Protein AF-G3HAE4-F1 (afdb_monomer_lite)

pLDDT: mean 84.86, std 16.81, range [27.78, 98.44]

Structure (mmCIF, N/CA/C/O backbone):
data_AF-G3HAE4-F1
#
_entry.id   AF-G3HAE4-F1
#
loop_
_atom_site.group_PDB
_atom_site.id
_atom_site.type_symbol
_atom_site.label_atom_id
_atom_site.label_alt_id
_atom_site.label_comp_id
_atom_site.label_asym_id
_atom_site.label_entity_id
_atom_site.label_seq_id
_atom_site.pdbx_PDB_ins_code
_atom_site.Cartn_x
_atom_site.Cartn_y
_atom_site.Cartn_z
_atom_site.occupancy
_atom_site.B_iso_or_equiv
_atom_site.auth_seq_id
_atom_site.auth_comp_id
_atom_site.auth_asym_id
_atom_site.auth_atom_id
_atom_site.pdbx_PDB_model_num
ATOM 1 N N . MET A 1 1 ? 8.067 18.626 23.797 1.00 35.44 1 MET A N 1
ATOM 2 C CA . MET A 1 1 ? 7.438 19.422 24.866 1.00 35.44 1 MET A CA 1
ATOM 3 C C . MET A 1 1 ? 8.505 19.676 25.910 1.00 35.44 1 MET A C 1
ATOM 5 O O . MET A 1 1 ? 9.070 18.709 26.410 1.00 35.44 1 MET A O 1
ATOM 9 N N . GLN A 1 2 ? 8.883 20.936 26.134 1.00 34.34 2 GLN A N 1
ATOM 10 C CA . GLN A 1 2 ? 9.752 21.293 27.256 1.00 34.34 2 GLN A CA 1
ATOM 11 C C . GLN A 1 2 ? 9.083 20.801 28.538 1.00 34.34 2 GLN A C 1
ATOM 13 O O . GLN A 1 2 ? 7.868 20.895 28.672 1.00 34.34 2 GLN A O 1
ATOM 18 N N . ASN A 1 3 ? 9.878 20.222 29.429 1.00 39.66 3 ASN A N 1
ATOM 19 C CA . ASN A 1 3 ? 9.459 19.668 30.708 1.00 39.66 3 ASN A CA 1
ATOM 20 C C . ASN A 1 3 ? 9.076 20.821 31.661 1.00 39.66 3 ASN A C 1
ATOM 22 O O . ASN A 1 3 ? 9.747 21.039 32.667 1.00 39.66 3 ASN A O 1
ATOM 26 N N . GLN A 1 4 ? 8.079 21.632 31.283 1.00 44.22 4 GLN A N 1
ATOM 27 C CA . GLN A 1 4 ? 7.535 22.679 32.134 1.00 44.22 4 GLN A CA 1
ATOM 28 C C . GLN A 1 4 ? 6.915 21.980 33.336 1.00 44.22 4 GLN A C 1
ATOM 30 O O . GLN A 1 4 ? 5.851 21.378 33.246 1.00 44.22 4 GLN A O 1
ATOM 35 N N . GLN A 1 5 ? 7.618 22.056 34.462 1.00 53.72 5 GLN A N 1
ATOM 36 C CA . GLN A 1 5 ? 7.121 21.686 35.786 1.00 53.72 5 GLN A CA 1
ATOM 37 C C . GLN A 1 5 ? 6.099 22.710 36.310 1.00 53.72 5 GLN A C 1
ATOM 39 O O . GLN A 1 5 ? 5.883 22.805 37.517 1.00 53.72 5 GLN A O 1
ATOM 44 N N . ASP A 1 6 ? 5.496 23.502 35.422 1.00 58.44 6 ASP A N 1
ATOM 45 C CA . ASP A 1 6 ? 4.474 24.463 35.790 1.00 58.44 6 ASP A CA 1
ATOM 46 C C . ASP A 1 6 ? 3.212 23.671 36.130 1.00 58.44 6 ASP A C 1
ATOM 48 O O . ASP A 1 6 ? 2.645 22.966 35.293 1.00 58.44 6 ASP A O 1
ATOM 52 N N . LEU A 1 7 ? 2.815 23.738 37.401 1.00 53.72 7 LEU A N 1
ATOM 53 C CA . LEU A 1 7 ? 1.578 23.146 37.896 1.00 53.72 7 LEU A CA 1
ATOM 54 C C . LEU A 1 7 ? 0.427 23.660 37.026 1.00 53.72 7 LEU A C 1
ATOM 56 O O . LEU A 1 7 ? 0.242 24.872 36.911 1.00 53.72 7 LEU A O 1
ATOM 60 N N . TRP A 1 8 ? -0.341 22.758 36.411 1.00 71.31 8 TRP A N 1
ATOM 61 C CA . TRP A 1 8 ? -1.476 23.131 35.565 1.00 71.31 8 TRP A CA 1
ATOM 62 C C . TRP A 1 8 ? -2.668 23.601 36.410 1.00 71.31 8 TRP A C 1
ATOM 64 O O . TRP A 1 8 ? -3.705 22.944 36.505 1.00 71.31 8 TRP A O 1
ATOM 74 N N . MET A 1 9 ? -2.505 24.759 37.048 1.00 68.88 9 MET A N 1
ATOM 75 C CA . MET A 1 9 ? -3.502 25.388 37.915 1.00 68.88 9 MET A CA 1
ATOM 76 C C . MET A 1 9 ? -4.804 25.711 37.165 1.00 68.88 9 MET A C 1
ATOM 78 O O . MET A 1 9 ? -5.839 25.879 37.795 1.00 68.88 9 MET A O 1
ATOM 82 N N . GLU A 1 10 ? -4.767 25.747 35.831 1.00 70.88 10 GLU A N 1
ATOM 83 C CA . GLU A 1 10 ? -5.920 25.951 34.945 1.00 70.88 10 GLU A CA 1
ATOM 84 C C . GLU A 1 10 ? -6.935 24.794 34.943 1.00 70.88 10 GLU A C 1
ATOM 86 O O . GLU A 1 10 ? -8.115 25.032 34.694 1.00 70.88 10 GLU A O 1
ATOM 91 N N . TYR A 1 11 ? -6.521 23.561 35.270 1.00 68.88 11 TYR A N 1
ATOM 92 C CA . TYR A 1 11 ? -7.440 22.415 35.408 1.00 68.88 11 TYR A CA 1
ATOM 93 C C . TYR A 1 11 ? -7.896 22.186 36.852 1.00 68.88 11 TYR A C 1
ATOM 95 O O . TYR A 1 11 ? -8.729 21.315 37.112 1.00 68.88 11 TYR A O 1
ATOM 103 N N . LEU A 1 12 ? -7.357 22.949 37.806 1.00 68.50 12 LEU A N 1
ATOM 104 C CA . LEU A 1 12 ? -7.824 22.946 39.183 1.00 68.50 12 LEU A CA 1
ATOM 105 C C . LEU A 1 12 ? -8.939 23.979 39.313 1.00 68.50 12 LEU A C 1
ATOM 107 O O . LEU A 1 12 ? -8.761 25.155 39.005 1.00 68.50 12 LEU A O 1
ATOM 111 N N . ASN A 1 13 ? -10.101 23.551 39.806 1.00 79.62 13 ASN A N 1
ATOM 112 C CA . ASN A 1 13 ? -11.172 24.478 40.146 1.00 79.62 13 ASN A CA 1
ATOM 113 C C . ASN A 1 13 ? -10.783 25.242 41.423 1.00 79.62 13 ASN A C 1
ATOM 115 O O . ASN A 1 13 ? -11.130 24.854 42.540 1.00 79.62 13 ASN A O 1
ATOM 119 N N . MET A 1 14 ? -10.009 26.312 41.240 1.00 82.88 14 MET A N 1
ATOM 120 C CA . MET A 1 14 ? -9.476 27.139 42.321 1.00 82.88 14 MET A CA 1
ATOM 121 C C . MET A 1 14 ? -10.577 27.778 43.166 1.00 82.88 14 MET A C 1
ATOM 123 O O . MET A 1 14 ? -10.377 27.958 44.366 1.00 82.88 14 MET A O 1
ATOM 127 N N . GLU A 1 15 ? -11.739 28.067 42.573 1.00 82.62 15 GLU A N 1
ATOM 128 C CA . GLU A 1 15 ? -12.909 28.583 43.292 1.00 82.62 15 GLU A CA 1
ATOM 129 C C . GLU A 1 15 ? -13.453 27.547 44.272 1.00 82.62 15 GLU A C 1
ATOM 131 O O . GLU A 1 15 ? -13.690 27.865 45.436 1.00 82.62 15 GLU A O 1
ATOM 136 N N . ARG A 1 16 ? -13.576 26.288 43.838 1.00 83.56 16 ARG A N 1
ATOM 137 C CA . ARG A 1 16 ? -14.017 25.193 44.705 1.00 83.56 16 ARG A CA 1
ATOM 138 C C . ARG A 1 16 ? -13.025 24.922 45.832 1.00 83.56 16 ARG A C 1
ATOM 140 O O . ARG A 1 16 ? -13.449 24.758 46.968 1.00 83.56 16 ARG A O 1
ATOM 147 N N . ILE A 1 17 ? -11.723 24.933 45.542 1.00 83.75 17 ILE A N 1
ATOM 148 C CA . ILE A 1 17 ? -10.685 24.765 46.573 1.00 83.75 17 ILE A CA 1
ATOM 149 C C . ILE A 1 17 ? -10.748 25.911 47.589 1.00 83.75 17 ILE A C 1
ATOM 151 O O . ILE A 1 17 ? -10.688 25.666 48.791 1.00 83.75 17 ILE A O 1
ATOM 155 N N . HIS A 1 18 ? -10.903 27.159 47.133 1.00 84.94 18 HIS A N 1
ATOM 156 C CA . HIS A 1 18 ? -11.081 28.301 48.033 1.00 84.94 18 HIS A CA 1
ATOM 157 C C . HIS A 1 18 ? -12.346 28.171 48.879 1.00 84.94 18 HIS A C 1
ATOM 159 O O . HIS A 1 18 ? -12.304 28.466 50.071 1.00 84.94 18 HIS A O 1
ATOM 165 N N . HIS A 1 19 ? -13.451 27.726 48.283 1.00 85.44 19 HIS A N 1
ATOM 166 C CA . HIS A 1 19 ? -14.709 27.519 48.988 1.00 85.44 19 HIS A CA 1
ATOM 167 C C . HIS A 1 19 ? -14.576 26.440 50.068 1.00 85.44 19 HIS A C 1
ATOM 169 O O . HIS A 1 19 ? -14.885 26.703 51.224 1.00 85.44 19 HIS A O 1
ATOM 175 N N . GLU A 1 20 ? -14.062 25.258 49.719 1.00 87.56 20 GLU A N 1
ATOM 176 C CA . GLU A 1 20 ? -13.845 24.155 50.666 1.00 87.56 20 GLU A CA 1
ATOM 177 C C . GLU A 1 20 ? -12.858 24.561 51.773 1.00 87.56 20 GLU A C 1
ATOM 179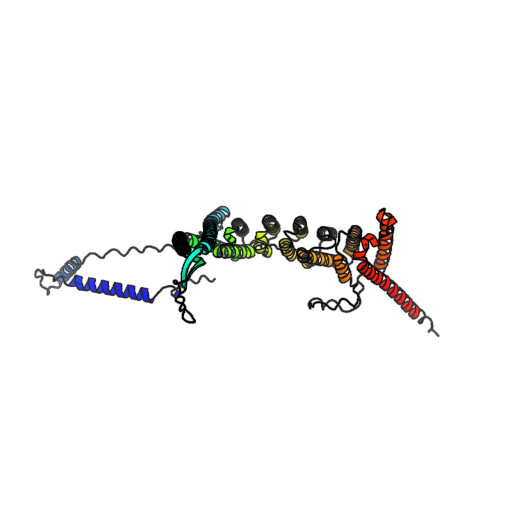 O O . GLU A 1 20 ? -13.062 24.236 52.943 1.00 87.56 20 GLU A O 1
ATOM 184 N N . PHE A 1 21 ? -11.823 25.341 51.445 1.00 87.94 21 PHE A N 1
ATOM 185 C CA . PHE A 1 21 ? -10.900 25.889 52.438 1.00 87.94 21 PHE A CA 1
ATOM 186 C C . PHE A 1 21 ? -11.593 26.867 53.397 1.00 87.94 21 PHE A C 1
ATOM 188 O O . PHE A 1 21 ? -11.443 26.734 54.608 1.00 87.94 21 PHE A O 1
ATOM 195 N N . GLN A 1 22 ? -12.375 27.822 52.883 1.00 86.19 22 GLN A N 1
ATOM 196 C CA . GLN A 1 22 ? -13.133 28.776 53.704 1.00 86.19 22 GLN A CA 1
ATOM 197 C C . GLN A 1 22 ? -14.176 28.076 54.576 1.00 86.19 22 GLN A C 1
ATOM 199 O O . GLN A 1 22 ? -14.340 28.435 55.738 1.00 86.19 22 GLN A O 1
ATOM 204 N N . GLU A 1 23 ? -14.838 27.047 54.052 1.00 87.75 23 GLU A N 1
ATOM 205 C CA . GLU A 1 23 ? -15.799 26.236 54.794 1.00 87.75 23 GLU A CA 1
ATOM 206 C C . GLU A 1 23 ? -15.112 25.463 55.926 1.00 87.75 23 GLU A C 1
ATOM 208 O O . GLU A 1 23 ? -15.568 25.500 57.066 1.00 87.75 23 GLU A O 1
ATOM 213 N N . THR A 1 24 ? -13.957 24.852 55.652 1.00 85.06 24 THR A N 1
ATOM 214 C CA . THR A 1 24 ? -13.165 24.138 56.666 1.00 85.06 24 THR A CA 1
ATOM 215 C C . THR A 1 24 ? -12.620 25.096 57.729 1.00 85.06 24 THR A C 1
ATOM 217 O O . THR A 1 24 ? -12.608 24.768 58.914 1.00 85.06 24 THR A O 1
ATOM 220 N N . VAL A 1 25 ? -12.195 26.303 57.337 1.00 83.69 25 VAL A N 1
ATOM 221 C CA . VAL A 1 25 ? -11.792 27.363 58.275 1.00 83.69 25 VAL A CA 1
ATOM 222 C C . VAL A 1 25 ? -12.986 27.832 59.103 1.00 83.69 25 VAL A C 1
ATOM 224 O O . VAL A 1 25 ? -12.841 27.998 60.311 1.00 83.69 25 VAL A O 1
ATOM 227 N N . GLY A 1 26 ? -14.162 28.002 58.497 1.00 83.06 26 GLY A N 1
ATOM 228 C CA . GLY A 1 26 ? -15.406 28.336 59.191 1.00 83.06 26 GLY A CA 1
ATOM 229 C C . GLY A 1 26 ? -15.761 27.290 60.245 1.00 83.06 26 GLY A C 1
ATOM 230 O O . GLY A 1 26 ? -15.892 27.630 61.419 1.00 83.06 26 GLY A O 1
ATOM 231 N N . GLN A 1 27 ? -15.772 26.014 59.855 1.00 78.19 27 GLN A N 1
ATOM 232 C CA . GLN A 1 27 ? -16.006 24.883 60.755 1.00 78.19 27 GLN A CA 1
ATOM 233 C C . GLN A 1 27 ? -14.951 24.813 61.864 1.00 78.19 27 GLN A C 1
ATOM 235 O O . GLN A 1 27 ? -15.287 24.638 63.034 1.00 78.19 27 GLN A O 1
ATOM 240 N N . TRP A 1 28 ? -13.666 24.997 61.541 1.00 76.25 28 TRP A N 1
ATOM 241 C CA . TRP A 1 28 ? -12.601 25.027 62.545 1.00 76.25 28 TRP A CA 1
ATOM 242 C C . TRP A 1 28 ? -12.804 26.169 63.541 1.00 76.25 28 TRP A C 1
ATOM 244 O O . TRP A 1 28 ? -12.641 25.963 64.742 1.00 76.25 28 TRP A O 1
ATOM 254 N N . THR A 1 29 ? -13.207 27.345 63.057 1.00 75.25 29 THR A N 1
ATOM 255 C CA . THR A 1 29 ? -13.469 28.526 63.885 1.00 75.25 29 THR A CA 1
ATOM 256 C C . THR A 1 29 ? -14.654 28.286 64.815 1.00 75.25 29 THR A C 1
ATOM 258 O O . THR A 1 29 ? -14.527 28.561 66.005 1.00 75.25 29 THR A O 1
ATOM 261 N N . GLU A 1 30 ? -15.752 27.703 64.321 1.00 71.31 30 GLU A N 1
ATOM 262 C CA . GLU A 1 30 ? -16.901 27.288 65.141 1.00 71.31 30 GLU A CA 1
ATOM 263 C C . GLU A 1 30 ? -16.490 26.267 66.208 1.00 71.31 30 GLU A C 1
ATOM 265 O O . GLU A 1 30 ? -16.712 26.495 67.395 1.00 71.31 30 GLU A O 1
ATOM 270 N N . THR A 1 31 ? -15.769 25.209 65.827 1.00 65.44 31 THR A N 1
ATOM 271 C CA . THR A 1 31 ? -15.330 24.161 66.766 1.00 65.44 31 THR A CA 1
ATOM 272 C C . THR A 1 31 ? -14.372 24.708 67.838 1.00 65.44 31 THR A C 1
ATOM 274 O O . THR A 1 31 ? -14.418 24.297 69.001 1.00 65.44 31 THR A O 1
ATOM 277 N N . LYS A 1 32 ? -13.498 25.665 67.487 1.00 62.16 32 LYS A N 1
ATOM 278 C CA . LYS A 1 32 ? -12.587 26.343 68.430 1.00 62.16 32 LYS A CA 1
ATOM 279 C C . LYS A 1 32 ? -13.317 27.334 69.339 1.00 62.16 32 LYS A C 1
ATOM 281 O O . LYS A 1 32 ? -12.947 27.442 70.506 1.00 62.16 32 LYS A O 1
ATOM 286 N N . LEU A 1 33 ? -14.319 28.058 68.838 1.00 56.09 33 LEU A N 1
ATOM 287 C CA . LEU A 1 33 ? -15.104 28.990 69.654 1.00 56.09 33 LEU A CA 1
ATOM 288 C C . LEU A 1 33 ? -16.028 28.242 70.625 1.00 56.09 33 LEU A C 1
ATOM 290 O O . LEU A 1 33 ? -16.120 28.620 71.792 1.00 56.09 33 LEU A O 1
ATOM 294 N N . GLU A 1 34 ? -16.655 27.154 70.175 1.00 48.59 34 GLU A N 1
ATOM 295 C CA . GLU A 1 34 ? -17.542 26.326 70.998 1.00 48.59 34 GLU A CA 1
ATOM 296 C C . GLU A 1 34 ? -16.772 25.559 72.084 1.00 48.59 34 GLU A C 1
ATOM 298 O O . GLU A 1 34 ? -17.220 25.501 73.231 1.00 48.59 34 GLU A O 1
ATOM 303 N N . SER A 1 35 ? -15.562 25.064 71.792 1.00 47.97 35 SER A N 1
ATOM 304 C CA . SER A 1 35 ? -14.718 24.357 72.777 1.00 47.97 35 SER A CA 1
ATOM 305 C C . SER A 1 35 ? -14.131 25.253 73.879 1.00 47.97 35 SER A C 1
ATOM 307 O O . SER A 1 35 ? -13.728 24.751 74.930 1.00 47.97 35 SER A O 1
ATOM 309 N N . HIS A 1 36 ? -14.140 26.579 73.705 1.00 48.75 36 HIS A N 1
ATOM 310 C CA . HIS A 1 36 ? -13.765 27.539 74.751 1.00 48.75 36 HIS A CA 1
ATOM 311 C C . HIS A 1 36 ? -14.951 28.015 75.619 1.00 48.75 36 HIS A C 1
ATOM 313 O O . HIS A 1 36 ? -14.746 28.817 76.530 1.00 48.75 36 HIS A O 1
ATOM 319 N N . SER A 1 37 ? -16.170 27.497 75.406 1.00 43.75 37 SER A N 1
ATOM 320 C CA . SER A 1 37 ? -17.364 27.857 76.196 1.00 43.75 37 SER A CA 1
ATOM 321 C C . SER A 1 37 ? -17.585 27.024 77.474 1.00 43.75 37 SER A C 1
ATOM 323 O O . SER A 1 37 ? -18.540 27.265 78.215 1.00 43.75 37 SER A O 1
ATOM 325 N N . LEU A 1 38 ? -16.683 26.094 77.807 1.00 42.97 38 LEU A N 1
ATOM 326 C CA . LEU A 1 38 ? -16.681 25.450 79.123 1.00 42.97 38 LEU A CA 1
ATOM 327 C C . LEU A 1 38 ? -16.107 26.417 80.163 1.00 42.97 38 LEU A C 1
ATOM 329 O O . LEU A 1 38 ? -14.900 26.663 80.224 1.00 42.97 38 LEU A O 1
ATOM 333 N N . SER A 1 39 ? -16.993 26.970 80.993 1.00 43.34 39 SER A N 1
ATOM 334 C CA . SER A 1 39 ? -16.613 27.754 82.162 1.00 43.34 39 SER A CA 1
ATOM 335 C C . SER A 1 39 ? -15.631 26.944 83.017 1.00 43.34 39 SER A C 1
ATOM 337 O O . SER A 1 39 ? -15.920 25.852 83.503 1.00 43.34 39 SER A O 1
ATOM 339 N N . CYS A 1 40 ? -14.414 27.462 83.180 1.00 36.84 40 CYS A N 1
ATOM 340 C CA . CYS A 1 40 ? -13.419 26.869 84.063 1.00 36.84 40 CYS A CA 1
ATOM 341 C C . CYS A 1 40 ? -13.820 27.147 85.522 1.00 36.84 40 CYS A C 1
ATOM 343 O O . CYS A 1 40 ? -13.230 27.987 86.200 1.00 36.84 40 CYS A O 1
ATOM 345 N N . SER A 1 41 ? -14.830 26.443 86.030 1.00 46.38 41 SER A N 1
ATOM 346 C CA . SER A 1 41 ? -15.152 26.392 87.454 1.00 46.38 41 SER A CA 1
ATOM 347 C C . SER A 1 41 ? -14.155 25.478 88.176 1.00 46.38 41 SER A C 1
ATOM 349 O O . SER A 1 41 ? -14.446 24.325 88.478 1.00 46.38 41 SER A O 1
ATOM 351 N N . SER A 1 42 ? -12.937 25.977 88.391 1.00 46.03 42 SER A N 1
ATOM 352 C CA . SER A 1 42 ? -12.063 25.643 89.529 1.00 46.03 42 SER A CA 1
ATOM 353 C C . SER A 1 42 ? -10.716 26.352 89.370 1.00 46.03 42 SER A C 1
ATOM 355 O O . SER A 1 42 ? -9.743 25.832 88.825 1.00 46.03 42 SER A O 1
ATOM 357 N N . SER A 1 43 ? -10.645 27.580 89.875 1.00 42.81 43 SER A N 1
ATOM 358 C CA . SER A 1 43 ? -9.375 28.145 90.321 1.00 42.81 43 SER A CA 1
ATOM 359 C C . SER A 1 43 ? -9.379 28.069 91.839 1.00 42.81 43 SER A C 1
ATOM 361 O O . SER A 1 43 ? -9.936 28.941 92.502 1.00 42.81 43 SER A O 1
ATOM 363 N N . ALA A 1 44 ? -8.766 27.021 92.390 1.00 47.81 44 ALA A N 1
ATOM 364 C CA . ALA A 1 44 ? -8.228 27.115 93.739 1.00 47.81 44 ALA A CA 1
ATOM 365 C C . ALA A 1 44 ? -7.326 28.360 93.785 1.00 47.81 44 ALA A C 1
ATOM 367 O O . ALA A 1 44 ? -6.529 28.589 92.873 1.00 47.81 44 ALA A O 1
ATOM 368 N N . GLN A 1 45 ? -7.544 29.205 94.788 1.00 54.47 45 GLN A N 1
ATOM 369 C CA . GLN A 1 45 ? -6.837 30.463 94.996 1.00 54.47 45 GLN A CA 1
ATOM 370 C C . GLN A 1 45 ? -5.322 30.218 95.033 1.00 54.47 45 GLN A C 1
ATOM 372 O O . GLN A 1 45 ? -4.802 29.654 95.992 1.00 54.47 45 GLN A O 1
ATOM 377 N N . LEU A 1 46 ? -4.618 30.656 93.991 1.00 55.81 46 LEU A N 1
ATOM 378 C CA . LEU A 1 46 ? -3.186 30.925 94.038 1.00 55.81 46 LEU A CA 1
ATOM 379 C C . LEU A 1 46 ? -3.025 32.424 93.810 1.00 55.81 46 LEU A C 1
ATOM 381 O O . LEU A 1 46 ? -3.539 32.961 92.826 1.00 55.81 46 LEU A O 1
ATOM 385 N N . ASP A 1 47 ? -2.377 33.085 94.765 1.00 52.84 47 ASP A N 1
ATOM 386 C CA . ASP A 1 47 ? -2.182 34.530 94.801 1.00 52.84 47 ASP A CA 1
ATOM 387 C C . ASP A 1 47 ? -1.544 35.009 93.484 1.00 52.84 47 ASP A C 1
ATOM 389 O O . ASP A 1 47 ? -0.457 34.576 93.088 1.00 52.84 47 ASP A O 1
ATOM 393 N N . PHE A 1 48 ? -2.264 35.852 92.740 1.00 57.53 48 PHE A N 1
ATOM 394 C CA . PHE A 1 48 ? -1.888 36.230 91.375 1.00 57.53 48 PHE A CA 1
ATOM 395 C C . PHE A 1 48 ? -0.641 37.127 91.327 1.00 57.53 48 PHE A C 1
ATOM 397 O O . PHE A 1 48 ? -0.054 37.294 90.252 1.00 57.53 48 PHE A O 1
ATOM 404 N N . THR A 1 49 ? -0.229 37.643 92.485 1.00 57.12 49 THR A N 1
ATOM 405 C CA . THR A 1 49 ? 0.759 38.708 92.673 1.00 57.12 49 THR A CA 1
ATOM 406 C C . THR A 1 49 ? 2.191 38.219 92.932 1.00 57.12 49 THR A C 1
ATOM 408 O O . THR A 1 49 ? 3.106 39.038 92.927 1.00 57.12 49 THR A O 1
ATOM 411 N N . ASP A 1 50 ? 2.422 36.909 93.103 1.00 60.91 50 ASP A N 1
ATOM 412 C CA . ASP A 1 50 ? 3.757 36.347 93.382 1.00 60.91 50 ASP A CA 1
ATOM 413 C C . ASP A 1 50 ? 4.507 35.908 92.092 1.00 60.91 50 ASP A C 1
ATOM 415 O O . ASP A 1 50 ? 4.037 35.003 91.379 1.00 60.91 50 ASP A O 1
ATOM 419 N N . PRO A 1 51 ? 5.680 36.503 91.771 1.00 64.12 51 PRO A N 1
ATOM 420 C CA . PRO A 1 51 ? 6.515 36.125 90.627 1.00 64.12 51 PRO A CA 1
ATOM 421 C C . PRO A 1 51 ? 7.097 34.707 90.709 1.00 64.12 51 PRO A C 1
ATOM 423 O O . PRO A 1 51 ? 7.344 34.091 89.670 1.00 64.12 51 PRO A O 1
ATOM 426 N N . LEU A 1 52 ? 7.316 34.165 91.913 1.00 66.44 52 LEU A N 1
ATOM 427 C CA . LEU A 1 52 ? 7.960 32.858 92.097 1.00 66.44 52 LEU A CA 1
ATOM 428 C C . LEU A 1 52 ? 7.032 31.695 91.710 1.00 66.44 52 LEU A C 1
ATOM 430 O O . LEU A 1 52 ? 7.498 30.653 91.248 1.00 66.44 52 LEU A O 1
ATOM 434 N N . LEU A 1 53 ? 5.715 31.910 91.788 1.00 62.75 53 LEU A N 1
ATOM 435 C CA . LEU A 1 53 ? 4.677 30.938 91.419 1.00 62.75 53 LEU A CA 1
ATOM 436 C C . LEU A 1 53 ? 4.218 31.062 89.953 1.00 62.75 53 LEU A C 1
ATOM 438 O O . LEU A 1 53 ? 3.326 30.336 89.505 1.00 62.75 53 LEU A O 1
ATOM 442 N N . ALA A 1 54 ? 4.806 31.973 89.168 1.00 65.56 54 ALA A N 1
ATOM 443 C CA . ALA A 1 54 ? 4.432 32.183 87.766 1.00 65.56 54 ALA A CA 1
ATOM 444 C C . ALA A 1 54 ? 4.737 30.957 86.887 1.00 65.56 54 ALA A C 1
ATOM 446 O O . ALA A 1 54 ? 3.924 30.575 86.045 1.00 65.56 54 ALA A O 1
ATOM 447 N N . LYS A 1 55 ? 5.876 30.290 87.116 1.00 71.44 55 LYS A N 1
ATOM 448 C CA . LYS A 1 55 ? 6.278 29.096 86.355 1.00 71.44 55 LYS A CA 1
ATOM 449 C C . LYS A 1 55 ? 5.321 27.923 86.584 1.00 71.44 55 LYS A C 1
ATOM 451 O O . LYS A 1 55 ? 4.935 27.257 85.626 1.00 71.44 55 LYS A O 1
ATOM 456 N N . GLU A 1 56 ? 4.905 27.691 87.827 1.00 69.62 56 GLU A N 1
ATOM 457 C CA . GLU A 1 56 ? 3.938 26.637 88.160 1.00 69.62 56 GLU A CA 1
ATOM 458 C C . GLU A 1 56 ? 2.530 26.959 87.650 1.00 69.62 56 GLU A C 1
ATOM 460 O O . GLU A 1 56 ? 1.838 26.064 87.160 1.00 69.62 56 GLU A O 1
ATOM 465 N N . ARG A 1 57 ? 2.124 28.236 87.645 1.00 70.62 57 ARG A N 1
ATOM 466 C CA . ARG A 1 57 ? 0.884 28.680 86.985 1.00 70.62 57 ARG A CA 1
ATOM 467 C C . ARG A 1 57 ? 0.897 28.423 85.480 1.00 70.62 57 ARG A C 1
ATOM 469 O O . ARG A 1 57 ? -0.070 27.886 84.948 1.00 70.62 57 ARG A O 1
ATOM 476 N N . VAL A 1 58 ? 1.982 28.771 84.790 1.00 70.38 58 VAL A N 1
ATOM 477 C CA . VAL A 1 58 ? 2.100 28.542 83.342 1.00 70.38 58 VAL A CA 1
ATOM 478 C C . VAL A 1 58 ? 2.102 27.046 83.038 1.00 70.38 58 VAL A C 1
ATOM 480 O O . VAL A 1 58 ? 1.344 26.601 82.184 1.00 70.38 58 VAL A O 1
ATOM 483 N N . LEU A 1 59 ? 2.875 26.243 83.772 1.00 72.31 59 LEU A N 1
ATOM 484 C CA . LEU A 1 59 ? 2.928 24.795 83.555 1.00 72.31 59 LEU A CA 1
ATOM 485 C C . LEU A 1 59 ? 1.605 24.094 83.885 1.00 72.31 59 LEU A C 1
ATOM 487 O O . LEU A 1 59 ? 1.215 23.174 83.169 1.00 72.31 59 LEU A O 1
ATOM 491 N N . SER A 1 60 ? 0.897 24.517 84.935 1.00 69.38 60 SER A N 1
ATOM 492 C CA . SER A 1 60 ? -0.416 23.955 85.273 1.00 69.38 60 SER A CA 1
ATOM 493 C C . SER A 1 60 ? -1.492 24.342 84.257 1.00 69.38 60 SER A C 1
ATOM 495 O O . SER A 1 60 ? -2.292 23.485 83.897 1.00 69.38 60 SER A O 1
ATOM 497 N N . ASN A 1 61 ? -1.479 25.569 83.724 1.00 68.62 61 ASN A N 1
ATOM 498 C CA . ASN A 1 61 ? -2.373 25.963 82.629 1.00 68.62 61 ASN A CA 1
ATOM 499 C C . ASN A 1 61 ? -2.031 25.258 81.310 1.00 68.62 61 ASN A C 1
ATOM 501 O O . ASN A 1 61 ? -2.934 24.796 80.623 1.00 68.62 61 ASN A O 1
ATOM 505 N N . LEU A 1 62 ? -0.747 25.088 80.982 1.00 65.56 6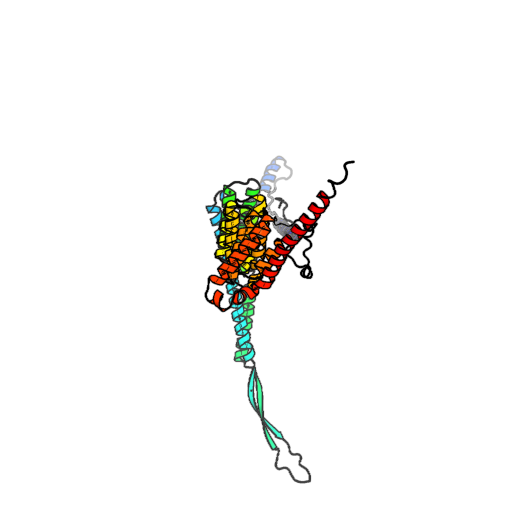2 LEU A N 1
ATOM 506 C CA . LEU A 1 62 ? -0.326 24.341 79.793 1.00 65.56 62 LEU A CA 1
ATOM 507 C C . LEU A 1 62 ? -0.727 22.861 79.863 1.00 65.56 62 LEU A C 1
ATOM 509 O O . LEU A 1 62 ? -1.088 22.288 78.843 1.00 65.56 62 LEU A O 1
ATOM 513 N N . ARG A 1 63 ? -0.740 22.256 81.060 1.00 68.31 63 ARG A N 1
ATOM 514 C CA . ARG A 1 63 ? -1.237 20.884 81.277 1.00 68.31 63 ARG A CA 1
ATOM 515 C C . ARG A 1 63 ? -2.757 20.738 81.147 1.00 68.31 63 ARG A C 1
ATOM 517 O O . ARG A 1 63 ? -3.221 19.610 81.030 1.00 68.31 63 ARG A O 1
ATOM 524 N N . LYS A 1 64 ? -3.526 21.833 81.195 1.00 67.00 64 LYS A N 1
ATOM 525 C CA . LYS A 1 64 ? -4.983 21.814 80.953 1.00 67.00 64 LYS A CA 1
ATOM 526 C C . LYS A 1 64 ? -5.329 21.788 79.463 1.00 67.00 64 LYS A C 1
ATOM 528 O O . LYS A 1 64 ? -6.472 21.505 79.124 1.00 67.00 64 LYS A O 1
ATOM 533 N N . HIS A 1 65 ? -4.377 22.105 78.586 1.00 61.50 65 HIS A N 1
ATOM 534 C CA . HIS A 1 65 ? -4.568 22.004 77.145 1.00 61.50 65 HIS A CA 1
ATOM 535 C C . HIS A 1 65 ? -4.289 20.571 76.679 1.00 61.50 65 HIS A C 1
ATOM 537 O O . HIS A 1 65 ? -3.325 19.947 77.122 1.00 61.50 65 HIS A O 1
ATOM 543 N N . GLU A 1 66 ? -5.141 20.049 75.793 1.00 63.25 66 GLU A N 1
ATOM 544 C CA . GLU A 1 66 ? -4.917 18.750 75.156 1.00 63.25 66 GLU A CA 1
ATOM 545 C C . GLU A 1 66 ? -3.561 18.724 74.435 1.00 63.25 66 GLU A C 1
ATOM 547 O O . GLU A 1 66 ? -3.099 19.738 73.901 1.00 63.25 66 GLU A O 1
ATOM 552 N N . ALA A 1 67 ? -2.903 17.561 74.445 1.00 68.12 67 ALA A N 1
ATOM 553 C CA . ALA A 1 67 ? -1.625 17.381 73.768 1.00 68.12 67 ALA A CA 1
ATOM 554 C C . ALA A 1 67 ? -1.764 17.720 72.269 1.00 68.12 67 ALA A C 1
ATOM 556 O O . ALA A 1 67 ? -2.794 17.386 71.677 1.00 68.12 67 ALA A O 1
ATOM 557 N N . PRO A 1 68 ? -0.753 18.350 71.634 1.00 65.62 68 PRO A N 1
ATOM 558 C CA . PRO A 1 68 ? -0.802 18.647 70.208 1.00 65.62 68 PRO A CA 1
ATOM 559 C C . PRO A 1 68 ? -1.109 17.368 69.429 1.00 65.62 68 PRO A C 1
ATOM 561 O O . PRO A 1 68 ? -0.393 16.373 69.577 1.00 65.62 68 PRO A O 1
ATOM 564 N N . GLN A 1 69 ? -2.173 17.382 68.623 1.00 64.81 69 GLN A N 1
ATOM 565 C CA . GLN A 1 69 ? -2.452 16.259 67.737 1.00 64.81 69 GLN A CA 1
ATOM 566 C C . GLN A 1 69 ? -1.241 16.041 66.815 1.00 64.81 69 GLN A C 1
ATOM 568 O O . GLN A 1 69 ? -0.624 17.018 66.372 1.00 64.81 69 GLN A O 1
ATOM 573 N N . PRO A 1 70 ? -0.861 14.779 66.546 1.00 69.62 70 PRO A N 1
ATOM 574 C CA . PRO A 1 70 ? 0.230 14.493 65.630 1.00 69.62 70 PRO A CA 1
ATOM 575 C C . PRO A 1 70 ? -0.068 15.115 64.256 1.00 69.62 70 PRO A C 1
ATOM 577 O O . PRO A 1 70 ? -1.237 15.192 63.865 1.00 69.62 70 PRO A O 1
ATOM 580 N N . PRO A 1 71 ? 0.961 15.570 63.519 1.00 65.19 71 PRO A N 1
ATOM 581 C CA . PRO A 1 71 ? 0.761 16.138 62.194 1.00 65.19 71 PRO A CA 1
ATOM 582 C C . PRO A 1 71 ? -0.007 15.157 61.302 1.00 65.19 71 PRO A C 1
ATOM 584 O O . PRO A 1 71 ? 0.265 13.953 61.318 1.00 65.19 71 PRO A O 1
ATOM 587 N N . LEU A 1 72 ? -0.967 15.684 60.532 1.00 60.31 72 LEU A N 1
ATOM 588 C CA . LEU A 1 72 ? -1.727 14.917 59.546 1.00 60.31 72 LEU A CA 1
ATOM 589 C C . LEU A 1 72 ? -0.752 14.152 58.645 1.00 60.31 72 LEU A C 1
ATOM 591 O O . LEU A 1 72 ? 0.182 14.734 58.086 1.00 60.31 72 LEU A O 1
ATOM 595 N N . VAL A 1 73 ? -0.959 12.842 58.517 1.00 70.06 73 VAL A N 1
ATOM 596 C CA . VAL A 1 73 ? -0.138 11.993 57.652 1.00 70.06 73 VAL A CA 1
ATOM 597 C C . VAL A 1 73 ? -0.366 12.438 56.209 1.00 70.06 73 VAL A C 1
ATOM 599 O O . VAL A 1 73 ? -1.424 12.193 55.633 1.00 70.06 73 VAL A O 1
ATOM 602 N N . LEU A 1 74 ? 0.626 13.110 55.622 1.00 58.97 74 LEU A N 1
ATOM 603 C CA . LEU A 1 74 ? 0.614 13.455 54.204 1.00 58.97 74 LEU A CA 1
ATOM 604 C C . LEU A 1 74 ? 0.727 12.159 53.396 1.00 58.97 74 LEU A C 1
ATOM 606 O O . LEU A 1 74 ? 1.808 11.585 53.254 1.00 58.97 74 LEU A O 1
ATOM 610 N N . HIS A 1 75 ? -0.397 11.676 52.873 1.00 57.91 75 HIS A N 1
ATOM 611 C CA . HIS A 1 75 ? -0.386 10.599 51.895 1.00 57.91 75 HIS A CA 1
ATOM 612 C C . HIS A 1 75 ? 0.205 11.141 50.592 1.00 57.91 75 HIS A C 1
ATOM 614 O O . HIS A 1 75 ? -0.395 11.993 49.939 1.00 57.91 75 HIS A O 1
ATOM 620 N N . LEU A 1 76 ? 1.394 10.659 50.218 1.00 56.12 76 LEU A N 1
ATOM 621 C CA . LEU A 1 76 ? 1.989 10.967 48.922 1.00 56.12 76 LEU A CA 1
ATOM 622 C C . LEU A 1 76 ? 1.010 10.507 47.831 1.00 56.12 76 LEU A C 1
ATOM 624 O O . LEU A 1 76 ? 0.763 9.307 47.686 1.00 56.12 76 LEU A O 1
ATOM 628 N N . VAL A 1 77 ? 0.433 11.460 47.098 1.00 58.97 77 VAL A N 1
ATOM 629 C CA . VAL A 1 77 ? -0.473 11.173 45.984 1.00 58.97 77 VAL A CA 1
ATOM 630 C C . VAL A 1 77 ? 0.325 10.383 44.952 1.00 58.97 77 VAL A C 1
ATOM 632 O O . VAL A 1 77 ? 1.280 10.894 44.366 1.00 58.97 77 VAL A O 1
ATOM 635 N N . ARG A 1 78 ? -0.012 9.100 44.775 1.00 60.97 78 ARG A N 1
ATOM 636 C CA . ARG A 1 78 ? 0.598 8.290 43.718 1.00 60.97 78 ARG A CA 1
ATOM 637 C C . ARG A 1 78 ? 0.177 8.878 42.372 1.00 60.97 78 ARG A C 1
ATOM 639 O O . ARG A 1 78 ? -1.000 9.211 42.223 1.00 60.97 78 ARG A O 1
ATOM 646 N N . PRO A 1 79 ? 1.102 9.014 41.407 1.00 69.75 79 PRO A N 1
ATOM 647 C CA . PRO A 1 79 ? 0.730 9.472 40.081 1.00 69.75 79 PRO A CA 1
ATOM 648 C C . PRO A 1 79 ? -0.332 8.521 39.506 1.00 69.75 79 PRO A C 1
ATOM 650 O O . PRO A 1 79 ? -0.215 7.308 39.701 1.00 69.75 79 PRO A O 1
ATOM 653 N N . PRO A 1 80 ? -1.363 9.052 38.825 1.00 75.00 80 PRO A N 1
ATOM 654 C CA . PRO A 1 80 ? -2.466 8.247 38.300 1.00 75.00 80 PRO A CA 1
ATOM 655 C C . PRO A 1 80 ? -1.998 7.211 37.272 1.00 75.00 80 PRO A C 1
ATOM 657 O O . PRO A 1 80 ? -2.634 6.180 37.109 1.00 75.00 80 PRO A O 1
ATOM 660 N N . VAL A 1 81 ? -0.857 7.451 36.620 1.00 84.00 81 VAL A N 1
ATOM 661 C CA . VAL A 1 81 ? -0.212 6.502 35.710 1.00 84.00 81 VAL A CA 1
ATOM 662 C C . VAL A 1 81 ? 1.143 6.086 36.296 1.00 84.00 81 VAL A C 1
ATOM 664 O O . VAL A 1 81 ? 1.901 6.962 36.733 1.00 84.00 81 VAL A O 1
ATOM 667 N N . PRO A 1 82 ? 1.483 4.782 36.313 1.00 82.62 82 PRO A N 1
ATOM 668 C CA . PRO A 1 82 ? 2.789 4.313 36.764 1.00 82.62 82 PRO A CA 1
ATOM 669 C C . PRO A 1 82 ? 3.942 4.993 36.015 1.00 82.62 82 PRO A C 1
ATOM 671 O O . PRO A 1 82 ? 3.893 5.188 34.801 1.00 82.62 82 PRO A O 1
ATOM 674 N N . LEU A 1 83 ? 5.005 5.349 36.740 1.00 82.19 83 LEU A N 1
ATOM 675 C CA . LEU A 1 83 ? 6.208 5.916 36.134 1.00 82.19 83 LEU A CA 1
ATOM 676 C C . LEU A 1 83 ? 7.008 4.826 35.415 1.00 82.19 83 LEU A C 1
ATOM 678 O O . LEU A 1 83 ? 7.256 3.753 35.970 1.00 82.19 83 LEU A O 1
ATOM 682 N N . ILE A 1 84 ? 7.489 5.133 34.211 1.00 84.94 84 ILE A N 1
ATOM 683 C CA . ILE A 1 84 ? 8.374 4.237 33.465 1.00 84.94 84 ILE A CA 1
ATOM 684 C C . ILE A 1 84 ? 9.780 4.324 34.046 1.00 84.94 84 ILE A C 1
ATOM 686 O O . ILE A 1 84 ? 10.436 5.366 33.999 1.00 84.94 84 ILE A O 1
ATOM 690 N N . SER A 1 85 ? 10.253 3.204 34.584 1.00 83.19 85 SER A N 1
ATOM 691 C CA . SER A 1 85 ? 11.626 3.089 35.067 1.00 83.19 85 SER A CA 1
ATOM 692 C C . SER A 1 85 ? 12.612 3.127 33.900 1.00 83.19 85 SER A C 1
ATOM 694 O O . SER A 1 85 ? 12.456 2.404 32.914 1.00 83.19 85 SER A O 1
ATOM 696 N N . SER A 1 86 ? 13.683 3.913 34.033 1.00 80.38 86 SER A N 1
ATOM 697 C CA . SER A 1 86 ? 14.760 3.992 33.037 1.00 80.38 86 SER A CA 1
ATOM 698 C C . SER A 1 86 ? 15.442 2.644 32.788 1.00 80.38 86 SER A C 1
ATOM 700 O O . SER A 1 86 ? 15.942 2.410 31.691 1.00 80.38 86 SER A O 1
ATOM 702 N N . ALA A 1 87 ? 15.408 1.727 33.761 1.00 81.12 87 ALA A N 1
ATOM 703 C CA . ALA A 1 87 ? 15.935 0.373 33.613 1.00 81.12 87 ALA A CA 1
ATOM 704 C C . ALA A 1 87 ? 15.162 -0.455 32.571 1.00 81.12 87 ALA A C 1
ATOM 706 O O . ALA A 1 87 ? 15.764 -1.267 31.870 1.00 81.12 87 ALA A O 1
ATOM 707 N N . VAL A 1 88 ? 13.851 -0.222 32.424 1.00 80.50 88 VAL A N 1
ATOM 708 C CA . VAL A 1 88 ? 13.019 -0.928 31.435 1.00 80.50 88 VAL A CA 1
ATOM 709 C C . VAL A 1 88 ? 13.496 -0.599 30.023 1.00 80.50 88 VAL A C 1
ATOM 711 O O . VAL A 1 88 ? 13.654 -1.506 29.210 1.00 80.50 88 VAL A O 1
ATOM 714 N N . LEU A 1 89 ? 13.842 0.667 29.769 1.00 82.62 89 LEU A N 1
ATOM 715 C CA . LEU A 1 89 ? 14.325 1.161 28.473 1.00 82.62 89 LEU A CA 1
ATOM 716 C C . LEU A 1 89 ? 15.700 0.606 28.062 1.00 82.62 89 LEU A C 1
ATOM 718 O O . LEU A 1 89 ? 16.130 0.827 26.933 1.00 82.62 89 LEU A O 1
ATOM 722 N N . LEU A 1 90 ? 16.397 -0.112 28.948 1.00 84.81 90 LEU A N 1
ATOM 723 C CA . LEU A 1 90 ? 17.662 -0.789 28.642 1.00 84.81 90 LEU A CA 1
ATOM 724 C C . LEU A 1 90 ? 17.453 -2.240 28.180 1.00 84.81 90 LEU A C 1
ATOM 726 O O . LEU A 1 90 ? 18.351 -2.835 27.582 1.00 84.81 90 LEU A O 1
ATOM 730 N N . SER A 1 91 ? 16.275 -2.814 28.439 1.00 89.88 91 SER A N 1
ATOM 731 C CA . SER A 1 91 ? 15.953 -4.215 28.174 1.00 89.88 91 SER A CA 1
ATOM 732 C C . SER A 1 91 ? 14.831 -4.330 27.147 1.00 89.88 91 SER A C 1
ATOM 734 O O . SER A 1 91 ? 13.675 -3.990 27.403 1.00 89.88 91 SER A O 1
ATOM 736 N N . GLN A 1 92 ? 15.156 -4.883 25.972 1.00 90.00 92 GLN A N 1
ATOM 737 C CA . GLN A 1 92 ? 14.172 -5.135 24.913 1.00 90.00 92 GLN A CA 1
ATOM 738 C C . GLN A 1 92 ? 13.024 -6.029 25.399 1.00 90.00 92 GLN A C 1
ATOM 740 O O . GLN A 1 92 ? 11.869 -5.787 25.050 1.00 90.00 92 GLN A O 1
ATOM 745 N N . LYS A 1 93 ? 13.335 -7.056 26.199 1.00 91.81 93 LYS A N 1
ATOM 746 C CA . LYS A 1 93 ? 12.344 -8.012 26.700 1.00 91.81 93 LYS A CA 1
ATOM 747 C C . LYS A 1 93 ? 11.351 -7.326 27.635 1.00 91.81 93 LYS A C 1
ATOM 749 O O . LYS A 1 93 ? 10.149 -7.450 27.421 1.00 91.81 93 LYS A O 1
ATOM 754 N N . ASP A 1 94 ? 11.855 -6.574 28.609 1.00 90.62 94 ASP A N 1
ATOM 755 C CA . ASP A 1 94 ? 11.015 -5.941 29.629 1.00 90.62 94 ASP A CA 1
ATOM 756 C C . ASP A 1 94 ? 10.176 -4.816 29.017 1.00 90.62 94 ASP A C 1
ATOM 758 O O . ASP A 1 94 ? 8.979 -4.729 29.279 1.00 90.62 94 ASP A O 1
ATOM 762 N N . THR A 1 95 ? 10.765 -4.031 28.107 1.00 91.38 95 THR A N 1
ATOM 763 C CA . THR A 1 95 ? 10.043 -3.006 27.336 1.00 91.38 95 THR A CA 1
ATOM 764 C C . THR A 1 95 ? 8.907 -3.614 26.508 1.00 91.38 95 THR A C 1
ATOM 766 O O . THR A 1 95 ? 7.786 -3.110 26.521 1.00 91.38 95 THR A O 1
ATOM 769 N N . THR A 1 96 ? 9.169 -4.721 25.805 1.00 91.88 96 THR A N 1
ATOM 770 C CA . THR A 1 96 ? 8.155 -5.377 24.962 1.00 91.88 96 THR A CA 1
ATOM 771 C C . THR A 1 96 ? 7.046 -6.000 25.809 1.00 91.88 96 THR A C 1
ATOM 773 O O . THR A 1 96 ? 5.876 -5.879 25.467 1.00 91.88 96 THR A O 1
ATOM 776 N N . GLN A 1 97 ? 7.385 -6.642 26.931 1.00 93.50 97 GLN A N 1
ATOM 777 C CA . GLN A 1 97 ? 6.396 -7.246 27.826 1.00 93.50 97 GLN A CA 1
ATOM 778 C C . GLN A 1 97 ? 5.473 -6.194 28.452 1.00 93.50 97 GLN A C 1
ATOM 780 O O . GLN A 1 97 ? 4.261 -6.407 28.535 1.00 93.50 97 GLN A O 1
ATOM 785 N N . LEU A 1 98 ? 6.042 -5.057 28.856 1.00 93.19 98 LEU A N 1
ATOM 786 C CA . LEU A 1 98 ? 5.283 -3.933 29.385 1.00 93.19 98 LEU A CA 1
ATOM 787 C C . LEU A 1 98 ? 4.299 -3.404 28.332 1.00 93.19 98 LEU A C 1
ATOM 789 O O . LEU A 1 98 ? 3.098 -3.380 28.581 1.00 93.19 98 LEU A O 1
ATOM 793 N N . MET A 1 99 ? 4.792 -3.135 27.118 1.00 95.19 99 MET A N 1
ATOM 794 C CA . MET A 1 99 ? 3.964 -2.687 25.997 1.00 95.19 99 MET A CA 1
ATOM 795 C C . MET A 1 99 ? 2.846 -3.682 25.658 1.00 95.19 99 MET A C 1
ATOM 797 O O . MET A 1 99 ? 1.697 -3.294 25.487 1.00 95.19 99 MET A O 1
ATOM 801 N N . CYS A 1 100 ? 3.151 -4.981 25.591 1.00 96.12 100 CYS A N 1
ATOM 802 C CA . CYS A 1 100 ? 2.149 -6.014 25.329 1.00 96.12 100 CYS A CA 1
ATOM 803 C C . CYS A 1 100 ? 1.025 -6.011 26.372 1.00 96.12 100 CYS A C 1
ATOM 805 O O . CYS A 1 100 ? -0.125 -6.265 26.025 1.00 96.12 100 CYS A O 1
ATOM 807 N N . THR A 1 101 ? 1.335 -5.742 27.641 1.00 95.00 101 THR A N 1
ATOM 808 C CA . THR A 1 101 ? 0.322 -5.696 28.707 1.00 95.00 101 THR A CA 1
ATOM 809 C C . THR A 1 101 ? -0.694 -4.586 28.433 1.00 95.00 101 THR A C 1
ATOM 811 O O . THR A 1 101 ? -1.898 -4.845 28.442 1.00 95.00 101 THR A O 1
ATOM 814 N N . ASP A 1 102 ? -0.212 -3.395 28.080 1.00 95.88 102 ASP A N 1
ATOM 815 C CA . ASP A 1 102 ? -1.064 -2.249 27.756 1.00 95.88 102 ASP A CA 1
ATOM 816 C C . ASP A 1 102 ? -1.855 -2.472 26.457 1.00 95.88 102 ASP A C 1
ATOM 818 O O . ASP A 1 102 ? -3.074 -2.285 26.408 1.00 95.88 102 ASP A O 1
ATOM 822 N N . LEU A 1 103 ? -1.181 -2.950 25.405 1.00 97.12 103 LEU A N 1
ATOM 823 C CA . LEU A 1 103 ? -1.797 -3.203 24.101 1.00 97.12 103 LEU A CA 1
ATOM 824 C C . LEU A 1 103 ? -2.892 -4.276 24.158 1.00 97.12 103 LEU A C 1
ATOM 826 O O . LEU A 1 103 ? -3.902 -4.153 23.460 1.00 97.12 103 LEU A O 1
ATOM 830 N N . ASN A 1 104 ? -2.738 -5.304 25.000 1.00 96.81 104 ASN A N 1
ATOM 831 C CA . ASN A 1 104 ? -3.773 -6.321 25.205 1.00 96.81 104 ASN A CA 1
ATOM 832 C C . ASN A 1 104 ? -5.067 -5.712 25.752 1.00 96.81 104 ASN A C 1
ATOM 834 O O . ASN A 1 104 ? -6.154 -6.072 25.295 1.00 96.81 104 ASN A O 1
ATOM 838 N N . LEU A 1 105 ? -4.967 -4.761 26.684 1.00 95.62 105 LEU A N 1
ATOM 839 C CA . LEU A 1 105 ? -6.139 -4.106 27.256 1.00 95.62 105 LEU A CA 1
ATOM 840 C C . LEU A 1 105 ? -6.869 -3.248 26.211 1.00 95.62 105 LEU A C 1
ATOM 842 O O . LEU A 1 105 ? -8.098 -3.297 26.107 1.00 95.62 105 LEU A O 1
ATOM 846 N N . LEU A 1 106 ? -6.116 -2.521 25.382 1.00 96.44 106 LEU A N 1
ATOM 847 C CA . LEU A 1 106 ? -6.667 -1.728 24.279 1.00 96.44 106 LEU A CA 1
ATOM 848 C C . LEU A 1 106 ? -7.330 -2.612 23.216 1.00 96.44 106 LEU A C 1
ATOM 850 O O . LEU A 1 106 ? -8.440 -2.320 22.765 1.00 96.44 106 LEU A O 1
ATOM 854 N N . GLN A 1 107 ? -6.702 -3.734 22.860 1.00 96.31 107 GLN A N 1
ATOM 855 C CA . GLN A 1 107 ? -7.276 -4.693 21.920 1.00 96.31 107 GLN A CA 1
ATOM 856 C C . GLN A 1 107 ? -8.556 -5.335 22.479 1.00 96.31 107 GLN A C 1
ATOM 858 O O . GLN A 1 107 ? -9.551 -5.462 21.762 1.00 96.31 107 GLN A O 1
ATOM 863 N N . GLN A 1 108 ? -8.583 -5.692 23.766 1.00 95.12 108 GLN A N 1
ATOM 864 C CA . GLN A 1 108 ? -9.786 -6.211 24.420 1.00 95.12 108 GLN A CA 1
ATOM 865 C C . GLN A 1 108 ? -10.922 -5.178 24.421 1.00 95.12 108 GLN A C 1
ATOM 867 O O . GLN A 1 108 ? -12.084 -5.527 24.178 1.00 95.12 108 GLN A O 1
ATOM 872 N N . ARG A 1 109 ? -10.602 -3.897 24.642 1.00 94.31 109 ARG A N 1
ATOM 873 C CA . ARG A 1 109 ? -11.589 -2.816 24.547 1.00 94.31 109 ARG A CA 1
ATOM 874 C C . ARG A 1 109 ? -12.145 -2.681 23.130 1.00 94.31 109 ARG A C 1
ATOM 876 O O . ARG A 1 109 ? -13.363 -2.586 22.990 1.00 94.31 109 ARG A O 1
ATOM 883 N N . ALA A 1 110 ? -11.298 -2.736 22.104 1.00 95.88 110 ALA A N 1
ATOM 884 C CA . ALA A 1 110 ? -11.733 -2.700 20.708 1.00 95.88 110 ALA A CA 1
ATOM 885 C C . ALA A 1 110 ? -12.652 -3.880 20.353 1.00 95.88 110 ALA A C 1
ATOM 887 O O . ALA A 1 110 ? -13.714 -3.676 19.770 1.00 95.88 110 ALA A O 1
ATOM 888 N N . ARG A 1 111 ? -12.307 -5.102 20.784 1.00 95.69 111 ARG A N 1
ATOM 889 C CA . ARG A 1 111 ? -13.166 -6.291 20.612 1.00 95.69 111 ARG A CA 1
ATOM 890 C C . ARG A 1 111 ? -14.527 -6.124 21.283 1.00 95.69 111 ARG A C 1
ATOM 892 O O . ARG A 1 111 ? -15.551 -6.461 20.699 1.00 95.69 111 ARG A O 1
ATOM 899 N N . THR A 1 112 ? -14.546 -5.561 22.490 1.00 93.62 112 THR A N 1
ATOM 900 C CA . THR A 1 112 ? -15.793 -5.288 23.217 1.00 93.62 112 THR A CA 1
ATOM 901 C C . THR A 1 112 ? -16.637 -4.241 22.488 1.00 93.62 112 THR A C 1
ATOM 903 O O . THR A 1 112 ? -17.853 -4.379 22.407 1.00 93.62 112 THR A O 1
ATOM 906 N N . ALA A 1 113 ? -16.008 -3.208 21.922 1.00 93.38 113 ALA A N 1
ATOM 907 C CA . ALA A 1 113 ? -16.694 -2.199 21.119 1.00 93.38 113 ALA A CA 1
ATOM 908 C C . ALA A 1 113 ? -17.282 -2.788 19.823 1.00 93.38 113 ALA A C 1
ATOM 910 O O . ALA A 1 113 ? -18.434 -2.508 19.512 1.00 93.38 113 ALA A O 1
ATOM 911 N N . ALA A 1 114 ? -16.543 -3.650 19.118 1.00 94.81 114 ALA A N 1
ATOM 912 C CA . ALA A 1 114 ? -17.029 -4.332 17.915 1.00 94.81 114 ALA A CA 1
ATOM 913 C C . ALA A 1 114 ? -18.195 -5.297 18.212 1.00 94.81 114 ALA A C 1
ATOM 915 O O . ALA A 1 114 ? -19.164 -5.368 17.451 1.00 94.81 114 ALA A O 1
ATOM 916 N N . LEU A 1 115 ? -18.145 -6.005 19.348 1.00 94.31 115 LEU A N 1
ATOM 917 C CA . LEU A 1 115 ? -19.267 -6.824 19.812 1.00 94.31 115 LEU A CA 1
ATOM 918 C C . LEU A 1 115 ? -20.500 -5.959 20.089 1.00 94.31 115 LEU A C 1
ATOM 920 O O . LEU A 1 115 ? -21.600 -6.313 19.673 1.00 94.31 115 LEU A O 1
ATOM 924 N N . ARG A 1 116 ? -20.313 -4.807 20.742 1.00 92.38 116 ARG A N 1
ATOM 925 C CA . ARG A 1 116 ? -21.410 -3.877 21.027 1.00 92.38 116 ARG A CA 1
ATOM 926 C C . ARG A 1 116 ? -22.029 -3.294 19.759 1.00 92.38 116 ARG A C 1
ATOM 928 O O . ARG A 1 116 ? -23.246 -3.215 19.671 1.00 92.38 116 ARG A O 1
ATOM 935 N N . GLU A 1 117 ? -21.209 -2.927 18.776 1.00 92.88 117 GLU A N 1
ATOM 936 C CA . GLU A 1 117 ? -21.681 -2.503 17.450 1.00 92.88 117 GLU A CA 1
ATOM 937 C C . GLU A 1 117 ? -22.560 -3.590 16.817 1.00 92.88 117 GLU A C 1
ATOM 939 O O . GLU A 1 117 ? -23.671 -3.312 16.378 1.00 92.88 117 GLU A O 1
ATOM 944 N N . SER A 1 118 ? -22.102 -4.844 16.843 1.00 94.44 118 SER A N 1
ATOM 945 C CA . SER A 1 118 ? -22.849 -5.974 16.274 1.00 94.44 118 SER A CA 1
ATOM 946 C C . SER A 1 118 ? -24.179 -6.220 16.998 1.00 94.44 118 SER A C 1
ATOM 948 O O . SER A 1 118 ? -25.191 -6.490 16.357 1.00 94.44 118 SER A O 1
ATOM 950 N N . GLN A 1 119 ? -24.195 -6.097 18.329 1.00 94.75 119 GLN A N 1
ATOM 951 C CA . GLN A 1 119 ? -25.410 -6.211 19.142 1.00 94.75 119 GLN A CA 1
ATOM 952 C C . GLN A 1 119 ? -26.405 -5.084 18.850 1.00 94.75 119 GLN A C 1
ATOM 954 O O . GLN A 1 119 ? -27.594 -5.353 18.705 1.00 94.75 119 GLN A O 1
ATOM 959 N N . GLN A 1 120 ? -25.923 -3.847 18.704 1.00 94.19 120 GLN A N 1
ATOM 960 C CA . GLN A 1 120 ? -26.761 -2.709 18.325 1.00 94.19 120 GLN A CA 1
ATOM 961 C C . GLN A 1 120 ? -27.424 -2.946 16.964 1.00 94.19 120 GLN A C 1
ATOM 963 O O . GLN A 1 120 ? -28.636 -2.799 16.845 1.00 94.19 120 GLN A O 1
ATOM 968 N N . VAL A 1 121 ? -26.651 -3.379 15.960 1.00 95.44 121 VAL A N 1
ATOM 969 C CA . VAL A 1 121 ? -27.177 -3.685 14.619 1.00 95.44 121 VAL A CA 1
ATOM 970 C C . VAL A 1 121 ? -28.237 -4.788 14.670 1.00 95.44 121 VAL A C 1
ATOM 972 O O . VAL A 1 121 ? -29.244 -4.691 13.974 1.00 95.44 121 VAL A O 1
ATOM 975 N N . ALA A 1 122 ? -28.044 -5.818 15.499 1.00 96.19 122 ALA A N 1
ATOM 976 C CA . ALA A 1 122 ? -29.023 -6.891 15.658 1.00 96.19 122 ALA A CA 1
ATOM 977 C C . ALA A 1 122 ? -30.342 -6.393 16.276 1.00 96.19 122 ALA A C 1
ATOM 979 O O . ALA A 1 122 ? -31.409 -6.693 15.743 1.00 96.19 122 ALA A O 1
ATOM 980 N N . LEU A 1 123 ? -30.273 -5.597 17.349 1.00 95.44 123 LEU A N 1
ATOM 981 C CA . LEU A 1 123 ? -31.458 -5.022 17.999 1.00 95.44 123 LEU A CA 1
ATOM 982 C C . LEU A 1 123 ? -32.209 -4.058 17.070 1.00 95.44 123 LEU A C 1
ATOM 984 O O . LEU A 1 123 ? -33.437 -4.102 16.986 1.00 95.44 123 LEU A O 1
ATOM 988 N N . ASP A 1 124 ? -31.476 -3.213 16.342 1.00 94.62 124 ASP A N 1
ATOM 989 C CA . ASP A 1 124 ? -32.065 -2.291 15.371 1.00 94.62 124 ASP A CA 1
ATOM 990 C C . ASP A 1 124 ? -32.699 -3.058 14.196 1.00 94.62 124 ASP A C 1
ATOM 992 O O . ASP A 1 124 ? -33.784 -2.700 13.736 1.00 94.62 124 ASP A O 1
ATOM 996 N N . GLY A 1 125 ? -32.075 -4.152 13.750 1.00 96.44 125 GLY A N 1
ATOM 997 C CA . GLY A 1 125 ? -32.634 -5.063 12.750 1.00 96.44 125 GLY A CA 1
ATOM 998 C C . GLY A 1 125 ? -33.946 -5.706 13.206 1.00 96.44 125 GLY A C 1
ATOM 999 O O . GLY A 1 125 ? -34.939 -5.648 12.482 1.00 96.44 125 GLY A O 1
ATOM 1000 N N . GLU A 1 126 ? -33.994 -6.244 14.428 1.00 96.25 126 GLU A N 1
ATOM 1001 C CA . GLU A 1 126 ? -35.217 -6.832 14.991 1.00 96.25 126 GLU A CA 1
ATOM 1002 C C . GLU A 1 126 ? -36.342 -5.793 15.117 1.00 96.25 126 GLU A C 1
ATOM 1004 O O . GLU A 1 126 ? -37.508 -6.075 14.813 1.00 96.25 126 GLU A O 1
ATOM 1009 N N . LEU A 1 127 ? -35.998 -4.561 15.503 1.00 94.88 127 LEU A N 1
ATOM 1010 C CA . LEU A 1 127 ? -36.948 -3.458 15.554 1.00 94.88 127 LEU A CA 1
ATOM 1011 C C . LEU A 1 127 ? -37.518 -3.152 14.159 1.00 94.88 127 LEU A C 1
ATOM 1013 O O . LEU A 1 127 ? -38.739 -3.044 14.017 1.00 94.88 127 LEU A O 1
ATOM 1017 N N . LEU A 1 128 ? -36.664 -3.064 13.133 1.00 95.38 128 LEU A N 1
ATOM 1018 C CA . LEU A 1 128 ? -37.068 -2.811 11.744 1.00 95.38 128 LEU A CA 1
ATOM 1019 C C . LEU A 1 128 ? -37.934 -3.936 11.160 1.00 95.38 128 LEU A C 1
ATOM 1021 O O . LEU A 1 128 ? -38.854 -3.657 10.395 1.00 95.38 128 LEU A O 1
ATOM 1025 N N . GLU A 1 129 ? -37.694 -5.193 11.535 1.00 95.75 129 GLU A N 1
ATOM 1026 C CA . GLU A 1 129 ? -38.513 -6.332 11.099 1.00 95.75 129 GLU A CA 1
ATOM 1027 C C . GLU A 1 129 ? -39.864 -6.422 11.821 1.00 95.75 129 GLU A C 1
ATOM 1029 O O . GLU A 1 129 ? -40.845 -6.951 11.279 1.00 95.75 129 GLU A O 1
ATOM 1034 N N . THR A 1 130 ? -39.927 -5.942 13.062 1.00 94.81 130 THR A N 1
ATOM 1035 C CA . THR A 1 130 ? -41.121 -6.045 13.910 1.00 94.81 130 THR A CA 1
ATOM 1036 C C . THR A 1 130 ? -42.068 -4.864 13.703 1.00 94.81 130 THR A C 1
ATOM 1038 O O . THR A 1 130 ? -43.287 -5.042 13.714 1.00 94.81 130 THR A O 1
ATOM 1041 N N . MET A 1 131 ? -41.534 -3.667 13.446 1.00 94.12 131 MET A N 1
ATOM 1042 C CA . MET A 1 131 ? -42.312 -2.432 13.303 1.00 94.12 131 MET A CA 1
ATOM 1043 C C . MET A 1 131 ? -43.420 -2.498 12.229 1.00 94.12 131 MET A C 1
ATOM 1045 O O . MET A 1 131 ? -44.549 -2.108 12.540 1.00 94.12 131 MET A O 1
ATOM 1049 N N . PRO A 1 132 ? -43.195 -3.052 11.017 1.00 93.75 132 PRO A N 1
ATOM 1050 C CA . PRO A 1 132 ? -44.238 -3.149 9.992 1.00 93.75 132 PRO A CA 1
ATOM 1051 C C . PRO A 1 132 ? -45.407 -4.054 10.393 1.00 93.75 132 PRO A C 1
ATOM 1053 O O . PRO A 1 132 ? -46.520 -3.876 9.913 1.00 93.75 132 PRO A O 1
ATOM 1056 N N . LYS A 1 133 ? -45.180 -5.012 11.302 1.00 93.81 133 LYS A N 1
ATOM 1057 C CA . LYS A 1 133 ? -46.196 -5.970 11.771 1.00 93.81 133 LYS A CA 1
ATOM 1058 C C . LYS A 1 133 ? -47.140 -5.361 12.815 1.00 93.81 133 LYS A C 1
ATOM 1060 O O . LYS A 1 133 ? -48.077 -6.027 13.258 1.00 93.81 133 LYS A O 1
ATOM 1065 N N . GLN A 1 134 ? -46.890 -4.119 13.243 1.00 94.00 134 GLN A N 1
ATOM 1066 C CA . GLN A 1 134 ? -47.692 -3.443 14.261 1.00 94.00 134 GLN A CA 1
ATOM 1067 C C . GLN A 1 134 ? -49.116 -3.155 13.786 1.00 94.00 134 GLN A C 1
ATOM 1069 O O . GLN A 1 134 ? -50.043 -3.201 14.595 1.00 94.00 134 GLN A O 1
ATOM 1074 N N . TYR A 1 135 ? -49.289 -2.877 12.495 1.00 93.62 135 TYR A N 1
ATOM 1075 C CA . TYR A 1 135 ? -50.586 -2.613 11.890 1.00 93.62 135 TYR A CA 1
ATOM 1076 C C . TYR A 1 135 ? -50.826 -3.608 10.763 1.00 93.62 135 TYR A C 1
ATOM 1078 O O . TYR A 1 135 ? -49.989 -3.767 9.880 1.00 93.62 135 TYR A O 1
ATOM 1086 N N . VAL A 1 136 ? -51.966 -4.291 10.809 1.00 92.25 136 VAL A N 1
ATOM 1087 C CA . VAL A 1 136 ? -52.371 -5.265 9.794 1.00 92.25 136 VAL A CA 1
ATOM 1088 C C . VAL A 1 136 ? -53.773 -4.948 9.309 1.00 92.25 136 VAL A C 1
ATOM 1090 O O . VAL A 1 136 ? -54.646 -4.595 10.103 1.00 92.25 136 VAL A O 1
ATOM 1093 N N . ASN A 1 137 ? -53.989 -5.101 8.010 1.00 92.69 137 ASN A N 1
ATOM 1094 C CA . ASN A 1 137 ? -55.322 -5.038 7.439 1.00 92.69 137 ASN A CA 1
ATOM 1095 C C . ASN A 1 137 ? -56.091 -6.308 7.815 1.00 92.69 137 ASN A C 1
ATOM 1097 O O . ASN A 1 137 ? -55.564 -7.416 7.692 1.00 92.69 137 ASN A O 1
ATOM 1101 N N . ARG A 1 138 ? -57.325 -6.158 8.299 1.00 89.00 138 ARG A N 1
ATOM 1102 C CA . ARG A 1 138 ? -58.262 -7.271 8.496 1.00 89.00 138 ARG A CA 1
ATOM 1103 C C . ARG A 1 138 ? -59.552 -6.970 7.758 1.00 89.00 138 ARG A C 1
ATOM 1105 O O . ARG A 1 138 ? -59.997 -5.826 7.745 1.00 89.00 138 ARG A O 1
ATOM 1112 N N . GLU A 1 139 ? -60.144 -7.997 7.162 1.00 91.19 139 GLU A N 1
ATOM 1113 C CA . GLU A 1 139 ? -61.476 -7.874 6.581 1.00 91.19 139 GLU A CA 1
ATOM 1114 C C . GLU A 1 139 ? -62.498 -7.593 7.682 1.00 91.19 139 GLU A C 1
ATOM 1116 O O . GLU A 1 139 ? -62.632 -8.343 8.652 1.00 91.19 139 GLU A O 1
ATOM 1121 N N . GLU A 1 140 ? -63.230 -6.504 7.501 1.00 90.25 140 GLU A N 1
ATOM 1122 C CA . GLU A 1 140 ? -64.354 -6.107 8.324 1.00 90.25 140 GLU A CA 1
ATOM 1123 C C . GLU A 1 140 ? -65.612 -6.009 7.470 1.00 90.25 140 GLU A C 1
ATOM 1125 O O . GLU A 1 140 ? -65.581 -5.769 6.258 1.00 90.25 140 GLU A O 1
ATOM 1130 N N . GLN A 1 141 ? -66.752 -6.191 8.127 1.00 91.25 141 GLN A N 1
ATOM 1131 C CA . GLN A 1 141 ? -68.050 -6.107 7.493 1.00 91.25 141 GLN A CA 1
ATOM 1132 C C . GLN A 1 141 ? -68.937 -5.163 8.295 1.00 91.25 141 GLN A C 1
ATOM 1134 O O . GLN A 1 141 ? -69.219 -5.406 9.468 1.00 91.25 141 GLN A O 1
ATOM 1139 N N . THR A 1 142 ? -69.399 -4.090 7.655 1.00 90.88 142 THR A N 1
ATOM 1140 C CA . THR A 1 142 ? -70.360 -3.162 8.256 1.00 90.88 142 THR A CA 1
ATOM 1141 C C . THR A 1 142 ? -71.688 -3.219 7.524 1.00 90.88 142 THR A C 1
ATOM 1143 O O . THR A 1 142 ? -71.748 -3.385 6.303 1.00 90.88 142 THR A O 1
ATOM 1146 N N . THR A 1 143 ? -72.772 -3.105 8.284 1.00 91.12 143 THR A N 1
ATOM 1147 C CA . THR A 1 143 ? -74.128 -3.175 7.744 1.00 91.12 143 THR A CA 1
ATOM 1148 C C . THR A 1 143 ? -74.717 -1.775 7.727 1.00 91.12 143 THR A C 1
ATOM 1150 O O . THR A 1 143 ? -74.940 -1.168 8.773 1.00 91.12 143 THR A O 1
ATOM 1153 N N . LEU A 1 144 ? -74.949 -1.246 6.530 1.00 89.50 144 LEU A N 1
ATOM 1154 C CA . LEU A 1 144 ? -75.544 0.063 6.317 1.00 89.50 144 LEU A CA 1
ATOM 1155 C C . LEU A 1 144 ? -77.039 -0.096 6.062 1.00 89.50 144 LEU A C 1
ATOM 1157 O O . LEU A 1 144 ? -77.465 -0.785 5.135 1.00 89.50 144 LEU A O 1
ATOM 1161 N N . HIS A 1 145 ? -77.841 0.583 6.873 1.00 88.56 145 HIS A N 1
ATOM 1162 C CA . HIS A 1 145 ? -79.277 0.687 6.660 1.00 88.56 145 HIS A CA 1
ATOM 1163 C C . HIS A 1 145 ? -79.562 1.921 5.803 1.00 88.56 145 HIS A C 1
ATOM 1165 O O . HIS A 1 145 ? -79.517 3.053 6.281 1.00 88.56 145 HIS A O 1
ATOM 1171 N N . LEU A 1 146 ? -79.838 1.705 4.519 1.00 85.50 146 LEU A N 1
ATOM 1172 C CA . LEU A 1 146 ? -80.190 2.769 3.587 1.00 85.50 146 LEU A CA 1
ATOM 1173 C C . LEU A 1 146 ? -81.698 3.005 3.638 1.00 85.50 146 LEU A C 1
ATOM 1175 O O . LEU A 1 146 ? -82.497 2.246 3.082 1.00 85.50 146 LEU A O 1
ATOM 1179 N N . GLU A 1 147 ? -82.096 4.060 4.340 1.00 81.94 147 GLU A N 1
ATOM 1180 C CA . GLU A 1 147 ? -83.499 4.434 4.463 1.00 81.94 147 GLU A CA 1
ATOM 1181 C C . GLU A 1 147 ? -84.073 4.924 3.129 1.00 81.94 147 GLU A C 1
ATOM 1183 O O . GLU A 1 147 ? -83.626 5.901 2.526 1.00 81.94 147 GLU A O 1
ATOM 1188 N N . CYS A 1 148 ? -85.126 4.250 2.681 1.00 74.38 148 CYS A N 1
ATOM 1189 C CA . CYS A 1 148 ? -85.873 4.610 1.489 1.00 74.38 148 CYS A CA 1
ATOM 1190 C C . CYS A 1 148 ? -86.963 5.629 1.846 1.00 74.38 148 CYS A C 1
ATOM 1192 O O . CYS A 1 148 ? -87.994 5.276 2.418 1.00 74.38 148 CYS A O 1
ATOM 1194 N N . ARG A 1 149 ? -86.769 6.899 1.469 1.00 71.81 149 ARG A N 1
ATOM 1195 C CA . ARG A 1 149 ? -87.762 7.967 1.714 1.00 71.81 149 ARG A CA 1
ATOM 1196 C C . ARG A 1 149 ? -88.990 7.920 0.787 1.00 71.81 149 ARG A C 1
ATOM 1198 O O . ARG A 1 149 ? -89.932 8.676 0.998 1.00 71.81 149 ARG A O 1
ATOM 1205 N N . GLY A 1 150 ? -89.008 7.002 -0.185 1.00 68.00 150 GLY A N 1
ATOM 1206 C CA . GLY A 1 150 ? -90.089 6.822 -1.160 1.00 68.00 150 GLY A CA 1
ATOM 1207 C C . GLY A 1 150 ? -90.197 7.964 -2.183 1.00 68.00 150 GLY A C 1
ATOM 1208 O O . GLY A 1 150 ? -89.803 9.097 -1.924 1.00 68.00 150 GLY A O 1
ATOM 1209 N N . SER A 1 151 ? -90.748 7.680 -3.366 1.00 68.31 151 SER A N 1
ATOM 1210 C CA . SER A 1 151 ? -91.184 8.713 -4.315 1.00 68.31 151 SER A CA 1
ATOM 1211 C C . SER A 1 151 ? -92.516 8.313 -4.961 1.00 68.31 151 SER A C 1
ATOM 1213 O O . SER A 1 151 ? -92.787 7.131 -5.182 1.00 68.31 151 SER A O 1
ATOM 1215 N N . GLY A 1 152 ? -93.393 9.293 -5.204 1.00 62.38 152 GLY A N 1
ATOM 1216 C CA . GLY A 1 152 ? -94.644 9.081 -5.944 1.00 62.38 152 GLY A CA 1
ATOM 1217 C C . GLY A 1 152 ? -95.719 8.238 -5.237 1.00 62.38 152 GLY A C 1
ATOM 1218 O O . GLY A 1 152 ? -96.391 7.444 -5.887 1.00 62.38 152 GLY A O 1
ATOM 1219 N N . GLY A 1 153 ? -95.895 8.379 -3.917 1.00 67.06 153 GLY A N 1
ATOM 1220 C CA . GLY A 1 153 ? -97.069 7.842 -3.203 1.00 67.06 153 GLY A CA 1
ATOM 1221 C C . GLY A 1 153 ? -97.075 6.332 -2.913 1.00 67.06 153 GLY A C 1
ATOM 1222 O O . GLY A 1 153 ? -98.039 5.835 -2.332 1.00 67.06 153 GLY A O 1
ATOM 1223 N N . LYS A 1 154 ? -96.011 5.592 -3.251 1.00 64.69 154 LYS A N 1
ATOM 1224 C CA . LYS A 1 154 ? -95.840 4.187 -2.838 1.00 64.69 154 LYS A CA 1
ATOM 1225 C C . LYS A 1 154 ? -95.082 4.113 -1.506 1.00 64.69 154 LYS A C 1
ATOM 1227 O O . LYS A 1 154 ? -94.004 4.687 -1.376 1.00 64.69 154 LYS A O 1
ATOM 1232 N N . LYS A 1 155 ? -95.641 3.409 -0.512 1.00 66.94 155 LYS A N 1
ATOM 1233 C CA . LYS A 1 155 ? -94.994 3.187 0.796 1.00 66.94 155 LYS A CA 1
ATOM 1234 C C . LYS A 1 155 ? -93.824 2.213 0.625 1.00 66.94 155 LYS A C 1
ATOM 1236 O O . LYS A 1 155 ? -94.020 1.125 0.088 1.00 66.94 155 LYS A O 1
ATOM 1241 N N . CYS A 1 156 ? -92.625 2.603 1.054 1.00 70.81 156 CYS A N 1
ATOM 1242 C CA . CYS A 1 156 ? -91.454 1.729 0.981 1.00 70.81 156 CYS A CA 1
ATOM 1243 C C . CYS A 1 156 ? -91.558 0.600 2.025 1.00 70.81 156 CYS A C 1
ATOM 1245 O O . CYS A 1 156 ? -92.069 0.832 3.119 1.00 70.81 156 CYS A O 1
ATOM 1247 N N . GLN A 1 157 ? -91.111 -0.618 1.690 1.00 72.75 157 GLN A N 1
ATOM 1248 C CA . GLN A 1 157 ? -91.249 -1.807 2.556 1.00 72.75 157 GLN A CA 1
ATOM 1249 C C . GLN A 1 157 ? -90.243 -1.857 3.723 1.00 72.75 157 GLN A C 1
ATOM 1251 O O . GLN A 1 157 ? -90.373 -2.709 4.596 1.00 72.75 157 GLN A O 1
ATOM 1256 N N . GLY A 1 158 ? -89.268 -0.946 3.767 1.00 75.56 158 GLY A N 1
ATOM 1257 C CA . GLY A 1 158 ? -88.262 -0.853 4.828 1.00 75.56 158 GLY A CA 1
ATOM 1258 C C . GLY A 1 158 ? -86.947 -0.262 4.317 1.00 75.56 158 GLY A C 1
ATOM 1259 O O . GLY A 1 158 ? -86.817 0.025 3.125 1.00 75.56 158 GLY A O 1
ATOM 1260 N N . ALA A 1 159 ? -85.978 -0.060 5.214 1.00 81.31 159 ALA A N 1
ATOM 1261 C CA . ALA A 1 159 ? -84.618 0.316 4.830 1.00 81.31 159 ALA A CA 1
ATOM 1262 C C . ALA A 1 159 ? -83.933 -0.845 4.090 1.00 81.31 159 ALA A C 1
ATOM 1264 O O . ALA A 1 159 ? -84.036 -1.997 4.515 1.00 81.31 159 ALA A O 1
ATOM 1265 N N . ALA A 1 160 ? -83.223 -0.546 3.000 1.00 84.62 160 ALA A N 1
ATOM 1266 C CA . ALA A 1 160 ? -82.395 -1.534 2.322 1.00 84.62 160 ALA A CA 1
ATOM 1267 C C . ALA A 1 160 ? -81.151 -1.805 3.176 1.00 84.62 160 ALA A C 1
ATOM 1269 O O . ALA A 1 160 ? -80.426 -0.879 3.536 1.00 84.62 160 ALA A O 1
ATOM 1270 N N . VAL A 1 161 ? -80.923 -3.070 3.520 1.00 87.31 161 VAL A N 1
ATOM 1271 C CA . VAL A 1 161 ? -79.765 -3.499 4.309 1.00 87.31 161 VAL A CA 1
ATOM 1272 C C . VAL A 1 161 ? -78.637 -3.820 3.334 1.00 87.31 161 VAL A C 1
ATOM 1274 O O . VAL A 1 161 ? -78.714 -4.810 2.610 1.00 87.31 161 VAL A O 1
ATOM 1277 N N . VAL A 1 162 ? -77.624 -2.956 3.270 1.00 90.62 162 VAL A N 1
ATOM 1278 C CA . VAL A 1 162 ? -76.451 -3.141 2.410 1.00 90.62 162 VAL A CA 1
ATOM 1279 C C . VAL A 1 162 ? -75.262 -3.493 3.275 1.00 90.62 162 VAL A C 1
ATOM 1281 O O . VAL A 1 162 ? -74.889 -2.740 4.172 1.00 90.62 162 VAL A O 1
ATOM 1284 N N . THR A 1 163 ? -74.641 -4.623 2.978 1.00 91.44 163 THR A N 1
ATOM 1285 C CA . THR A 1 163 ? -73.466 -5.066 3.710 1.00 91.44 163 THR A CA 1
ATOM 1286 C C . THR A 1 163 ? -72.206 -4.715 2.931 1.00 91.44 163 THR A C 1
ATOM 1288 O O . THR A 1 163 ? -72.029 -5.166 1.802 1.00 91.44 163 THR A O 1
ATOM 1291 N N . VAL A 1 164 ? -71.340 -3.894 3.524 1.00 91.62 164 VAL A N 1
ATOM 1292 C CA . VAL A 1 164 ? -70.081 -3.440 2.924 1.00 91.62 164 VAL A CA 1
ATOM 1293 C C . VAL A 1 164 ? -68.930 -4.195 3.574 1.00 91.62 164 VAL A C 1
ATOM 1295 O O . VAL A 1 164 ? -68.786 -4.159 4.796 1.00 91.62 164 VAL A O 1
ATOM 1298 N N . GLN A 1 165 ? -68.129 -4.876 2.756 1.00 92.69 165 GLN A N 1
ATOM 1299 C CA . GLN A 1 165 ? -66.871 -5.498 3.167 1.00 92.69 165 GLN A CA 1
ATOM 1300 C C . GLN A 1 165 ? -65.708 -4.579 2.794 1.00 92.69 165 GLN A C 1
ATOM 1302 O O . GLN A 1 165 ? -65.678 -4.042 1.685 1.00 92.69 165 GLN A O 1
ATOM 1307 N N . PHE A 1 166 ? -64.780 -4.371 3.721 1.00 91.62 166 PHE A N 1
ATOM 1308 C CA . PHE A 1 166 ? -63.594 -3.543 3.518 1.00 91.62 166 PHE A CA 1
ATOM 1309 C C . PHE A 1 166 ? -62.436 -4.057 4.378 1.00 91.62 166 PHE A C 1
ATOM 1311 O O . PHE A 1 166 ? -62.646 -4.802 5.330 1.00 91.62 166 PHE A O 1
ATOM 1318 N N . GLU A 1 167 ? -61.211 -3.650 4.060 1.00 92.12 167 GLU A N 1
ATOM 1319 C CA . GLU A 1 167 ? -60.048 -3.919 4.907 1.00 92.12 167 GLU A CA 1
ATOM 1320 C C . GLU A 1 167 ? -59.834 -2.766 5.895 1.00 92.12 167 GLU A C 1
ATOM 1322 O O . GLU A 1 167 ? -59.486 -1.650 5.501 1.00 92.12 167 GLU A O 1
ATOM 1327 N N . GLY A 1 168 ? -60.055 -3.028 7.182 1.00 87.56 168 GLY A N 1
ATOM 1328 C CA . GLY A 1 168 ? -59.768 -2.096 8.270 1.00 87.56 168 GLY A CA 1
ATOM 1329 C C . GLY A 1 168 ? -58.324 -2.231 8.755 1.00 87.56 168 GLY A C 1
ATOM 1330 O O . GLY A 1 168 ? -57.794 -3.337 8.851 1.00 87.56 168 GLY A O 1
ATOM 1331 N N . MET A 1 169 ? -57.671 -1.114 9.092 1.00 91.56 169 MET A N 1
ATOM 1332 C CA . MET A 1 169 ? -56.343 -1.134 9.717 1.00 91.56 169 MET A CA 1
ATOM 1333 C C . MET A 1 169 ? -56.474 -1.448 11.212 1.00 91.56 169 MET A C 1
ATOM 1335 O O . MET A 1 169 ? -57.016 -0.646 11.972 1.00 91.56 169 MET A O 1
ATOM 1339 N N . HIS A 1 170 ? -55.906 -2.569 11.660 1.00 92.12 170 HIS A N 1
ATOM 1340 C CA . HIS A 1 170 ? -55.901 -2.962 13.068 1.00 92.12 170 HIS A CA 1
ATOM 1341 C C . HIS A 1 170 ? -54.511 -2.928 13.667 1.00 92.12 170 HIS A C 1
ATOM 1343 O O . HIS A 1 170 ? -53.556 -3.481 13.122 1.00 92.12 170 HIS A O 1
ATOM 1349 N N . LYS A 1 171 ? -54.427 -2.346 14.861 1.00 92.81 171 LYS A N 1
ATOM 1350 C CA . LYS A 1 171 ? -53.235 -2.428 15.690 1.00 92.81 171 LYS A CA 1
ATOM 1351 C C . LYS A 1 171 ? -53.139 -3.814 16.325 1.00 92.81 171 LYS A C 1
ATOM 1353 O O . LYS A 1 171 ? -54.089 -4.297 16.935 1.00 92.81 171 LYS A O 1
ATOM 1358 N N . ASN A 1 172 ? -51.978 -4.441 16.202 1.00 94.12 172 ASN A N 1
ATOM 1359 C CA . ASN A 1 172 ? -51.645 -5.657 16.921 1.00 94.12 172 ASN A CA 1
ATOM 1360 C C . ASN A 1 172 ? -51.005 -5.286 18.268 1.00 94.12 172 ASN A C 1
ATOM 1362 O O . ASN A 1 172 ? -49.866 -4.808 18.323 1.00 94.12 172 ASN A O 1
ATOM 1366 N N . ASP A 1 173 ? -51.743 -5.485 19.361 1.00 94.00 173 ASP A N 1
ATOM 1367 C CA . ASP A 1 173 ? -51.289 -5.111 20.705 1.00 94.00 173 ASP A CA 1
ATOM 1368 C C . ASP A 1 173 ? -50.110 -5.959 21.195 1.00 94.00 173 ASP A C 1
ATOM 1370 O O . ASP A 1 173 ? -49.214 -5.422 21.845 1.00 94.00 173 ASP A O 1
ATOM 1374 N N . ALA A 1 174 ? -50.043 -7.242 20.822 1.00 93.81 174 ALA A N 1
ATOM 1375 C CA . ALA A 1 174 ? -48.917 -8.109 21.174 1.00 93.81 174 ALA A CA 1
ATOM 1376 C C . ALA A 1 174 ? -47.615 -7.622 20.516 1.00 93.81 174 ALA A C 1
ATOM 1378 O O . ALA A 1 174 ? -46.596 -7.459 21.185 1.00 93.81 174 ALA A O 1
ATOM 1379 N N . ILE A 1 175 ? -47.672 -7.288 19.222 1.00 95.44 175 ILE A N 1
ATOM 1380 C CA . ILE A 1 175 ? -46.529 -6.710 18.497 1.00 95.44 175 ILE A CA 1
ATOM 1381 C C . ILE A 1 175 ? -46.186 -5.318 19.037 1.00 95.44 175 ILE A C 1
ATOM 1383 O O . ILE A 1 175 ? -45.017 -4.973 19.174 1.00 95.44 175 ILE A O 1
ATOM 1387 N N . SER A 1 176 ? -47.188 -4.521 19.414 1.00 94.94 176 SER A N 1
ATOM 1388 C CA . SER A 1 176 ? -46.958 -3.206 20.024 1.00 94.94 176 SER A CA 1
ATOM 1389 C C . SER A 1 176 ? -46.227 -3.300 21.365 1.00 94.94 176 SER A C 1
ATOM 1391 O O . SER A 1 176 ? -45.363 -2.470 21.644 1.00 94.94 176 SER A O 1
ATOM 1393 N N . GLN A 1 177 ? -46.544 -4.307 22.183 1.00 95.44 177 GLN A N 1
ATOM 1394 C CA . GLN A 1 177 ? -45.819 -4.584 23.424 1.00 95.44 177 GLN A CA 1
ATOM 1395 C C . GLN A 1 177 ? -44.390 -5.059 23.143 1.00 95.44 177 GLN A C 1
ATOM 1397 O O . GLN A 1 177 ? -43.463 -4.564 23.780 1.00 95.44 177 GLN A O 1
ATOM 1402 N N . GLN A 1 178 ? -44.192 -5.939 22.156 1.00 95.56 178 GLN A N 1
ATOM 1403 C CA . GLN A 1 178 ? -42.859 -6.390 21.745 1.00 95.56 178 GLN A CA 1
ATOM 1404 C C . GLN A 1 178 ? -41.979 -5.219 21.280 1.00 95.56 178 GLN A C 1
ATOM 1406 O O . GLN A 1 178 ? -40.861 -5.067 21.763 1.00 95.56 178 GLN A O 1
ATOM 1411 N N . ILE A 1 179 ? -42.502 -4.333 20.425 1.00 96.31 179 ILE A N 1
ATOM 1412 C CA . ILE A 1 179 ? -41.800 -3.113 19.987 1.00 96.31 179 ILE A CA 1
ATOM 1413 C C . ILE A 1 179 ? -41.429 -2.241 21.188 1.00 96.31 179 ILE A C 1
ATOM 1415 O O . ILE A 1 179 ? -40.326 -1.704 21.243 1.00 96.31 179 ILE A O 1
ATOM 1419 N N . HIS A 1 180 ? -42.326 -2.097 22.167 1.00 95.69 180 HIS A N 1
ATOM 1420 C CA . HIS A 1 180 ? -42.043 -1.299 23.356 1.00 95.69 180 HIS A CA 1
ATOM 1421 C C . HIS A 1 180 ? -40.899 -1.882 24.201 1.00 95.69 180 HIS A C 1
ATOM 1423 O O . HIS A 1 180 ? -40.050 -1.126 24.678 1.00 95.69 180 HIS A O 1
ATOM 1429 N N . ILE A 1 181 ? -40.857 -3.209 24.358 1.00 95.56 181 ILE A N 1
ATOM 1430 C CA . ILE A 1 181 ? -39.771 -3.918 25.049 1.00 95.56 181 ILE A CA 1
ATOM 1431 C C . ILE A 1 181 ? -38.454 -3.716 24.292 1.00 95.56 181 ILE A C 1
ATOM 1433 O O . ILE A 1 181 ? -37.496 -3.223 24.885 1.00 95.56 181 ILE A O 1
ATOM 1437 N N . LEU A 1 182 ? -38.436 -3.959 22.979 1.00 95.31 182 LEU A N 1
ATOM 1438 C CA . LEU A 1 182 ? -37.251 -3.770 22.133 1.00 95.31 182 LEU A CA 1
ATOM 1439 C C . LEU A 1 182 ? -36.721 -2.330 22.193 1.00 95.31 182 LEU A C 1
ATOM 1441 O O . LEU A 1 182 ? -35.534 -2.096 22.396 1.00 95.31 182 LEU A O 1
ATOM 1445 N N . GLN A 1 183 ? -37.603 -1.329 22.119 1.00 95.75 183 GLN A N 1
ATOM 1446 C CA . GLN A 1 183 ? -37.219 0.080 22.265 1.00 95.75 183 GLN A CA 1
ATOM 1447 C C . GLN A 1 183 ? -36.637 0.413 23.644 1.00 95.75 183 GLN A C 1
ATOM 1449 O O . GLN A 1 183 ? -35.886 1.384 23.779 1.00 95.75 183 GLN A O 1
ATOM 1454 N N . LYS A 1 184 ? -37.041 -0.309 24.692 1.00 95.94 184 LYS A N 1
ATOM 1455 C CA . LYS A 1 184 ? -36.475 -0.151 26.034 1.00 95.94 184 LYS A CA 1
ATOM 1456 C C . LYS A 1 184 ? -35.093 -0.795 26.107 1.00 95.94 184 LYS A C 1
ATOM 1458 O O . LYS A 1 184 ? -34.186 -0.165 26.642 1.00 95.94 184 LYS A O 1
ATOM 1463 N N . GLU A 1 185 ? -34.929 -1.986 25.542 1.00 94.94 185 GLU A N 1
ATOM 1464 C CA . GLU A 1 185 ? -33.647 -2.696 25.469 1.00 94.94 185 GLU A CA 1
ATOM 1465 C C . GLU A 1 185 ? -32.606 -1.899 24.679 1.00 94.94 185 GLU A C 1
ATOM 1467 O O . GLU A 1 185 ? -31.513 -1.664 25.189 1.00 94.94 185 GLU A O 1
ATOM 1472 N N . VAL A 1 186 ? -32.972 -1.362 23.509 1.00 94.81 186 VAL A N 1
ATOM 1473 C CA . VAL A 1 186 ? -32.107 -0.470 22.716 1.00 94.81 186 VAL A CA 1
ATOM 1474 C C . VAL A 1 186 ? -31.667 0.744 23.536 1.00 94.81 186 VAL A C 1
ATOM 1476 O O . VAL A 1 186 ? -30.481 1.066 23.591 1.00 94.81 186 VAL A O 1
ATOM 1479 N N . ARG A 1 187 ? -32.600 1.412 24.227 1.00 94.25 187 ARG A N 1
ATOM 1480 C CA . ARG A 1 187 ? -32.276 2.586 25.055 1.00 94.25 187 ARG A CA 1
ATOM 1481 C C . ARG A 1 187 ? -31.367 2.244 26.232 1.00 94.25 187 ARG A C 1
ATOM 1483 O O . ARG A 1 187 ? -30.454 3.010 26.533 1.00 94.25 187 ARG A O 1
ATOM 1490 N N . GLN A 1 188 ? -31.607 1.115 26.894 1.00 93.75 188 GLN A N 1
ATOM 1491 C CA . GLN A 1 188 ? -30.753 0.645 27.981 1.00 93.75 188 GLN A CA 1
ATOM 1492 C C . GLN A 1 188 ? -29.340 0.349 27.468 1.00 93.75 188 GLN A C 1
ATOM 1494 O O . GLN A 1 188 ? -28.364 0.836 28.036 1.00 93.75 188 GLN A O 1
ATOM 1499 N N . PHE A 1 189 ? -29.235 -0.377 26.358 1.00 94.12 189 PHE A N 1
ATOM 1500 C CA . PHE A 1 189 ? -27.960 -0.712 25.745 1.00 94.12 189 PHE A CA 1
ATOM 1501 C C . PHE A 1 189 ? -27.169 0.540 25.334 1.00 94.12 189 PHE A C 1
ATOM 1503 O O . PHE A 1 189 ? -25.977 0.650 25.622 1.00 94.12 189 PHE A O 1
ATOM 1510 N N . GLN A 1 190 ? -27.833 1.535 24.738 1.00 92.50 190 GLN A N 1
ATOM 1511 C CA . GLN A 1 190 ? -27.215 2.819 24.391 1.00 92.50 190 GLN A CA 1
ATOM 1512 C C . GLN A 1 190 ? -26.701 3.572 25.628 1.00 92.50 190 GLN A C 1
ATOM 1514 O O . GLN A 1 190 ? -25.607 4.138 25.591 1.00 92.50 190 GLN A O 1
ATOM 1519 N N . ALA A 1 191 ? -27.439 3.544 26.742 1.00 92.62 191 ALA A N 1
ATOM 1520 C CA . ALA A 1 191 ? -27.005 4.158 27.997 1.00 92.62 191 ALA A CA 1
ATOM 1521 C C . ALA A 1 191 ? -25.778 3.454 28.610 1.00 92.62 191 ALA A C 1
ATOM 1523 O O . ALA A 1 191 ? -24.891 4.116 29.153 1.00 92.62 191 ALA A O 1
ATOM 1524 N N . GLU A 1 192 ? -25.696 2.126 28.499 1.00 89.88 192 GLU A N 1
ATOM 1525 C CA . GLU A 1 192 ? -24.529 1.334 28.914 1.00 89.88 192 GLU A CA 1
ATOM 1526 C C . GLU A 1 192 ? -23.318 1.566 27.991 1.00 89.88 192 GLU A C 1
ATOM 1528 O O . GLU A 1 192 ? -22.169 1.613 28.443 1.00 89.88 192 GLU A O 1
ATOM 1533 N N . ALA A 1 193 ? -23.558 1.749 26.691 1.00 87.19 193 ALA A N 1
ATOM 1534 C CA . ALA A 1 193 ? -22.522 2.039 25.706 1.00 87.19 193 ALA A CA 1
ATOM 1535 C C . ALA A 1 193 ? -21.935 3.453 25.854 1.00 87.19 193 ALA A C 1
ATOM 1537 O O . ALA A 1 193 ? -20.741 3.631 25.610 1.00 87.19 193 ALA A O 1
ATOM 1538 N N . ALA A 1 194 ? -22.743 4.424 26.293 1.00 88.06 194 ALA A N 1
ATOM 1539 C CA . ALA A 1 194 ? -22.336 5.812 26.523 1.00 88.06 194 ALA A CA 1
ATOM 1540 C C . ALA A 1 194 ? -21.478 6.017 27.786 1.00 88.06 194 ALA A C 1
ATOM 1542 O O . ALA A 1 194 ? -20.950 7.109 27.997 1.00 88.06 194 ALA A O 1
ATOM 1543 N N . GLN A 1 195 ? -21.327 4.990 28.630 1.00 88.38 195 GLN A N 1
ATOM 1544 C CA . GLN A 1 195 ? -20.484 5.080 29.820 1.00 88.38 195 GLN A CA 1
ATOM 1545 C C . GLN A 1 195 ? -19.011 5.322 29.452 1.00 88.38 195 GLN A C 1
ATOM 1547 O O . GLN A 1 195 ? -18.514 4.742 28.474 1.00 88.38 195 GLN A O 1
ATOM 1552 N N . PRO A 1 196 ? -18.285 6.135 30.244 1.00 86.69 196 PRO A N 1
ATOM 1553 C CA . PRO A 1 196 ? -16.877 6.401 29.991 1.00 86.69 196 PRO A CA 1
ATOM 1554 C C . PRO A 1 196 ? -16.049 5.103 30.011 1.00 86.69 196 PRO A C 1
ATOM 1556 O O . PRO A 1 196 ? -16.424 4.123 30.668 1.00 86.69 196 PRO A O 1
ATOM 1559 N N . PRO A 1 197 ? -14.913 5.057 29.290 1.00 86.31 197 PRO A N 1
ATOM 1560 C CA . PRO A 1 197 ? -13.988 3.935 29.377 1.00 86.31 197 PRO A CA 1
ATOM 1561 C C . PRO A 1 197 ? -13.529 3.715 30.822 1.00 86.31 197 PRO A C 1
ATOM 1563 O O . PRO A 1 197 ? -13.361 4.667 31.582 1.00 86.31 197 PRO A O 1
ATOM 1566 N N . ALA A 1 198 ? -13.295 2.456 31.190 1.00 89.75 198 ALA A N 1
ATOM 1567 C CA . ALA A 1 198 ? -12.721 2.139 32.490 1.00 89.75 198 ALA A CA 1
ATOM 1568 C C . ALA A 1 198 ? -11.325 2.777 32.629 1.00 89.75 198 ALA A C 1
ATOM 1570 O O . ALA A 1 198 ? -10.558 2.805 31.664 1.00 89.75 198 ALA A O 1
ATOM 1571 N N . LEU A 1 199 ? -11.007 3.278 33.829 1.00 90.00 199 LEU A N 1
ATOM 1572 C CA . LEU A 1 199 ? -9.776 4.034 34.099 1.00 90.00 199 LEU A CA 1
ATOM 1573 C C . LEU A 1 199 ? -8.513 3.269 33.694 1.00 90.00 199 LEU A C 1
ATOM 1575 O O . LEU A 1 199 ? -7.640 3.844 33.060 1.00 90.00 199 LEU A O 1
ATOM 1579 N N . ASN A 1 200 ? -8.466 1.959 33.939 1.00 91.06 200 ASN A N 1
ATOM 1580 C CA . ASN A 1 200 ? -7.339 1.110 33.555 1.00 91.06 200 ASN A CA 1
ATOM 1581 C C . ASN A 1 200 ? -7.047 1.121 32.041 1.00 91.06 200 ASN A C 1
ATOM 1583 O O . ASN A 1 200 ? -5.894 1.004 31.641 1.00 91.06 200 ASN A O 1
ATOM 1587 N N . VAL A 1 201 ? -8.067 1.270 31.186 1.00 93.19 201 VAL A N 1
ATOM 1588 C CA . VAL A 1 201 ? -7.892 1.366 29.724 1.00 93.19 201 VAL A CA 1
ATOM 1589 C C . VAL A 1 201 ? -7.225 2.689 29.356 1.00 93.19 201 VAL A C 1
ATOM 1591 O O . VAL A 1 201 ? -6.349 2.724 28.493 1.00 93.19 201 VAL A O 1
ATOM 1594 N N . VAL A 1 202 ? -7.635 3.771 30.020 1.00 91.94 202 VAL A N 1
ATOM 1595 C CA . VAL A 1 202 ? -7.050 5.105 29.834 1.00 91.94 202 VAL A CA 1
ATOM 1596 C C . VAL A 1 202 ? -5.613 5.124 30.353 1.00 91.94 202 VAL A C 1
ATOM 1598 O O . VAL A 1 202 ? -4.719 5.595 29.657 1.00 91.94 202 VAL A O 1
ATOM 1601 N N . GLU A 1 203 ? -5.375 4.545 31.531 1.00 92.69 203 GLU A N 1
ATOM 1602 C CA . GLU A 1 203 ? -4.043 4.385 32.115 1.00 92.69 203 GLU A CA 1
ATOM 1603 C C . GLU A 1 203 ? -3.115 3.605 31.184 1.00 92.69 203 GLU A C 1
ATOM 1605 O O . GLU A 1 203 ? -2.008 4.068 30.934 1.00 92.69 203 GLU A O 1
ATOM 1610 N N . ALA A 1 204 ? -3.566 2.484 30.612 1.00 94.69 204 ALA A N 1
ATOM 1611 C CA . ALA A 1 204 ? -2.771 1.692 29.672 1.00 94.69 204 ALA A CA 1
ATOM 1612 C C . ALA A 1 204 ? -2.406 2.469 28.397 1.00 94.69 204 ALA A C 1
ATOM 1614 O O . ALA A 1 204 ? -1.264 2.400 27.946 1.00 94.69 204 ALA A O 1
ATOM 1615 N N . ALA A 1 205 ? -3.340 3.242 27.829 1.00 95.19 205 ALA A N 1
ATOM 1616 C CA . ALA A 1 205 ? -3.053 4.082 26.664 1.00 95.19 205 ALA A CA 1
ATOM 1617 C C . ALA A 1 205 ? -1.966 5.122 26.979 1.00 95.19 205 ALA A C 1
ATOM 1619 O O . ALA A 1 205 ? -0.957 5.203 26.279 1.00 95.19 205 ALA A O 1
ATOM 1620 N N . VAL A 1 206 ? -2.135 5.868 28.074 1.00 94.38 206 VAL A N 1
ATOM 1621 C CA . VAL A 1 206 ? -1.177 6.904 28.489 1.00 94.38 206 VAL A CA 1
ATOM 1622 C C . VAL A 1 206 ? 0.167 6.286 28.882 1.00 94.38 206 VAL A C 1
ATOM 1624 O O . VAL A 1 206 ? 1.224 6.839 28.586 1.00 94.38 206 VAL A O 1
ATOM 1627 N N . HIS A 1 207 ? 0.154 5.123 29.527 1.00 94.88 207 HIS A N 1
ATOM 1628 C CA . HIS A 1 207 ? 1.362 4.411 29.917 1.00 94.88 207 HIS A CA 1
ATOM 1629 C C . HIS A 1 207 ? 2.173 3.947 28.695 1.00 94.88 207 HIS A C 1
ATOM 1631 O O . HIS A 1 207 ? 3.380 4.196 28.630 1.00 94.88 207 HIS A O 1
ATOM 1637 N N . ALA A 1 208 ? 1.512 3.382 27.682 1.00 95.94 208 ALA A N 1
ATOM 1638 C CA . ALA A 1 208 ? 2.140 3.011 26.418 1.00 95.94 208 ALA A CA 1
ATOM 1639 C C . ALA A 1 208 ? 2.694 4.231 25.651 1.00 95.94 208 ALA A C 1
ATOM 1641 O O . ALA A 1 208 ? 3.822 4.192 25.149 1.00 95.94 208 ALA A O 1
ATOM 1642 N N . GLU A 1 209 ? 1.957 5.346 25.606 1.00 95.06 209 GLU A N 1
ATOM 1643 C CA . GLU A 1 209 ? 2.431 6.601 25.000 1.00 95.06 209 GLU A CA 1
ATOM 1644 C C . GLU A 1 209 ? 3.648 7.173 25.727 1.00 95.06 209 GLU A C 1
ATOM 1646 O O . GLU A 1 209 ? 4.623 7.591 25.091 1.00 95.06 209 GLU A O 1
ATOM 1651 N N . ASN A 1 210 ? 3.630 7.159 27.060 1.00 94.19 210 ASN A N 1
ATOM 1652 C CA . ASN A 1 210 ? 4.758 7.598 27.868 1.00 94.19 210 ASN A CA 1
ATOM 1653 C C . ASN A 1 210 ? 5.984 6.707 27.624 1.00 94.19 210 ASN A C 1
ATOM 1655 O O . ASN A 1 210 ? 7.101 7.222 27.568 1.00 94.19 210 ASN A O 1
ATOM 1659 N N . LEU A 1 211 ? 5.796 5.394 27.428 1.00 95.00 211 LEU A N 1
ATOM 1660 C CA . LEU A 1 211 ? 6.880 4.447 27.149 1.00 95.00 211 LEU A CA 1
ATOM 1661 C C . LEU A 1 211 ? 7.541 4.762 25.805 1.00 95.00 211 LEU A C 1
ATOM 1663 O O . LEU A 1 211 ? 8.766 4.888 25.732 1.00 95.00 211 LEU A O 1
ATOM 1667 N N . ILE A 1 212 ? 6.732 4.963 24.761 1.00 96.06 212 ILE A N 1
ATOM 1668 C CA . ILE A 1 212 ? 7.211 5.376 23.436 1.00 96.06 212 ILE A CA 1
ATOM 1669 C C . ILE A 1 212 ? 7.914 6.733 23.526 1.00 96.06 212 ILE A C 1
ATOM 1671 O O . ILE A 1 212 ? 9.017 6.895 23.007 1.00 96.06 212 ILE A O 1
ATOM 1675 N N . THR A 1 213 ? 7.321 7.701 24.224 1.00 94.56 213 THR A N 1
ATOM 1676 C CA . THR A 1 213 ? 7.872 9.053 24.373 1.00 94.56 213 THR A CA 1
ATOM 1677 C C . THR A 1 213 ? 9.217 9.037 25.098 1.00 94.56 213 THR A C 1
ATOM 1679 O O . THR A 1 213 ? 10.170 9.676 24.648 1.00 94.56 213 THR A O 1
ATOM 1682 N N . ALA A 1 214 ? 9.336 8.276 26.187 1.00 93.25 214 ALA A N 1
ATOM 1683 C CA . ALA A 1 214 ? 10.580 8.131 26.936 1.00 93.25 214 ALA A CA 1
ATOM 1684 C C . ALA A 1 214 ? 11.676 7.456 26.093 1.00 93.25 214 ALA A C 1
ATOM 1686 O O . ALA A 1 214 ? 12.830 7.899 26.096 1.00 93.25 214 ALA A O 1
ATOM 1687 N N . LEU A 1 215 ? 11.320 6.439 25.304 1.00 95.12 215 LEU A N 1
ATOM 1688 C CA . LEU A 1 215 ? 12.250 5.792 24.381 1.00 95.12 215 LEU A CA 1
ATOM 1689 C C . LEU A 1 215 ? 12.707 6.743 23.266 1.00 95.12 215 LEU A C 1
ATOM 1691 O O . LEU A 1 215 ? 13.900 6.857 23.000 1.00 95.12 215 LEU A O 1
ATOM 1695 N N . VAL A 1 216 ? 11.783 7.465 22.633 1.00 95.00 216 VAL A N 1
ATOM 1696 C CA . VAL A 1 216 ? 12.102 8.413 21.555 1.00 95.00 216 VAL A CA 1
ATOM 1697 C C . VAL A 1 216 ? 12.972 9.556 22.073 1.00 95.00 216 VAL A C 1
ATOM 1699 O O . VAL A 1 216 ? 13.946 9.926 21.421 1.00 95.00 216 VAL A O 1
ATOM 1702 N N . ASN A 1 217 ? 12.659 10.105 23.247 1.00 93.31 217 ASN A N 1
ATOM 1703 C CA . ASN A 1 217 ? 13.445 11.182 23.843 1.00 93.31 217 ASN A CA 1
ATOM 1704 C C . ASN A 1 217 ? 14.843 10.703 24.243 1.00 93.31 217 ASN A C 1
ATOM 1706 O O . ASN A 1 217 ? 15.820 11.391 23.954 1.00 93.31 217 ASN A O 1
ATOM 1710 N N . SER A 1 218 ? 14.959 9.514 24.845 1.00 91.44 218 SER A N 1
ATOM 1711 C CA . SER A 1 218 ? 16.270 8.952 25.191 1.00 91.44 218 SER A CA 1
ATOM 1712 C C . SER A 1 218 ? 17.116 8.676 23.945 1.00 91.44 218 SER A C 1
ATOM 1714 O O . SER A 1 218 ? 18.284 9.057 23.912 1.00 91.44 218 SER A O 1
ATOM 1716 N N . TYR A 1 219 ? 16.517 8.139 22.878 1.00 93.81 219 TYR A N 1
ATOM 1717 C CA . TYR A 1 219 ? 17.196 7.920 21.601 1.00 93.81 219 TYR A CA 1
ATOM 1718 C C . TYR A 1 219 ? 17.618 9.225 20.911 1.00 93.81 219 TYR A C 1
ATOM 1720 O O . TYR A 1 219 ? 18.722 9.307 20.383 1.00 93.81 219 TYR A O 1
ATOM 1728 N N . LYS A 1 220 ? 16.776 10.267 20.932 1.00 93.06 220 LYS A N 1
ATOM 1729 C CA . LYS A 1 220 ? 17.115 11.583 20.360 1.00 93.06 220 LYS A CA 1
ATOM 1730 C C . LYS A 1 220 ? 18.264 12.266 21.100 1.00 93.06 220 LYS A C 1
ATOM 1732 O O . LYS A 1 220 ? 19.063 12.945 20.465 1.00 93.06 220 LYS A O 1
ATOM 1737 N N . LEU A 1 221 ? 18.339 12.100 22.421 1.00 92.06 221 LEU A N 1
ATOM 1738 C CA . LEU A 1 221 ? 19.440 12.629 23.229 1.00 92.06 221 LEU A CA 1
ATOM 1739 C C . LEU A 1 221 ? 20.733 11.840 23.003 1.00 92.06 221 LEU A C 1
ATOM 1741 O O . LEU A 1 221 ? 21.799 12.438 22.877 1.00 92.06 221 LEU A O 1
ATOM 1745 N N . GLN A 1 222 ? 20.642 10.509 22.957 1.00 90.56 222 GLN A N 1
ATOM 1746 C CA . GLN A 1 222 ? 21.777 9.618 22.728 1.00 90.56 222 GLN A CA 1
ATOM 1747 C C . GLN A 1 222 ? 21.377 8.442 21.823 1.00 90.56 222 GLN A C 1
ATOM 1749 O O . GLN A 1 222 ? 20.864 7.427 22.309 1.00 90.56 222 GLN A O 1
ATOM 1754 N N . PRO A 1 223 ? 21.644 8.536 20.506 1.00 91.38 223 PRO A N 1
ATOM 1755 C CA . PRO A 1 223 ? 21.369 7.449 19.576 1.00 91.38 223 PRO A CA 1
ATOM 1756 C C . PRO A 1 223 ? 22.276 6.251 19.871 1.00 91.38 223 PRO A C 1
ATOM 1758 O O . PRO A 1 223 ? 23.467 6.260 19.562 1.00 91.38 223 PRO A O 1
ATOM 1761 N N . THR A 1 224 ? 21.719 5.206 20.483 1.00 91.62 224 THR A N 1
ATOM 1762 C CA . THR A 1 224 ? 22.435 3.951 20.748 1.00 91.62 224 THR A CA 1
ATOM 1763 C C . THR A 1 224 ? 21.838 2.802 19.929 1.00 91.62 224 THR A C 1
ATOM 1765 O O . THR A 1 224 ? 20.614 2.735 19.775 1.00 91.62 224 THR A O 1
ATOM 1768 N N . PRO A 1 225 ? 22.656 1.844 19.444 1.00 90.25 225 PRO A N 1
ATOM 1769 C CA . PRO A 1 225 ? 22.148 0.668 18.729 1.00 90.25 225 PRO A CA 1
ATOM 1770 C C . PRO A 1 225 ? 21.167 -0.170 19.564 1.00 90.25 225 PRO A C 1
ATOM 1772 O O . PRO A 1 225 ? 20.233 -0.762 19.026 1.00 90.25 225 PRO A O 1
ATOM 1775 N N . GLY A 1 226 ? 21.355 -0.197 20.890 1.00 91.00 226 GLY A N 1
ATOM 1776 C CA . GLY A 1 226 ? 20.442 -0.855 21.825 1.00 91.00 226 GLY A CA 1
ATOM 1777 C C . GLY A 1 226 ? 19.052 -0.221 21.814 1.00 91.00 226 GLY A C 1
ATOM 1778 O O . GLY A 1 226 ? 18.072 -0.915 21.552 1.00 91.00 226 GLY A O 1
ATOM 1779 N N . ALA A 1 227 ? 18.966 1.099 22.005 1.00 91.75 227 ALA A N 1
ATOM 1780 C CA . ALA A 1 227 ? 17.697 1.826 21.958 1.00 91.75 227 ALA A CA 1
ATOM 1781 C C . ALA A 1 227 ? 17.028 1.743 20.575 1.00 91.75 227 ALA A C 1
ATOM 1783 O O . ALA A 1 227 ? 15.812 1.574 20.497 1.00 91.75 227 ALA A O 1
ATOM 1784 N N . GLN A 1 228 ? 17.809 1.764 19.486 1.00 93.75 228 GLN A N 1
ATOM 1785 C CA . GLN A 1 228 ? 17.278 1.561 18.135 1.00 93.75 228 GLN A CA 1
ATOM 1786 C C . GLN A 1 228 ? 16.614 0.186 17.989 1.00 93.75 228 GLN A C 1
ATOM 1788 O O . GLN A 1 228 ? 15.488 0.091 17.506 1.00 93.75 228 GLN A O 1
ATOM 1793 N N . LYS A 1 229 ? 17.273 -0.884 18.454 1.00 93.75 229 LYS A N 1
ATOM 1794 C CA . LYS A 1 229 ? 16.717 -2.245 18.420 1.00 93.75 229 LYS A CA 1
ATOM 1795 C C . LYS A 1 229 ? 15.424 -2.355 19.232 1.00 93.75 229 LYS A C 1
ATOM 1797 O O . LYS A 1 229 ? 14.495 -3.039 18.805 1.00 93.75 229 LYS A O 1
ATOM 1802 N N . ILE A 1 230 ? 15.352 -1.677 20.377 1.00 95.25 230 ILE A N 1
ATOM 1803 C CA . ILE A 1 230 ? 14.137 -1.612 21.199 1.00 95.25 230 ILE A CA 1
ATOM 1804 C C . ILE A 1 230 ? 13.020 -0.891 20.437 1.00 95.25 230 ILE A C 1
ATOM 1806 O O . ILE A 1 230 ? 11.918 -1.425 20.354 1.00 95.25 230 ILE A O 1
ATOM 1810 N N . GLY A 1 231 ? 13.307 0.254 19.811 1.00 95.94 231 GLY A N 1
ATOM 1811 C CA . GLY A 1 231 ? 12.333 1.001 19.009 1.00 95.94 231 GLY A CA 1
ATOM 1812 C C . GLY A 1 231 ? 11.796 0.205 17.820 1.00 95.94 231 GLY A C 1
ATOM 1813 O O . GLY A 1 231 ? 10.586 0.155 17.607 1.00 95.94 231 GLY A O 1
ATOM 1814 N N . ILE A 1 232 ? 12.671 -0.510 17.106 1.00 96.19 232 ILE A N 1
ATOM 1815 C CA . ILE A 1 232 ? 12.282 -1.431 16.026 1.00 96.19 232 ILE A CA 1
ATOM 1816 C C . ILE A 1 232 ? 11.400 -2.567 16.570 1.00 96.19 232 ILE A C 1
ATOM 1818 O O . ILE A 1 232 ? 10.380 -2.907 15.970 1.00 96.19 232 ILE A O 1
ATOM 1822 N N . SER A 1 233 ? 11.770 -3.158 17.711 1.00 96.00 233 SER A N 1
ATOM 1823 C CA . SER A 1 233 ? 10.984 -4.215 18.362 1.00 96.00 233 SER A CA 1
ATOM 1824 C C . SER A 1 233 ? 9.588 -3.722 18.736 1.00 96.00 233 SER A C 1
ATOM 1826 O O . SER A 1 233 ? 8.604 -4.400 18.442 1.00 96.00 233 SER A O 1
ATOM 1828 N N . LEU A 1 234 ? 9.493 -2.533 19.338 1.00 96.81 234 LEU A N 1
ATOM 1829 C CA . LEU A 1 234 ? 8.220 -1.916 19.695 1.00 96.81 234 LEU A CA 1
ATOM 1830 C C . LEU A 1 234 ? 7.373 -1.606 18.466 1.00 96.81 234 LEU A C 1
ATOM 1832 O O . LEU A 1 234 ? 6.187 -1.906 18.489 1.00 96.81 234 LEU A O 1
ATOM 1836 N N . PHE A 1 235 ? 7.962 -1.083 17.386 1.00 97.81 235 PHE A N 1
ATOM 1837 C CA . PHE A 1 235 ? 7.233 -0.819 16.143 1.00 97.81 235 PHE A CA 1
ATOM 1838 C C . PHE A 1 235 ? 6.506 -2.070 15.647 1.00 97.81 235 PHE A C 1
ATOM 1840 O O . PHE A 1 235 ? 5.289 -2.055 15.487 1.00 97.81 235 PHE A O 1
ATOM 1847 N N . PHE A 1 236 ? 7.231 -3.178 15.467 1.00 96.88 236 PHE A N 1
ATOM 1848 C CA . PHE A 1 236 ? 6.611 -4.418 14.997 1.00 96.88 236 PHE A CA 1
ATOM 1849 C C . PHE A 1 236 ? 5.649 -5.018 16.027 1.00 96.88 236 PHE A C 1
ATOM 1851 O O . PHE A 1 236 ? 4.627 -5.561 15.629 1.00 96.88 236 PHE A O 1
ATOM 1858 N N . THR A 1 237 ? 5.909 -4.845 17.327 1.00 97.25 237 THR A N 1
ATOM 1859 C CA . THR A 1 237 ? 4.965 -5.255 18.379 1.00 97.25 237 THR A CA 1
ATOM 1860 C C . THR A 1 237 ? 3.643 -4.502 18.247 1.00 97.25 237 THR A C 1
ATOM 1862 O O . THR A 1 237 ? 2.593 -5.123 18.245 1.00 97.25 237 THR A O 1
ATOM 1865 N N . VAL A 1 238 ? 3.664 -3.177 18.080 1.00 97.44 238 VAL A N 1
ATOM 1866 C CA . VAL A 1 238 ? 2.442 -2.376 17.890 1.00 97.44 238 VAL A CA 1
ATOM 1867 C C . VAL A 1 238 ? 1.702 -2.806 16.624 1.00 97.44 238 VAL A C 1
ATOM 1869 O O . VAL A 1 238 ? 0.485 -2.974 16.656 1.00 97.44 238 VAL A O 1
ATOM 1872 N N . VAL A 1 239 ? 2.433 -3.032 15.528 1.00 97.19 239 VAL A N 1
ATOM 1873 C CA . VAL A 1 239 ? 1.869 -3.497 14.253 1.00 97.19 239 VAL A CA 1
ATOM 1874 C C . VAL A 1 239 ? 1.196 -4.867 14.388 1.00 97.19 239 VAL A C 1
ATOM 1876 O O . VAL A 1 239 ? 0.114 -5.053 13.839 1.00 97.19 239 VAL A O 1
ATOM 1879 N N . ASP A 1 240 ? 1.773 -5.797 15.153 1.00 95.88 240 ASP A N 1
ATOM 1880 C CA . ASP A 1 240 ? 1.201 -7.133 15.378 1.00 95.88 240 ASP A CA 1
ATOM 1881 C C . ASP A 1 240 ? -0.136 -7.093 16.147 1.00 95.88 240 ASP A C 1
ATOM 1883 O O . ASP A 1 240 ? -0.942 -8.019 16.041 1.00 95.88 240 ASP A O 1
ATOM 1887 N N . TYR A 1 241 ? -0.406 -6.021 16.901 1.00 95.81 241 TYR A N 1
ATOM 1888 C CA . TYR A 1 241 ? -1.676 -5.831 17.614 1.00 95.81 241 TYR A CA 1
ATOM 1889 C C . TYR A 1 241 ? -2.764 -5.156 16.769 1.00 95.81 241 TYR A C 1
ATOM 1891 O O . TYR A 1 241 ? -3.923 -5.135 17.196 1.00 95.81 241 TYR A O 1
ATOM 1899 N N . VAL A 1 242 ? -2.428 -4.648 15.576 1.00 95.38 242 VAL A N 1
ATOM 1900 C CA . VAL A 1 242 ? -3.403 -4.071 14.646 1.00 95.38 242 VAL A CA 1
ATOM 1901 C C . VAL A 1 242 ? -4.277 -5.176 14.049 1.00 95.38 242 VAL A C 1
ATOM 1903 O O . VAL A 1 242 ? -3.834 -5.991 13.242 1.00 95.38 242 VAL A O 1
ATOM 1906 N N . SER A 1 243 ? -5.554 -5.161 14.419 1.00 93.69 243 SER A N 1
ATOM 1907 C CA . SER A 1 243 ? -6.616 -6.024 13.891 1.00 93.69 243 SER A CA 1
ATOM 1908 C C . SER A 1 243 ? -7.801 -5.212 13.360 1.00 93.69 243 SER A C 1
ATOM 1910 O O . SER A 1 243 ? -7.891 -4.002 13.596 1.00 93.69 243 SER A O 1
ATOM 1912 N N . ASP A 1 244 ? -8.750 -5.878 12.697 1.00 92.50 244 ASP A N 1
ATOM 1913 C CA . ASP A 1 244 ? -9.981 -5.248 12.201 1.00 92.50 244 ASP A CA 1
ATOM 1914 C C . ASP A 1 244 ? -10.742 -4.531 13.313 1.00 92.50 244 ASP A C 1
ATOM 1916 O O . ASP A 1 244 ? -11.176 -3.399 13.130 1.00 92.50 244 ASP A O 1
ATOM 1920 N N . GLU A 1 245 ? -10.849 -5.139 14.495 1.00 94.88 245 GLU A N 1
ATOM 1921 C CA . GLU A 1 245 ? -11.537 -4.535 15.635 1.00 94.88 245 GLU A CA 1
ATOM 1922 C C . GLU A 1 245 ? -10.829 -3.258 16.093 1.00 94.88 245 GLU A C 1
ATOM 1924 O O . GLU A 1 245 ? -11.480 -2.239 16.329 1.00 94.88 245 GLU A O 1
ATOM 1929 N N . THR A 1 246 ? -9.492 -3.281 16.173 1.00 94.88 246 THR A N 1
ATOM 1930 C CA . THR A 1 246 ? -8.717 -2.100 16.588 1.00 94.88 246 THR A CA 1
ATOM 1931 C C . THR A 1 246 ? -8.805 -0.954 15.587 1.00 94.88 246 THR A C 1
ATOM 1933 O O . THR A 1 246 ? -8.779 0.203 16.001 1.00 94.88 246 THR A O 1
ATOM 1936 N N . GLN A 1 247 ? -8.945 -1.261 14.293 1.00 94.12 247 GLN A N 1
ATOM 1937 C CA . GLN A 1 247 ? -9.095 -0.270 13.225 1.00 94.12 247 GLN A CA 1
ATOM 1938 C C . GLN A 1 247 ? -10.543 0.219 13.076 1.00 94.12 247 GLN A C 1
ATOM 1940 O O . GLN A 1 247 ? -10.779 1.354 12.658 1.00 94.12 247 GLN A O 1
ATOM 1945 N N . ARG A 1 248 ? -11.523 -0.609 13.441 1.00 93.44 248 ARG A N 1
ATOM 1946 C CA . ARG A 1 248 ? -12.946 -0.258 13.431 1.00 93.44 248 ARG A CA 1
ATOM 1947 C C . ARG A 1 248 ? -13.302 0.695 14.566 1.00 93.44 248 ARG A C 1
ATOM 1949 O O . ARG A 1 248 ? -14.062 1.635 14.355 1.00 93.44 248 ARG A O 1
ATOM 1956 N N . HIS A 1 249 ? -12.720 0.493 15.748 1.00 93.44 249 HIS A N 1
ATOM 1957 C CA . HIS A 1 249 ? -12.953 1.353 16.904 1.00 93.44 249 HIS A CA 1
ATOM 1958 C C . HIS A 1 249 ? -12.090 2.637 16.834 1.00 93.44 249 HIS A C 1
ATOM 1960 O O . HIS A 1 249 ? -10.863 2.549 16.922 1.00 93.44 249 HIS A O 1
ATOM 1966 N N . PRO A 1 250 ? -12.683 3.846 16.698 1.00 93.56 250 PRO A N 1
ATOM 1967 C CA . PRO A 1 250 ? -11.921 5.066 16.404 1.00 93.56 250 PRO A CA 1
ATOM 1968 C C . PRO A 1 250 ? -10.818 5.433 17.415 1.00 93.56 250 PRO A C 1
ATOM 1970 O O . PRO A 1 250 ? -9.724 5.771 16.959 1.00 93.56 250 PRO A O 1
ATOM 1973 N N . PRO A 1 251 ? -11.028 5.331 18.746 1.00 94.12 251 PRO A N 1
ATOM 1974 C CA . PRO A 1 251 ? -9.982 5.626 19.729 1.00 94.12 251 PRO A CA 1
ATOM 1975 C C . PRO A 1 251 ? -8.748 4.734 19.578 1.00 94.12 251 PRO A C 1
ATOM 1977 O O . PRO A 1 251 ? -7.623 5.227 19.568 1.00 94.12 251 PRO A O 1
ATOM 1980 N N . THR A 1 252 ? -8.942 3.423 19.401 1.00 95.81 252 THR A N 1
ATOM 1981 C CA . THR A 1 252 ? -7.812 2.508 19.198 1.00 95.81 252 THR A CA 1
ATOM 1982 C C . THR A 1 252 ? -7.179 2.712 17.835 1.00 95.81 252 THR A C 1
ATOM 1984 O O . THR A 1 252 ? -5.956 2.697 17.753 1.00 95.81 252 THR A O 1
ATOM 1987 N N . ARG A 1 253 ? -7.962 2.988 16.783 1.00 96.25 253 ARG A N 1
ATOM 1988 C CA . ARG A 1 253 ? -7.406 3.313 15.465 1.00 96.25 253 ARG A CA 1
ATOM 1989 C C . ARG A 1 253 ? -6.445 4.493 15.568 1.00 96.25 253 ARG A C 1
ATOM 1991 O O . ARG A 1 253 ? -5.306 4.375 15.138 1.00 96.25 253 ARG A O 1
ATOM 1998 N N . GLN A 1 254 ? -6.884 5.594 16.180 1.00 96.31 254 GLN A N 1
ATOM 1999 C CA . GLN A 1 254 ? -6.052 6.782 16.368 1.00 96.31 254 GLN A CA 1
ATOM 2000 C C . GLN A 1 254 ? -4.791 6.471 17.182 1.00 96.31 254 GLN A C 1
ATOM 2002 O O . GLN A 1 254 ? -3.697 6.863 16.779 1.00 96.31 254 GLN A O 1
ATOM 2007 N N . PHE A 1 255 ? -4.932 5.738 18.288 1.00 96.94 255 PHE A N 1
ATOM 2008 C CA . PHE A 1 255 ? -3.807 5.339 19.131 1.00 96.94 255 PHE A CA 1
ATOM 2009 C C . PHE A 1 255 ? -2.765 4.514 18.358 1.00 96.94 255 PHE A C 1
ATOM 2011 O O . PHE A 1 255 ? -1.585 4.868 18.338 1.00 96.94 255 PHE A O 1
ATOM 2018 N N . PHE A 1 256 ? -3.190 3.442 17.677 1.00 97.25 256 PHE A N 1
ATOM 2019 C CA . PHE A 1 256 ? -2.287 2.572 16.920 1.00 97.25 256 PHE A CA 1
ATOM 2020 C C . PHE A 1 256 ? -1.631 3.324 15.760 1.00 97.25 256 PHE A C 1
ATOM 2022 O O . PHE A 1 256 ? -0.420 3.208 15.585 1.00 97.25 256 PHE A O 1
ATOM 2029 N N . THR A 1 257 ? -2.391 4.131 15.011 1.00 96.50 257 THR A N 1
ATOM 2030 C CA . THR A 1 257 ? -1.845 4.963 13.930 1.00 96.50 257 THR A CA 1
ATOM 2031 C C . THR A 1 257 ? -0.777 5.921 14.459 1.00 96.50 257 THR A C 1
ATOM 2033 O O . THR A 1 257 ? 0.333 5.915 13.939 1.00 96.50 257 THR A O 1
ATOM 2036 N N . SER A 1 258 ? -1.052 6.655 15.542 1.00 97.38 258 SER A N 1
ATOM 2037 C CA . SER A 1 258 ? -0.092 7.582 16.164 1.00 97.38 258 SER A CA 1
ATOM 2038 C C . SER A 1 258 ? 1.184 6.871 16.638 1.00 97.38 258 SER A C 1
ATOM 2040 O O . SER A 1 258 ? 2.302 7.303 16.348 1.00 97.38 258 SER A O 1
ATOM 2042 N N . CYS A 1 259 ? 1.041 5.722 17.307 1.00 97.50 259 CYS A N 1
ATOM 2043 C CA . CYS A 1 259 ? 2.183 4.932 17.768 1.00 97.50 259 CYS A CA 1
ATOM 2044 C C . CYS A 1 259 ? 3.050 4.443 16.598 1.00 97.50 259 CYS A C 1
ATOM 2046 O O . CYS A 1 259 ? 4.278 4.547 16.653 1.00 97.50 259 CYS A O 1
ATOM 2048 N N . ILE A 1 260 ? 2.419 3.923 15.539 1.00 97.88 260 ILE A N 1
ATOM 2049 C CA . ILE A 1 260 ? 3.101 3.458 14.324 1.00 97.88 260 ILE A CA 1
ATOM 2050 C C . ILE A 1 260 ? 3.785 4.628 13.618 1.00 97.88 260 ILE A C 1
ATOM 2052 O O . ILE A 1 260 ? 4.917 4.469 13.172 1.00 97.88 260 ILE A O 1
ATOM 2056 N N . GLU A 1 261 ? 3.158 5.802 13.560 1.00 97.69 261 GLU A N 1
ATOM 2057 C CA . GLU A 1 261 ? 3.742 6.997 12.952 1.00 97.69 261 GLU A CA 1
ATOM 2058 C C . GLU A 1 261 ? 5.002 7.463 13.678 1.00 97.69 261 GLU A C 1
ATOM 2060 O O . GLU A 1 261 ? 6.051 7.641 13.054 1.00 97.69 261 GLU A O 1
ATOM 2065 N N . ILE A 1 262 ? 4.935 7.601 15.003 1.00 97.56 262 ILE A N 1
ATOM 2066 C CA . ILE A 1 262 ? 6.068 8.055 15.815 1.00 97.56 262 ILE A CA 1
ATOM 2067 C C . ILE A 1 262 ? 7.219 7.045 15.743 1.00 97.56 262 ILE A C 1
ATOM 2069 O O . ILE A 1 262 ? 8.362 7.417 15.462 1.00 97.56 262 ILE A O 1
ATOM 2073 N N . LEU A 1 263 ? 6.933 5.761 15.982 1.00 97.69 263 LEU A N 1
ATOM 2074 C CA . LEU A 1 263 ? 7.954 4.713 15.967 1.00 97.69 263 LEU A CA 1
ATOM 2075 C C . LEU A 1 263 ? 8.513 4.495 14.556 1.00 97.69 263 LEU A C 1
ATOM 2077 O O . LEU A 1 263 ? 9.724 4.353 14.383 1.00 97.69 263 LEU A O 1
ATOM 2081 N N . GLY A 1 264 ? 7.643 4.513 13.547 1.00 97.31 264 GLY A N 1
ATOM 2082 C CA . GLY A 1 264 ? 7.995 4.358 12.144 1.00 97.31 264 GLY A CA 1
ATOM 2083 C C . GLY A 1 264 ? 8.922 5.468 11.672 1.00 97.31 264 GLY A C 1
ATOM 2084 O O . GLY A 1 264 ? 9.970 5.188 11.092 1.00 97.31 264 GLY A O 1
ATOM 2085 N N . GLN A 1 265 ? 8.602 6.722 11.991 1.00 96.19 265 GLN A N 1
ATOM 2086 C CA . GLN A 1 265 ? 9.412 7.866 11.584 1.00 96.19 265 GLN A CA 1
ATOM 2087 C C . GLN A 1 265 ? 10.785 7.896 12.267 1.00 96.19 265 GLN A C 1
ATOM 2089 O O . GLN A 1 265 ? 11.768 8.283 11.640 1.00 96.19 265 GLN A O 1
ATOM 2094 N N . VAL A 1 266 ? 10.864 7.509 13.545 1.00 96.25 266 VAL A N 1
ATOM 2095 C CA . VAL A 1 266 ? 12.107 7.606 14.329 1.00 96.25 266 VAL A CA 1
ATOM 2096 C C . VAL A 1 266 ? 13.029 6.403 14.120 1.00 96.25 266 VAL A C 1
ATOM 2098 O O . VAL A 1 266 ? 14.246 6.580 14.078 1.00 96.25 266 VAL A O 1
ATOM 2101 N N . PHE A 1 267 ? 12.480 5.189 14.008 1.00 96.38 267 PHE A N 1
ATOM 2102 C CA . PHE A 1 267 ? 13.276 3.956 14.051 1.00 96.38 267 PHE A CA 1
ATOM 2103 C C . PHE A 1 267 ? 13.281 3.153 12.743 1.00 96.38 267 PHE A C 1
ATOM 2105 O O . PHE A 1 267 ? 14.222 2.387 12.517 1.00 96.38 267 PHE A O 1
ATOM 2112 N N . ILE A 1 268 ? 12.272 3.306 11.878 1.00 97.00 268 ILE A N 1
ATOM 2113 C CA . ILE A 1 268 ? 12.104 2.465 10.679 1.00 97.00 268 ILE A CA 1
ATOM 2114 C C . ILE A 1 268 ? 12.455 3.214 9.396 1.00 97.00 268 ILE A C 1
ATOM 2116 O O . ILE A 1 268 ? 13.202 2.692 8.570 1.00 97.00 268 ILE A O 1
ATOM 2120 N N . SER A 1 269 ? 11.934 4.429 9.227 1.00 93.75 269 SER A N 1
ATOM 2121 C CA . SER A 1 269 ? 12.125 5.233 8.022 1.00 93.75 269 SER A CA 1
ATOM 2122 C C . SER A 1 269 ? 13.612 5.477 7.765 1.00 93.75 269 SER A C 1
ATOM 2124 O O . SER A 1 269 ? 14.338 5.958 8.633 1.00 93.75 269 SER A O 1
ATOM 2126 N N . GLY A 1 270 ? 14.092 5.099 6.579 1.00 89.94 270 GLY A N 1
ATOM 2127 C CA . GLY A 1 270 ? 15.506 5.210 6.215 1.00 89.94 270 GLY A CA 1
ATOM 2128 C C . GLY A 1 270 ? 16.424 4.122 6.796 1.00 89.94 270 GLY A C 1
ATOM 2129 O O . GLY A 1 270 ? 17.593 4.046 6.407 1.00 89.94 270 GLY A O 1
ATOM 2130 N N . THR A 1 271 ? 15.927 3.237 7.666 1.00 92.06 271 THR A N 1
ATOM 2131 C CA . THR A 1 271 ? 16.716 2.139 8.237 1.00 92.06 271 THR A CA 1
ATOM 2132 C C . THR A 1 271 ? 16.808 0.974 7.252 1.00 92.06 271 THR A C 1
ATOM 2134 O O . THR A 1 271 ? 15.843 0.247 7.008 1.00 92.06 271 THR A O 1
ATOM 2137 N N . LYS A 1 272 ? 18.008 0.751 6.702 1.00 91.19 272 LYS A N 1
ATOM 2138 C CA . LYS A 1 272 ? 18.239 -0.233 5.628 1.00 91.19 272 LYS A CA 1
ATOM 2139 C C . LYS A 1 272 ? 17.836 -1.661 6.008 1.00 91.19 272 LYS A C 1
ATOM 2141 O O . LYS A 1 272 ? 17.220 -2.342 5.196 1.00 91.19 272 LYS A O 1
ATOM 2146 N N . SER A 1 273 ? 18.150 -2.092 7.234 1.00 90.31 273 SER A N 1
ATOM 2147 C CA . SER A 1 273 ? 17.893 -3.461 7.712 1.00 90.31 273 SER A CA 1
ATOM 2148 C C . SER A 1 273 ? 16.407 -3.806 7.803 1.00 90.31 273 SER A C 1
ATOM 2150 O O . SER A 1 273 ? 16.038 -4.971 7.661 1.00 90.31 273 SER A O 1
ATOM 2152 N N . GLU A 1 274 ? 15.545 -2.806 8.002 1.00 93.38 274 GLU A N 1
ATOM 2153 C CA . GLU A 1 274 ? 14.123 -3.032 8.266 1.00 93.38 274 GLU A CA 1
ATOM 2154 C C . GLU A 1 274 ? 13.258 -2.957 7.008 1.00 93.38 274 GLU A C 1
ATOM 2156 O O . GLU A 1 274 ? 12.159 -3.510 6.994 1.00 93.38 274 GLU A O 1
ATOM 2161 N N . CYS A 1 275 ? 13.747 -2.350 5.922 1.00 94.56 275 CYS A N 1
ATOM 2162 C CA . CYS A 1 275 ? 12.973 -2.135 4.695 1.00 94.56 275 CYS A CA 1
ATOM 2163 C C . CYS A 1 275 ? 12.366 -3.440 4.139 1.00 94.56 275 CYS A C 1
ATOM 2165 O O . CYS A 1 275 ? 11.174 -3.509 3.825 1.00 94.56 275 CYS A O 1
ATOM 2167 N N . ARG A 1 276 ? 13.158 -4.522 4.113 1.00 95.56 276 ARG A N 1
ATOM 2168 C CA . ARG A 1 276 ? 12.696 -5.865 3.724 1.00 95.56 276 ARG A CA 1
ATOM 2169 C C . ARG A 1 276 ? 11.591 -6.391 4.630 1.00 95.56 276 ARG A C 1
ATOM 2171 O O . ARG A 1 276 ? 10.650 -7.015 4.138 1.00 95.56 276 ARG A O 1
ATOM 2178 N N . LYS A 1 277 ? 11.731 -6.188 5.939 1.00 95.75 277 LYS A N 1
ATOM 2179 C CA . LYS A 1 277 ? 10.789 -6.686 6.939 1.00 95.75 277 LYS A CA 1
ATOM 2180 C C . LYS A 1 277 ? 9.461 -5.936 6.848 1.00 95.75 277 LYS A C 1
ATOM 2182 O O . LYS A 1 277 ? 8.425 -6.587 6.831 1.00 95.75 277 LYS A O 1
ATOM 2187 N N . VAL A 1 278 ? 9.493 -4.612 6.668 1.00 97.38 278 VAL A N 1
ATOM 2188 C CA . VAL A 1 278 ? 8.297 -3.787 6.415 1.00 97.38 278 VAL A CA 1
ATOM 2189 C C . VAL A 1 278 ? 7.540 -4.292 5.188 1.00 97.38 278 VAL A C 1
ATOM 2191 O O . VAL A 1 278 ? 6.348 -4.577 5.288 1.00 97.38 278 VAL A O 1
ATOM 2194 N N . LEU A 1 279 ? 8.232 -4.495 4.059 1.00 97.25 279 LEU A N 1
ATOM 2195 C CA . LEU A 1 279 ? 7.604 -5.032 2.849 1.00 97.25 279 LEU A CA 1
ATOM 2196 C C . LEU A 1 279 ? 6.975 -6.410 3.102 1.00 97.25 279 LEU A C 1
ATOM 2198 O O . LEU A 1 279 ? 5.838 -6.650 2.715 1.00 97.25 279 LEU A O 1
ATOM 2202 N N . GLN A 1 280 ? 7.684 -7.316 3.780 1.00 96.25 280 GLN A N 1
ATOM 2203 C CA . GLN A 1 280 ? 7.146 -8.639 4.110 1.00 96.25 280 GLN A CA 1
ATOM 2204 C C . GLN A 1 280 ? 5.906 -8.567 5.005 1.00 96.25 280 GLN A C 1
ATOM 2206 O O . GLN A 1 280 ? 4.993 -9.366 4.819 1.00 96.25 280 GLN A O 1
ATOM 2211 N N . THR A 1 281 ? 5.862 -7.638 5.959 1.00 96.44 281 THR A N 1
ATOM 2212 C CA . THR A 1 281 ? 4.690 -7.432 6.814 1.00 96.44 281 THR A CA 1
ATOM 2213 C C . THR A 1 281 ? 3.494 -6.925 6.006 1.00 96.44 281 THR A C 1
ATOM 2215 O O . THR A 1 281 ? 2.402 -7.467 6.159 1.00 96.44 281 THR A O 1
ATOM 2218 N N . ILE A 1 282 ? 3.702 -5.974 5.086 1.00 96.69 282 ILE A N 1
ATOM 2219 C CA . ILE A 1 282 ? 2.648 -5.478 4.182 1.00 96.69 282 ILE A CA 1
ATOM 2220 C C . ILE A 1 282 ? 2.118 -6.605 3.289 1.00 96.69 282 ILE A C 1
ATOM 2222 O O . ILE A 1 282 ? 0.912 -6.814 3.211 1.00 96.69 282 ILE A O 1
ATOM 2226 N N . LEU A 1 283 ? 3.008 -7.378 2.660 1.00 94.44 283 LEU A N 1
ATOM 2227 C CA . LEU A 1 283 ? 2.611 -8.461 1.754 1.00 94.44 283 LEU A CA 1
ATOM 2228 C C . LEU A 1 283 ? 1.883 -9.610 2.473 1.00 94.44 283 LEU A C 1
ATOM 2230 O O . LEU A 1 283 ? 1.070 -10.295 1.862 1.00 94.44 283 LEU A O 1
ATOM 2234 N N . LYS A 1 284 ? 2.153 -9.830 3.768 1.00 93.25 284 LYS A N 1
ATOM 2235 C CA . LYS A 1 284 ? 1.421 -10.811 4.590 1.00 93.25 284 LYS A CA 1
ATOM 2236 C C . LYS A 1 284 ? 0.028 -10.331 4.987 1.00 93.25 284 LYS A C 1
ATOM 2238 O O . LYS A 1 284 ? -0.865 -11.156 5.151 1.00 93.25 284 LYS A O 1
ATOM 2243 N N . ASN A 1 285 ? -0.150 -9.027 5.182 1.00 91.62 285 ASN A N 1
ATOM 2244 C CA . ASN A 1 285 ? -1.427 -8.436 5.553 1.00 91.62 285 ASN A CA 1
ATOM 2245 C C . ASN A 1 285 ? -1.630 -7.111 4.811 1.00 91.62 285 ASN A C 1
ATOM 2247 O O . ASN A 1 285 ? -1.238 -6.043 5.291 1.00 91.62 285 ASN A O 1
ATOM 2251 N N . ARG A 1 286 ? -2.306 -7.188 3.657 1.00 90.25 286 ARG A N 1
ATOM 2252 C CA . ARG A 1 286 ? -2.537 -6.045 2.757 1.00 90.25 286 ARG A CA 1
ATOM 2253 C C . ARG A 1 286 ? -3.201 -4.844 3.434 1.00 90.25 286 ARG A C 1
ATOM 2255 O O . ARG A 1 286 ? -2.964 -3.707 3.037 1.00 90.25 286 ARG A O 1
ATOM 2262 N N . ARG A 1 287 ? -3.992 -5.070 4.491 1.00 88.56 287 ARG A N 1
ATOM 2263 C CA . ARG A 1 287 ? -4.690 -4.005 5.235 1.00 88.56 287 ARG A CA 1
ATOM 2264 C C . ARG A 1 287 ? -3.724 -3.060 5.948 1.00 88.56 287 ARG A C 1
ATOM 2266 O O . ARG A 1 287 ? -4.069 -1.912 6.195 1.00 88.56 287 ARG A O 1
ATOM 2273 N N . LEU A 1 288 ? -2.505 -3.517 6.234 1.00 93.94 288 LEU A N 1
ATOM 2274 C CA . LEU A 1 288 ? -1.458 -2.695 6.836 1.00 93.94 288 LEU A CA 1
ATOM 2275 C C . LEU A 1 288 ? -0.769 -1.771 5.822 1.00 93.94 288 LEU A C 1
ATOM 2277 O O . LEU A 1 288 ? 0.033 -0.935 6.228 1.00 93.94 288 LEU A O 1
ATOM 2281 N N . CYS A 1 289 ? -1.042 -1.895 4.516 1.00 95.19 289 CYS A N 1
ATOM 2282 C CA . CYS A 1 289 ? -0.328 -1.129 3.493 1.00 95.19 289 CYS A CA 1
ATOM 2283 C C . CYS A 1 289 ? -0.463 0.387 3.690 1.00 95.19 289 CYS A C 1
ATOM 2285 O O . CYS A 1 289 ? 0.536 1.102 3.619 1.00 95.19 289 CYS A O 1
ATOM 2287 N N . SER A 1 290 ? -1.664 0.884 3.989 1.00 93.56 290 SER A N 1
ATOM 2288 C CA . SER A 1 290 ? -1.885 2.317 4.223 1.00 93.56 290 SER A CA 1
ATOM 2289 C C . SER A 1 290 ? -1.083 2.838 5.422 1.00 93.56 290 SER A C 1
ATOM 2291 O O . SER A 1 290 ? -0.499 3.914 5.338 1.00 93.56 290 SER A O 1
ATOM 2293 N N . LEU A 1 291 ? -0.982 2.046 6.495 1.00 95.19 291 LEU A N 1
ATOM 2294 C CA . LEU A 1 291 ? -0.245 2.394 7.714 1.00 95.19 291 LEU A CA 1
ATOM 2295 C C . LEU A 1 291 ? 1.275 2.298 7.541 1.00 95.19 291 LEU A C 1
ATOM 2297 O O . LEU A 1 291 ? 2.013 3.108 8.091 1.00 95.19 291 LEU A O 1
ATOM 2301 N N . LEU A 1 292 ? 1.761 1.296 6.804 1.00 97.12 292 LEU A N 1
ATOM 2302 C CA . LEU A 1 292 ? 3.188 0.965 6.751 1.00 97.12 292 LEU A CA 1
ATOM 2303 C C . LEU A 1 292 ? 3.913 1.514 5.520 1.00 97.12 292 LEU A C 1
ATOM 2305 O O . LEU A 1 292 ? 5.133 1.679 5.563 1.00 97.12 292 LEU A O 1
ATOM 2309 N N . SER A 1 293 ? 3.200 1.816 4.430 1.00 96.38 293 SER A N 1
ATOM 2310 C CA . SER A 1 293 ? 3.816 2.327 3.198 1.00 96.38 293 SER A CA 1
ATOM 2311 C C . SER A 1 293 ? 4.648 3.605 3.379 1.00 96.38 293 SER A C 1
ATOM 2313 O O . SER A 1 293 ? 5.659 3.714 2.682 1.00 96.38 293 SER A O 1
ATOM 2315 N N . PRO A 1 294 ? 4.340 4.556 4.293 1.00 96.06 294 PRO A N 1
ATOM 2316 C CA . PRO A 1 294 ? 5.201 5.721 4.515 1.00 96.06 294 PRO A CA 1
ATOM 2317 C C . PRO A 1 294 ? 6.606 5.357 5.017 1.00 96.06 294 PRO A C 1
ATOM 2319 O O . PRO A 1 294 ? 7.559 6.079 4.742 1.00 96.06 294 PRO A O 1
ATOM 2322 N N . PHE A 1 295 ? 6.744 4.222 5.710 1.00 96.62 295 PHE A N 1
ATOM 2323 C CA . PHE A 1 295 ? 8.008 3.746 6.285 1.00 96.62 295 PHE A CA 1
ATOM 2324 C C . PHE A 1 295 ? 8.719 2.724 5.392 1.00 96.62 295 PHE A C 1
ATOM 2326 O O . PHE A 1 295 ? 9.848 2.319 5.673 1.00 96.62 295 PHE A O 1
ATOM 2333 N N . PHE A 1 296 ? 8.083 2.308 4.295 1.00 97.44 296 PHE A N 1
ATOM 2334 C CA . PHE A 1 296 ? 8.725 1.509 3.265 1.00 97.44 296 PHE A CA 1
ATOM 2335 C C . PHE A 1 296 ? 9.573 2.415 2.360 1.00 97.44 296 PHE A C 1
ATOM 2337 O O . PHE A 1 296 ? 9.075 3.017 1.413 1.00 97.44 296 PHE A O 1
ATOM 2344 N N . THR A 1 297 ? 10.870 2.516 2.665 1.00 95.81 297 THR A N 1
ATOM 2345 C CA . THR A 1 297 ? 11.820 3.401 1.965 1.00 95.81 297 THR A CA 1
ATOM 2346 C C . THR A 1 297 ? 12.881 2.608 1.176 1.00 95.81 297 THR A C 1
ATOM 2348 O O . THR A 1 297 ? 14.026 2.508 1.633 1.00 95.81 297 THR A O 1
ATOM 2351 N N . PRO A 1 298 ? 12.559 2.026 0.002 1.00 96.69 298 PRO A N 1
ATOM 2352 C CA . PRO A 1 298 ? 13.485 1.166 -0.748 1.00 96.69 298 PRO A CA 1
ATOM 2353 C C . PRO A 1 298 ? 14.750 1.902 -1.215 1.00 96.69 298 PRO A C 1
ATOM 2355 O O . PRO A 1 298 ? 15.835 1.321 -1.215 1.00 96.69 298 PRO A O 1
ATOM 2358 N N . ASN A 1 299 ? 14.659 3.200 -1.524 1.00 95.12 299 ASN A N 1
ATOM 2359 C CA . ASN A 1 299 ? 15.806 4.035 -1.901 1.00 95.12 299 ASN A CA 1
ATOM 2360 C C . ASN A 1 299 ? 16.875 4.156 -0.800 1.00 95.12 299 ASN A C 1
ATOM 2362 O O . ASN A 1 299 ? 18.045 4.382 -1.108 1.00 95.12 299 ASN A O 1
ATOM 2366 N N . ALA A 1 300 ? 16.511 3.962 0.473 1.00 93.50 300 ALA A N 1
ATOM 2367 C CA . ALA A 1 300 ? 17.475 3.936 1.571 1.00 93.50 300 ALA A CA 1
ATOM 2368 C C . ALA A 1 300 ? 18.312 2.642 1.587 1.00 93.50 300 ALA A C 1
ATOM 2370 O O . ALA A 1 300 ? 19.440 2.648 2.081 1.00 93.50 300 ALA A O 1
ATOM 2371 N N . ALA A 1 301 ? 17.800 1.548 1.010 1.00 94.62 301 ALA A N 1
ATOM 2372 C CA . ALA A 1 301 ? 18.436 0.232 0.945 1.00 94.62 301 ALA A CA 1
ATOM 2373 C C . ALA A 1 301 ? 18.814 -0.153 -0.506 1.00 94.62 301 ALA A C 1
ATOM 2375 O O . ALA A 1 301 ? 18.298 -1.134 -1.045 1.00 94.62 301 ALA A O 1
ATOM 2376 N N . PRO A 1 302 ? 19.745 0.574 -1.158 1.00 94.25 302 PRO A N 1
ATOM 2377 C CA . PRO A 1 302 ? 20.019 0.417 -2.589 1.00 94.25 302 PRO A CA 1
ATOM 2378 C C . PRO A 1 302 ? 20.497 -0.983 -2.994 1.00 94.25 302 PRO A C 1
ATOM 2380 O O . PRO A 1 302 ? 20.195 -1.424 -4.098 1.00 94.25 302 PRO A O 1
ATOM 2383 N N . ALA A 1 303 ? 21.193 -1.697 -2.102 1.00 93.94 303 ALA A N 1
ATOM 2384 C CA . ALA A 1 303 ? 21.663 -3.065 -2.341 1.00 93.94 303 ALA A CA 1
ATOM 2385 C C . ALA A 1 303 ? 20.520 -4.095 -2.422 1.00 93.94 303 ALA A C 1
ATOM 2387 O O . ALA A 1 303 ? 20.670 -5.152 -3.029 1.00 93.94 303 ALA A O 1
ATOM 2388 N N . GLU A 1 304 ? 19.373 -3.798 -1.809 1.00 95.88 304 GLU A N 1
ATOM 2389 C CA . GLU A 1 304 ? 18.198 -4.672 -1.809 1.00 95.88 304 GLU A CA 1
ATOM 2390 C C . GLU A 1 304 ? 17.106 -4.188 -2.766 1.00 95.88 304 GLU A C 1
ATOM 2392 O O . GLU A 1 304 ? 16.128 -4.901 -2.968 1.00 95.88 304 GLU A O 1
ATOM 2397 N N . PHE A 1 305 ? 17.276 -3.014 -3.383 1.00 97.69 305 PHE A N 1
ATOM 2398 C CA . PHE A 1 305 ? 16.260 -2.330 -4.185 1.00 97.69 305 PHE A CA 1
ATOM 2399 C C . PHE A 1 305 ? 15.589 -3.255 -5.209 1.00 97.69 305 PHE A C 1
ATOM 2401 O O . PHE A 1 305 ? 14.368 -3.394 -5.212 1.00 97.69 305 PHE A O 1
ATOM 2408 N N . ILE A 1 306 ? 16.389 -3.963 -6.012 1.00 98.00 306 ILE A N 1
ATOM 2409 C CA . ILE A 1 306 ? 15.887 -4.884 -7.042 1.00 98.00 306 ILE A CA 1
ATOM 2410 C C . ILE A 1 306 ? 15.165 -6.079 -6.408 1.00 98.00 306 ILE A C 1
ATOM 2412 O O . ILE A 1 306 ? 14.085 -6.448 -6.851 1.00 98.00 306 ILE A O 1
ATOM 2416 N N . GLN A 1 307 ? 15.701 -6.650 -5.324 1.00 97.62 307 GLN A N 1
ATOM 2417 C CA . GLN A 1 307 ? 15.072 -7.787 -4.635 1.00 97.62 307 GLN A CA 1
ATOM 2418 C C . GLN A 1 307 ? 13.719 -7.409 -4.014 1.00 97.62 307 GLN A C 1
ATOM 2420 O O . GLN A 1 307 ? 12.805 -8.232 -3.954 1.00 97.62 307 GLN A O 1
ATOM 2425 N N . LEU A 1 308 ? 13.593 -6.176 -3.517 1.00 97.81 308 LEU A N 1
ATOM 2426 C CA . LEU A 1 308 ? 12.334 -5.636 -3.008 1.00 97.81 308 LEU A CA 1
ATOM 2427 C C . LEU A 1 308 ? 11.342 -5.420 -4.153 1.00 97.81 308 LEU A C 1
ATOM 2429 O O . LEU A 1 308 ? 10.185 -5.812 -4.023 1.00 97.81 308 LEU A O 1
ATOM 2433 N N . TYR A 1 309 ? 11.801 -4.869 -5.280 1.00 98.44 309 TYR A N 1
ATOM 2434 C CA . TYR A 1 309 ? 10.981 -4.668 -6.475 1.00 98.44 309 TYR A CA 1
ATOM 2435 C C . TYR A 1 309 ? 10.437 -5.996 -7.016 1.00 98.44 309 TYR A C 1
ATOM 2437 O O . TYR A 1 309 ? 9.236 -6.151 -7.211 1.00 98.44 309 TYR A O 1
ATOM 2445 N N . GLU A 1 310 ? 11.300 -7.003 -7.159 1.00 97.94 310 GLU A N 1
ATOM 2446 C CA . GLU A 1 310 ? 10.927 -8.361 -7.573 1.00 97.94 310 GLU A CA 1
ATOM 2447 C C . GLU A 1 310 ? 9.893 -8.995 -6.641 1.00 97.94 310 GLU A C 1
ATOM 2449 O O . GLU A 1 310 ? 9.008 -9.719 -7.092 1.00 97.94 310 GLU A O 1
ATOM 2454 N N . LYS A 1 311 ? 9.985 -8.744 -5.329 1.00 96.81 311 LYS A N 1
ATOM 2455 C CA . LYS A 1 311 ? 8.969 -9.218 -4.382 1.00 96.81 311 LYS A CA 1
ATOM 2456 C C . LYS A 1 311 ? 7.616 -8.564 -4.625 1.00 96.81 311 LYS A C 1
ATOM 2458 O O . LYS A 1 311 ? 6.623 -9.267 -4.529 1.00 96.81 311 LYS A O 1
ATOM 2463 N N . VAL A 1 312 ? 7.567 -7.273 -4.949 1.00 97.06 312 VAL A N 1
ATOM 2464 C CA . VAL A 1 312 ? 6.309 -6.599 -5.311 1.00 97.06 312 VAL A CA 1
ATOM 2465 C C . VAL A 1 312 ? 5.734 -7.204 -6.593 1.00 97.06 312 VAL A C 1
ATOM 2467 O O . VAL A 1 312 ? 4.566 -7.577 -6.616 1.00 97.06 312 VAL A O 1
ATOM 2470 N N . VAL A 1 313 ? 6.570 -7.417 -7.613 1.00 96.56 313 VAL A N 1
ATOM 2471 C CA . VAL A 1 313 ? 6.166 -8.043 -8.888 1.00 96.56 313 VAL A CA 1
ATOM 2472 C C . VAL A 1 313 ? 5.655 -9.482 -8.706 1.00 96.56 313 VAL A C 1
ATOM 2474 O O . VAL A 1 313 ? 4.747 -9.917 -9.403 1.00 96.56 313 VAL A O 1
ATOM 2477 N N . LYS A 1 314 ? 6.170 -10.242 -7.736 1.00 94.75 314 LYS A N 1
ATOM 2478 C CA . LYS A 1 314 ? 5.671 -11.603 -7.450 1.00 94.75 314 LYS A CA 1
ATOM 2479 C C . LYS A 1 314 ? 4.269 -11.649 -6.835 1.00 94.75 314 LYS A C 1
ATOM 2481 O O . LYS A 1 314 ? 3.673 -12.720 -6.817 1.00 94.75 314 LYS A O 1
ATOM 2486 N N . PHE A 1 315 ? 3.771 -10.535 -6.305 1.00 92.81 315 PHE A N 1
ATOM 2487 C CA . PHE A 1 315 ? 2.458 -10.430 -5.656 1.00 92.81 315 PHE A CA 1
ATOM 2488 C C . PHE A 1 315 ? 1.436 -9.678 -6.524 1.00 92.81 315 PHE A C 1
ATOM 2490 O O . PHE A 1 315 ? 0.430 -9.190 -6.009 1.00 92.81 315 PHE A O 1
ATOM 2497 N N . LEU A 1 316 ? 1.687 -9.574 -7.834 1.00 91.00 316 LEU A N 1
ATOM 2498 C CA . LEU A 1 316 ? 0.735 -8.991 -8.774 1.00 91.00 316 LEU A CA 1
ATOM 2499 C C . LEU A 1 316 ? -0.550 -9.821 -8.812 1.00 91.00 316 LEU A C 1
ATOM 2501 O O . LEU A 1 316 ? -0.527 -11.022 -9.071 1.00 91.00 316 LEU A O 1
ATOM 2505 N N . SER A 1 317 ? -1.667 -9.152 -8.561 1.00 87.94 317 SER A N 1
ATOM 2506 C CA . SER A 1 317 ? -3.021 -9.654 -8.766 1.00 87.94 317 SER A CA 1
ATOM 2507 C C . SER A 1 317 ? -3.965 -8.458 -8.850 1.00 87.94 317 SER A C 1
ATOM 2509 O O . SER A 1 317 ? -3.675 -7.413 -8.260 1.00 87.94 317 SER A O 1
ATOM 2511 N N . GLU A 1 318 ? -5.100 -8.620 -9.525 1.00 84.06 318 GLU A N 1
ATOM 2512 C CA . GLU A 1 318 ? -6.177 -7.617 -9.568 1.00 84.06 318 GLU A CA 1
ATOM 2513 C C . GLU A 1 318 ? -6.597 -7.184 -8.155 1.00 84.06 318 GLU A C 1
ATOM 2515 O O . GLU A 1 318 ? -6.549 -6.003 -7.829 1.00 84.06 318 GLU A O 1
ATOM 2520 N N . ASP A 1 319 ? -6.816 -8.149 -7.252 1.00 87.94 319 ASP A N 1
ATOM 2521 C CA . ASP A 1 319 ? -7.190 -7.913 -5.846 1.00 87.94 319 ASP A CA 1
ATOM 2522 C C . ASP A 1 319 ? -6.194 -7.071 -5.024 1.00 87.94 319 ASP A C 1
ATOM 2524 O O . ASP A 1 319 ? -6.487 -6.678 -3.889 1.00 87.94 319 ASP A O 1
ATOM 2528 N N . ASN A 1 320 ? -4.980 -6.867 -5.535 1.00 90.75 320 ASN A N 1
ATOM 2529 C CA . ASN A 1 320 ? -3.899 -6.172 -4.846 1.00 90.75 320 ASN A CA 1
ATOM 2530 C C . ASN A 1 320 ? -3.466 -4.891 -5.574 1.00 90.75 320 ASN A C 1
ATOM 2532 O O . ASN A 1 320 ? -2.466 -4.298 -5.164 1.00 90.75 320 ASN A O 1
ATOM 2536 N N . SER A 1 321 ? -4.181 -4.448 -6.615 1.00 91.88 321 SER A N 1
ATOM 2537 C CA . SER A 1 321 ? -3.788 -3.311 -7.460 1.00 91.88 321 SER A CA 1
ATOM 2538 C C . SER A 1 321 ? -3.448 -2.050 -6.650 1.00 91.88 321 SER A C 1
ATOM 2540 O O . SER A 1 321 ? -2.355 -1.504 -6.814 1.00 91.88 321 SER A O 1
ATOM 2542 N N . ASP A 1 322 ? -4.297 -1.660 -5.695 1.00 93.00 322 ASP A N 1
ATOM 2543 C CA . ASP A 1 322 ? -4.085 -0.507 -4.806 1.00 93.00 322 ASP A CA 1
ATOM 2544 C C . ASP A 1 322 ? -2.824 -0.642 -3.942 1.00 93.00 322 ASP A C 1
ATOM 2546 O O . ASP A 1 322 ? -2.045 0.302 -3.779 1.00 93.00 322 ASP A O 1
ATOM 2550 N N . MET A 1 323 ? -2.599 -1.835 -3.382 1.00 94.94 323 MET A N 1
ATOM 2551 C CA . MET A 1 323 ? -1.413 -2.128 -2.576 1.00 94.94 323 MET A CA 1
ATOM 2552 C C . MET A 1 323 ? -0.149 -2.033 -3.431 1.00 94.94 323 MET A C 1
ATOM 2554 O O . MET A 1 323 ? 0.828 -1.400 -3.028 1.00 94.94 323 MET A O 1
ATOM 2558 N N . ILE A 1 324 ? -0.169 -2.643 -4.616 1.00 95.81 324 ILE A N 1
ATOM 2559 C CA . ILE A 1 324 ? 0.945 -2.611 -5.561 1.00 95.81 324 ILE A CA 1
ATOM 2560 C C . ILE A 1 324 ? 1.219 -1.175 -5.999 1.00 95.81 324 ILE A C 1
ATOM 2562 O O . ILE A 1 324 ? 2.370 -0.749 -5.952 1.00 95.81 324 ILE A O 1
ATOM 2566 N N . PHE A 1 325 ? 0.188 -0.402 -6.341 1.00 96.00 325 PHE A N 1
ATOM 2567 C CA . PHE A 1 325 ? 0.317 1.014 -6.669 1.00 96.00 325 PHE A CA 1
ATOM 2568 C C . PHE A 1 325 ? 1.004 1.784 -5.539 1.00 96.00 325 PHE A C 1
ATOM 2570 O O . PHE A 1 325 ? 2.058 2.383 -5.762 1.00 96.00 325 PHE A O 1
ATOM 2577 N N . MET A 1 326 ? 0.483 1.698 -4.309 1.00 96.56 326 MET A N 1
ATOM 2578 C CA . MET A 1 326 ? 1.076 2.364 -3.145 1.00 96.56 326 MET A CA 1
ATOM 2579 C C . MET A 1 326 ? 2.544 1.979 -2.941 1.00 96.56 326 MET A C 1
ATOM 2581 O O . MET A 1 326 ? 3.370 2.859 -2.701 1.00 96.56 326 MET A O 1
ATOM 2585 N N . LEU A 1 327 ? 2.897 0.697 -3.066 1.00 97.81 327 LEU A N 1
ATOM 2586 C CA . LEU A 1 327 ? 4.280 0.232 -2.932 1.00 97.81 327 LEU A CA 1
ATOM 2587 C C . LEU A 1 327 ? 5.172 0.745 -4.068 1.00 97.81 327 LEU A C 1
ATOM 2589 O O . LEU A 1 327 ? 6.278 1.214 -3.799 1.00 97.81 327 LEU A O 1
ATOM 2593 N N . LEU A 1 328 ? 4.698 0.710 -5.316 1.00 97.69 328 LEU A N 1
ATOM 2594 C CA . LEU A 1 328 ? 5.433 1.195 -6.486 1.00 97.69 328 LEU A CA 1
ATOM 2595 C C . LEU A 1 328 ? 5.738 2.691 -6.393 1.00 97.69 328 LEU A C 1
ATOM 2597 O O . LEU A 1 328 ? 6.839 3.088 -6.769 1.00 97.69 328 LEU A O 1
ATOM 2601 N N . THR A 1 329 ? 4.843 3.507 -5.819 1.00 97.06 329 THR A N 1
ATOM 2602 C CA . THR A 1 329 ? 5.130 4.940 -5.595 1.00 97.06 329 THR A CA 1
ATOM 2603 C C . THR A 1 329 ? 6.338 5.187 -4.689 1.00 97.06 329 THR A C 1
ATOM 2605 O O . THR A 1 329 ? 6.914 6.273 -4.729 1.00 97.06 329 THR A O 1
ATOM 2608 N N . LYS A 1 330 ? 6.744 4.201 -3.875 1.00 97.38 330 LYS A N 1
ATOM 2609 C CA . LYS A 1 330 ? 7.910 4.315 -2.986 1.00 97.38 330 LYS A CA 1
ATOM 2610 C C . LYS A 1 330 ? 9.232 4.010 -3.683 1.00 97.38 330 LYS A C 1
ATOM 2612 O O . LYS A 1 330 ? 10.277 4.346 -3.132 1.00 97.38 330 LYS A O 1
ATOM 2617 N N . PHE A 1 331 ? 9.211 3.391 -4.864 1.00 97.81 331 PHE A N 1
ATOM 2618 C CA . PHE A 1 331 ? 10.414 3.126 -5.648 1.00 97.81 331 PHE A CA 1
ATOM 2619 C C . PHE A 1 331 ? 10.741 4.320 -6.544 1.00 97.81 331 PHE A C 1
ATOM 2621 O O . PHE A 1 331 ? 10.285 4.402 -7.682 1.00 97.81 331 PHE A O 1
ATOM 2628 N N . ASP A 1 332 ? 11.602 5.224 -6.076 1.00 97.12 332 ASP A N 1
ATOM 2629 C CA . ASP A 1 332 ? 12.139 6.269 -6.947 1.00 97.12 332 ASP A CA 1
ATOM 2630 C C . ASP A 1 332 ? 13.297 5.706 -7.785 1.00 97.12 332 ASP A C 1
ATOM 2632 O O . ASP A 1 332 ? 14.474 5.776 -7.417 1.00 97.12 332 ASP A O 1
ATOM 2636 N N . VAL A 1 333 ? 12.949 5.112 -8.929 1.00 97.94 333 VAL A N 1
ATOM 2637 C CA . VAL A 1 333 ? 13.914 4.519 -9.868 1.00 97.94 333 VAL A CA 1
ATOM 2638 C C . VAL A 1 333 ? 14.911 5.561 -10.378 1.00 97.94 333 VAL A C 1
ATOM 2640 O O . VAL A 1 333 ? 16.099 5.265 -10.491 1.00 97.94 333 VAL A O 1
ATOM 2643 N N . LYS A 1 334 ? 14.469 6.799 -10.635 1.00 96.38 334 LYS A N 1
ATOM 2644 C CA . LYS A 1 334 ? 15.346 7.865 -11.138 1.00 96.38 334 LYS A CA 1
ATOM 2645 C C . LYS A 1 334 ? 16.391 8.235 -10.088 1.00 96.38 334 LYS A C 1
ATOM 2647 O O . LYS A 1 334 ? 17.580 8.287 -10.404 1.00 96.38 334 LYS A O 1
ATOM 2652 N N . GLN A 1 335 ? 15.973 8.443 -8.841 1.00 96.69 335 GLN A N 1
ATOM 2653 C CA . GLN A 1 335 ? 16.888 8.721 -7.737 1.00 96.69 335 GLN A CA 1
ATOM 2654 C C . GLN A 1 335 ? 17.850 7.552 -7.499 1.00 96.69 335 GLN A C 1
ATOM 2656 O O . GLN A 1 335 ? 19.046 7.785 -7.326 1.00 96.69 335 GLN A O 1
ATOM 2661 N N . TRP A 1 336 ? 17.367 6.304 -7.521 1.00 97.88 336 TRP A N 1
ATOM 2662 C CA . TRP A 1 336 ? 18.215 5.120 -7.351 1.00 97.88 336 TRP A CA 1
ATOM 2663 C C . TRP A 1 336 ? 19.300 5.037 -8.434 1.00 97.88 336 TRP A C 1
ATOM 2665 O O . TRP A 1 336 ? 20.478 4.895 -8.099 1.00 97.88 336 TRP A O 1
ATOM 2675 N N . LEU A 1 337 ? 18.937 5.221 -9.708 1.00 97.25 337 LEU A N 1
ATOM 2676 C CA . LEU A 1 337 ? 19.877 5.224 -10.834 1.00 97.25 337 LEU A CA 1
ATOM 2677 C C . LEU A 1 337 ? 20.945 6.320 -10.692 1.00 97.25 337 LEU A C 1
ATOM 2679 O O . LEU A 1 337 ? 22.137 6.061 -10.867 1.00 97.25 337 LEU A O 1
ATOM 2683 N N . MET A 1 338 ? 20.542 7.541 -10.332 1.00 95.69 338 MET A N 1
ATOM 2684 C CA . MET A 1 338 ? 21.468 8.673 -10.199 1.00 95.69 338 MET A CA 1
ATOM 2685 C C . MET A 1 338 ? 22.398 8.545 -8.989 1.00 95.69 338 MET A C 1
ATOM 2687 O O . MET A 1 338 ? 23.588 8.843 -9.098 1.00 95.69 338 MET A O 1
ATOM 2691 N N . ALA A 1 339 ? 21.872 8.096 -7.847 1.00 96.19 339 ALA A N 1
ATOM 2692 C CA . ALA A 1 339 ? 22.624 8.016 -6.599 1.00 96.19 339 ALA A CA 1
ATOM 2693 C C . ALA A 1 339 ? 23.573 6.812 -6.548 1.00 96.19 339 ALA A C 1
ATOM 2695 O O . ALA A 1 339 ? 24.663 6.920 -5.990 1.00 96.19 339 ALA A O 1
ATOM 2696 N N . THR A 1 340 ? 23.169 5.667 -7.108 1.00 95.38 340 THR A N 1
ATOM 2697 C CA . THR A 1 340 ? 23.921 4.406 -6.973 1.00 95.38 340 THR A CA 1
ATOM 2698 C C . THR A 1 340 ? 24.756 4.054 -8.196 1.00 95.38 340 THR A C 1
ATOM 2700 O O . THR A 1 340 ? 25.721 3.311 -8.051 1.00 95.38 340 THR A O 1
ATOM 2703 N N . LYS A 1 341 ? 24.417 4.601 -9.375 1.00 95.94 341 LYS A N 1
ATOM 2704 C CA . LYS A 1 341 ? 25.062 4.297 -10.664 1.00 95.94 341 LYS A CA 1
ATOM 2705 C C . LYS A 1 341 ? 25.264 2.783 -10.863 1.00 95.94 341 LYS A C 1
ATOM 2707 O O . LYS A 1 341 ? 26.403 2.323 -10.964 1.00 95.94 341 LYS A O 1
ATOM 2712 N N . PRO A 1 342 ? 24.169 2.001 -10.862 1.00 96.25 342 PRO A N 1
ATOM 2713 C CA . PRO A 1 342 ? 24.244 0.546 -10.833 1.00 96.25 342 PRO A CA 1
ATOM 2714 C C . PRO A 1 342 ? 24.831 -0.011 -12.143 1.00 96.25 342 PRO A C 1
ATOM 2716 O O . PRO A 1 342 ? 24.659 0.597 -13.208 1.00 96.25 342 PRO A O 1
ATOM 2719 N N . PRO A 1 343 ? 25.502 -1.178 -12.102 1.00 96.06 343 PRO A N 1
ATOM 2720 C CA . PRO A 1 343 ? 26.047 -1.812 -13.299 1.00 96.06 343 PRO A CA 1
ATOM 2721 C C . PRO A 1 343 ? 24.937 -2.194 -14.288 1.00 96.06 343 PRO A C 1
ATOM 2723 O O . PRO A 1 343 ? 23.765 -2.317 -13.931 1.00 96.06 343 PRO A O 1
ATOM 2726 N N . LEU A 1 344 ? 25.307 -2.409 -15.556 1.00 95.44 344 LEU A N 1
ATOM 2727 C CA . LEU A 1 344 ? 24.353 -2.770 -16.613 1.00 95.44 344 LEU A CA 1
ATOM 2728 C C . LEU A 1 344 ? 23.537 -4.026 -16.264 1.00 95.44 344 LEU A C 1
ATOM 2730 O O . LEU A 1 344 ? 22.334 -4.031 -16.481 1.00 95.44 344 LEU A O 1
ATOM 2734 N N . SER A 1 345 ? 24.159 -5.037 -15.649 1.00 96.88 345 SER A N 1
ATOM 2735 C CA . SER A 1 345 ? 23.483 -6.272 -15.223 1.00 96.88 345 SER A CA 1
ATOM 2736 C C . SER A 1 345 ? 22.312 -6.018 -14.272 1.00 96.88 345 SER A C 1
ATOM 2738 O O . SER A 1 345 ? 21.257 -6.631 -14.406 1.00 96.88 345 SER A O 1
ATOM 2740 N N . ASP A 1 346 ? 22.483 -5.091 -13.330 1.00 97.38 346 ASP A N 1
ATOM 2741 C CA . ASP A 1 346 ? 21.462 -4.740 -12.343 1.00 97.38 346 ASP A CA 1
ATOM 2742 C C . ASP A 1 346 ? 20.339 -3.918 -12.985 1.00 97.38 346 ASP A C 1
ATOM 2744 O O . ASP A 1 346 ? 19.162 -4.134 -12.690 1.00 97.38 346 ASP A O 1
ATOM 2748 N N . ARG A 1 347 ? 20.688 -3.019 -13.918 1.00 97.31 347 ARG A N 1
ATOM 2749 C CA . ARG A 1 347 ? 19.714 -2.280 -14.738 1.00 97.31 347 ARG A CA 1
ATOM 2750 C C . ARG A 1 347 ? 18.861 -3.236 -15.577 1.00 97.31 347 ARG A C 1
ATOM 2752 O O . ARG A 1 347 ? 17.638 -3.134 -15.531 1.00 97.31 347 ARG A O 1
ATOM 2759 N N . THR A 1 348 ? 19.488 -4.196 -16.259 1.00 97.50 348 THR A N 1
ATOM 2760 C CA . THR A 1 348 ? 18.798 -5.216 -17.063 1.00 97.50 348 THR A CA 1
ATOM 2761 C C . THR A 1 348 ? 17.905 -6.102 -16.195 1.00 97.50 348 THR A C 1
ATOM 2763 O O . THR A 1 348 ? 16.751 -6.324 -16.539 1.00 97.50 348 THR A O 1
ATOM 2766 N N . ARG A 1 349 ? 18.368 -6.539 -15.019 1.00 98.00 349 ARG A N 1
ATOM 2767 C CA . ARG A 1 349 ? 17.552 -7.343 -14.093 1.00 98.00 349 ARG A CA 1
ATOM 2768 C C . ARG A 1 349 ? 16.295 -6.603 -13.612 1.00 98.00 349 ARG A C 1
ATOM 2770 O O . ARG A 1 349 ? 15.217 -7.193 -13.508 1.00 98.00 349 ARG A O 1
ATOM 2777 N N . LEU A 1 350 ? 16.413 -5.305 -13.320 1.00 98.25 350 LEU A N 1
ATOM 2778 C CA . LEU A 1 350 ? 15.250 -4.481 -12.979 1.00 98.25 350 LEU A CA 1
ATOM 2779 C C . LEU A 1 350 ? 14.322 -4.294 -14.189 1.00 98.25 350 LEU A C 1
ATOM 2781 O O . LEU A 1 350 ? 13.105 -4.387 -14.032 1.00 98.25 350 LEU A O 1
ATOM 2785 N N . LEU A 1 351 ? 14.884 -4.079 -15.384 1.00 98.12 351 LEU A N 1
ATOM 2786 C CA . LEU A 1 351 ? 14.127 -3.973 -16.633 1.00 98.12 351 LEU A CA 1
ATOM 2787 C C . LEU A 1 351 ? 13.298 -5.236 -16.896 1.00 98.12 351 LEU A C 1
ATOM 2789 O O . LEU A 1 351 ? 12.107 -5.133 -17.174 1.00 98.12 351 LEU A O 1
ATOM 2793 N N . GLU A 1 352 ? 13.898 -6.416 -16.744 1.00 97.88 352 GLU A N 1
ATOM 2794 C CA . GLU A 1 352 ? 13.218 -7.708 -16.880 1.00 97.88 352 GLU A CA 1
ATOM 2795 C C . GLU A 1 352 ? 12.103 -7.874 -15.840 1.00 97.88 352 GLU A C 1
ATOM 2797 O O . GLU A 1 352 ? 11.022 -8.353 -16.163 1.00 97.88 352 GLU A O 1
ATOM 2802 N N . SER A 1 353 ? 12.304 -7.405 -14.606 1.00 98.25 353 SER A N 1
ATOM 2803 C CA . SER A 1 353 ? 11.253 -7.431 -13.577 1.00 98.25 353 SER A CA 1
ATOM 2804 C C . SER A 1 353 ? 10.064 -6.529 -13.931 1.00 98.25 353 SER A C 1
ATOM 2806 O O . SER A 1 353 ? 8.913 -6.905 -13.714 1.00 98.25 353 SER A O 1
ATOM 2808 N N . ILE A 1 354 ? 10.324 -5.342 -14.488 1.00 98.06 354 ILE A N 1
ATOM 2809 C CA . ILE A 1 354 ? 9.280 -4.422 -14.972 1.00 98.06 354 ILE A CA 1
ATOM 2810 C C . ILE A 1 354 ? 8.561 -5.021 -16.183 1.00 98.06 354 ILE A C 1
ATOM 2812 O O . ILE A 1 354 ? 7.338 -4.961 -16.267 1.00 98.06 354 ILE A O 1
ATOM 2816 N N . HIS A 1 355 ? 9.309 -5.626 -17.102 1.00 97.56 355 HIS A N 1
ATOM 2817 C CA . HIS A 1 355 ? 8.773 -6.303 -18.278 1.00 97.56 355 HIS A CA 1
ATOM 2818 C C . HIS A 1 355 ? 7.837 -7.459 -17.913 1.00 97.56 355 HIS A C 1
ATOM 2820 O O . HIS A 1 355 ? 6.727 -7.545 -18.438 1.00 97.56 355 HIS A O 1
ATOM 2826 N N . LEU A 1 356 ? 8.250 -8.305 -16.966 1.00 96.94 356 LEU A N 1
ATOM 2827 C CA . LEU A 1 356 ? 7.423 -9.387 -16.433 1.00 96.94 356 LEU A CA 1
ATOM 2828 C C . LEU A 1 356 ? 6.116 -8.853 -15.835 1.00 96.94 356 LEU A C 1
ATOM 2830 O O . LEU A 1 356 ? 5.061 -9.439 -16.050 1.00 96.94 356 LEU A O 1
ATOM 2834 N N . ALA A 1 357 ? 6.166 -7.719 -15.133 1.00 96.19 357 ALA A N 1
ATOM 2835 C CA . ALA A 1 357 ? 4.965 -7.090 -14.594 1.00 96.19 357 ALA A CA 1
ATOM 2836 C C . ALA A 1 357 ? 4.026 -6.563 -15.690 1.00 96.19 357 ALA A C 1
ATOM 2838 O O . ALA A 1 357 ? 2.826 -6.815 -15.646 1.00 96.19 357 ALA A O 1
ATOM 2839 N N . LEU A 1 358 ? 4.572 -5.865 -16.692 1.00 96.06 358 LEU A N 1
ATOM 2840 C CA . LEU A 1 358 ? 3.795 -5.322 -17.812 1.00 96.06 358 LEU A CA 1
ATOM 2841 C C . LEU A 1 358 ? 3.148 -6.423 -18.659 1.00 96.06 358 LEU A C 1
ATOM 2843 O O . LEU A 1 358 ? 2.047 -6.232 -19.162 1.00 96.06 358 LEU A O 1
ATOM 2847 N N . THR A 1 359 ? 3.819 -7.567 -18.804 1.00 95.50 359 THR A N 1
ATOM 2848 C CA . THR A 1 359 ? 3.290 -8.708 -19.564 1.00 95.50 359 THR A CA 1
ATOM 2849 C C . THR A 1 359 ? 2.263 -9.534 -18.794 1.00 95.50 359 THR A C 1
ATOM 2851 O O . THR A 1 359 ? 1.381 -10.129 -19.407 1.00 95.50 359 THR A O 1
ATOM 2854 N N . ALA A 1 360 ? 2.320 -9.537 -17.458 1.00 92.81 360 ALA A N 1
ATOM 2855 C CA . ALA A 1 360 ? 1.337 -10.226 -16.622 1.00 92.81 360 ALA A CA 1
ATOM 2856 C C . ALA A 1 360 ? -0.085 -9.646 -16.754 1.00 92.81 360 ALA A C 1
ATOM 2858 O O . ALA A 1 360 ? -1.051 -10.373 -16.544 1.00 92.81 360 ALA A O 1
ATOM 2859 N N . TRP A 1 361 ? -0.213 -8.367 -17.121 1.00 89.44 361 TRP A N 1
ATOM 2860 C CA . TRP A 1 361 ? -1.500 -7.686 -17.330 1.00 89.44 361 TRP A CA 1
ATOM 2861 C C . TRP A 1 361 ? -1.957 -7.635 -18.793 1.00 89.44 361 TRP A C 1
ATOM 2863 O O . TRP A 1 361 ? -3.024 -7.107 -19.089 1.00 89.44 361 TRP A O 1
ATOM 2873 N N . GLY A 1 362 ? -1.187 -8.235 -19.703 1.00 87.38 362 GLY A N 1
ATOM 2874 C CA . GLY A 1 362 ? -1.621 -8.510 -21.067 1.00 87.38 362 GLY A CA 1
ATOM 2875 C C . GLY A 1 362 ? -1.799 -7.281 -21.966 1.00 87.38 362 GLY A C 1
ATOM 2876 O O . GLY A 1 362 ? -1.179 -6.229 -21.794 1.00 87.38 362 GLY A O 1
ATOM 2877 N N . LEU A 1 363 ? -2.619 -7.468 -23.005 1.00 89.62 363 LEU A N 1
ATOM 2878 C CA . LEU A 1 363 ? -2.841 -6.502 -24.086 1.00 89.62 363 LEU A CA 1
ATOM 2879 C C . LEU A 1 363 ? -3.692 -5.298 -23.645 1.00 89.62 363 LEU A C 1
ATOM 2881 O O . LEU A 1 363 ? -3.402 -4.160 -24.022 1.00 89.62 363 LEU A O 1
ATOM 2885 N N . GLU A 1 364 ? -4.729 -5.556 -22.855 1.00 89.44 364 GLU A N 1
ATOM 2886 C CA . GLU A 1 364 ? -5.719 -4.573 -22.412 1.00 89.44 364 GLU A CA 1
ATOM 2887 C C . GLU A 1 364 ? -5.855 -4.673 -20.888 1.00 89.44 364 GLU A C 1
ATOM 2889 O O . GLU A 1 364 ? -6.620 -5.502 -20.403 1.00 89.44 364 GLU A O 1
ATOM 2894 N N . PRO A 1 365 ? -5.062 -3.900 -20.122 1.00 89.50 365 PRO A N 1
ATOM 2895 C CA . PRO A 1 365 ? -5.180 -3.880 -18.670 1.00 89.50 365 PRO A CA 1
ATOM 2896 C C . PRO A 1 365 ? -6.501 -3.224 -18.244 1.00 89.50 365 PRO A C 1
ATOM 2898 O O . PRO A 1 365 ? -6.848 -2.154 -18.750 1.00 89.50 365 PRO A O 1
ATOM 2901 N N . ASP A 1 366 ? -7.190 -3.837 -17.280 1.00 89.31 366 ASP A N 1
ATOM 2902 C CA . ASP A 1 366 ? -8.439 -3.320 -16.709 1.00 89.31 366 ASP A CA 1
ATOM 2903 C C . ASP A 1 366 ? -8.259 -1.953 -16.031 1.00 89.31 366 ASP A C 1
ATOM 2905 O O . ASP A 1 366 ? -7.163 -1.598 -15.579 1.00 89.31 366 ASP A O 1
ATOM 2909 N N . GLU A 1 367 ? -9.356 -1.195 -15.902 1.00 88.81 367 GLU A N 1
ATOM 2910 C CA . GLU A 1 367 ? -9.350 0.159 -15.325 1.00 88.81 367 GLU A CA 1
ATOM 2911 C C . GLU A 1 367 ? -8.727 0.204 -13.919 1.00 88.81 367 GLU A C 1
ATOM 2913 O O . GLU A 1 367 ? -7.913 1.088 -13.631 1.00 88.81 367 GLU A O 1
ATOM 2918 N N . ASP A 1 368 ? -9.014 -0.802 -13.088 1.00 87.62 368 ASP A N 1
ATOM 2919 C CA . ASP A 1 368 ? -8.502 -0.930 -11.716 1.00 87.62 368 ASP A CA 1
ATOM 2920 C C . ASP A 1 368 ? -6.979 -1.176 -11.650 1.00 87.62 368 ASP A C 1
ATOM 2922 O O . ASP A 1 368 ? -6.348 -1.008 -10.603 1.00 87.62 368 ASP A O 1
ATOM 2926 N N . ILE A 1 369 ? -6.358 -1.555 -12.771 1.00 92.06 369 ILE A N 1
ATOM 2927 C CA . ILE A 1 369 ? -4.934 -1.897 -12.890 1.00 92.06 369 ILE A CA 1
ATOM 2928 C C . ILE A 1 369 ? -4.137 -0.780 -13.590 1.00 92.06 369 ILE A C 1
ATOM 2930 O O . ILE A 1 369 ? -2.902 -0.736 -13.526 1.00 92.06 369 ILE A O 1
ATOM 2934 N N . LEU A 1 370 ? -4.812 0.185 -14.222 1.00 93.06 370 LEU A N 1
ATOM 2935 C CA . LEU A 1 370 ? -4.156 1.235 -15.008 1.00 93.06 370 LEU A CA 1
ATOM 2936 C C . LEU A 1 370 ? -3.160 2.065 -14.192 1.00 93.06 370 LEU A C 1
ATOM 2938 O O . LEU A 1 370 ? -2.091 2.422 -14.694 1.00 93.06 370 LEU A O 1
ATOM 2942 N N . MET A 1 371 ? -3.472 2.380 -12.932 1.00 94.25 371 MET A N 1
ATOM 2943 C CA . MET A 1 371 ? -2.583 3.183 -12.087 1.00 94.25 371 MET A CA 1
ATOM 2944 C C . MET A 1 371 ? -1.209 2.524 -11.874 1.00 94.25 371 MET A C 1
ATOM 2946 O O . MET A 1 371 ? -0.195 3.148 -12.216 1.00 94.25 371 MET A O 1
ATOM 2950 N N . PRO A 1 372 ? -1.109 1.286 -11.350 1.00 94.94 372 PRO A N 1
ATOM 2951 C CA . PRO A 1 372 ? 0.188 0.638 -11.217 1.00 94.94 372 PRO A CA 1
ATOM 2952 C C . PRO A 1 372 ? 0.812 0.270 -12.577 1.00 94.94 372 PRO A C 1
ATOM 2954 O O . PRO A 1 372 ? 2.038 0.332 -12.697 1.00 94.94 372 PRO A O 1
ATOM 2957 N N . PHE A 1 373 ? 0.021 -0.008 -13.624 1.00 96.00 373 PHE A N 1
ATOM 2958 C CA . PHE A 1 373 ? 0.537 -0.224 -14.988 1.00 96.00 373 PHE A CA 1
ATOM 2959 C C . PHE A 1 373 ? 1.311 1.002 -15.493 1.00 96.00 373 PHE A C 1
ATOM 2961 O O . PHE A 1 373 ? 2.452 0.898 -15.952 1.00 96.00 373 PHE A O 1
ATOM 2968 N N . ASN A 1 374 ? 0.741 2.193 -15.312 1.00 95.56 374 ASN A N 1
ATOM 2969 C CA . ASN A 1 374 ? 1.381 3.449 -15.689 1.00 95.56 374 ASN A CA 1
ATOM 2970 C C . ASN A 1 374 ? 2.678 3.714 -14.906 1.00 95.56 374 ASN A C 1
ATOM 2972 O O . ASN A 1 374 ? 3.629 4.270 -15.465 1.00 95.56 374 ASN A O 1
ATOM 2976 N N . LEU A 1 375 ? 2.768 3.284 -13.640 1.00 97.06 375 LEU A N 1
ATOM 2977 C CA . LEU A 1 375 ? 4.018 3.359 -12.874 1.00 97.06 375 LEU A CA 1
ATOM 2978 C C . LEU A 1 375 ? 5.102 2.439 -13.445 1.00 97.06 375 LEU A C 1
ATOM 2980 O O . LEU A 1 375 ? 6.247 2.874 -13.573 1.00 97.06 375 LEU A O 1
ATOM 2984 N N . PHE A 1 376 ? 4.762 1.214 -13.857 1.00 97.88 376 PHE A N 1
ATOM 2985 C CA . PHE A 1 376 ? 5.715 0.339 -14.547 1.00 97.88 376 PHE A CA 1
ATOM 2986 C C . PHE A 1 376 ? 6.213 0.958 -15.857 1.00 97.88 376 PHE A C 1
ATOM 2988 O O . PHE A 1 376 ? 7.422 1.002 -16.077 1.00 97.88 376 PHE A O 1
ATOM 2995 N N . CYS A 1 377 ? 5.324 1.527 -16.678 1.00 97.00 377 CYS A N 1
ATOM 2996 C CA . CYS A 1 377 ? 5.705 2.262 -17.892 1.00 97.00 377 CYS A CA 1
ATOM 2997 C C . CYS A 1 377 ? 6.625 3.461 -17.589 1.00 97.00 377 CYS A C 1
ATOM 2999 O O . CYS A 1 377 ? 7.594 3.729 -18.308 1.00 97.00 377 CYS A O 1
ATOM 3001 N N . LYS A 1 378 ? 6.382 4.177 -16.488 1.00 97.19 378 LYS A N 1
ATOM 3002 C CA . LYS A 1 378 ? 7.264 5.261 -16.036 1.00 97.19 378 LYS A CA 1
ATOM 3003 C C . LYS A 1 378 ? 8.644 4.738 -15.620 1.00 97.19 378 LYS A C 1
ATOM 3005 O O . LYS A 1 378 ? 9.663 5.286 -16.029 1.00 97.19 378 LYS A O 1
ATOM 3010 N N . HIS A 1 379 ? 8.709 3.661 -14.843 1.00 98.12 379 HIS A N 1
ATOM 3011 C CA . HIS A 1 379 ? 9.977 3.048 -14.434 1.00 98.12 379 HIS A CA 1
ATOM 3012 C C . HIS A 1 379 ? 10.765 2.487 -15.627 1.00 98.12 379 HIS A C 1
ATOM 3014 O O . HIS A 1 379 ? 11.978 2.678 -15.707 1.00 98.12 379 HIS A O 1
ATOM 3020 N N . TRP A 1 380 ? 10.065 1.876 -16.582 1.00 97.31 380 TRP A N 1
ATOM 3021 C CA . TRP A 1 380 ? 10.599 1.412 -17.862 1.00 97.31 380 TRP A CA 1
ATOM 3022 C C . TRP A 1 380 ? 11.295 2.538 -18.634 1.00 97.31 380 TRP A C 1
ATOM 3024 O O . TRP A 1 380 ? 12.459 2.421 -19.013 1.00 97.31 380 TRP A O 1
ATOM 3034 N N . THR A 1 381 ? 10.609 3.669 -18.812 1.00 96.56 381 THR A N 1
ATOM 3035 C CA . THR A 1 381 ? 11.157 4.829 -19.535 1.00 96.56 381 THR A CA 1
ATOM 3036 C C . THR A 1 381 ? 12.320 5.499 -18.799 1.00 96.56 381 THR A C 1
ATOM 3038 O O . THR A 1 381 ? 13.268 5.942 -19.445 1.00 96.56 381 THR A O 1
ATOM 3041 N N . HIS A 1 382 ? 12.322 5.515 -17.461 1.00 97.19 382 HIS A N 1
ATOM 3042 C CA . HIS A 1 382 ? 13.488 5.967 -16.695 1.00 97.19 382 HIS A CA 1
ATOM 3043 C C . HIS A 1 382 ? 14.735 5.108 -16.955 1.00 97.19 382 HIS A C 1
ATOM 3045 O O . HIS A 1 382 ? 15.826 5.662 -17.083 1.00 97.19 382 HIS A O 1
ATOM 3051 N N . LEU A 1 383 ? 14.586 3.780 -17.041 1.00 96.94 383 LEU A N 1
ATOM 3052 C CA . LEU A 1 383 ? 15.698 2.877 -17.358 1.00 96.94 383 LEU A CA 1
ATOM 3053 C C . LEU A 1 383 ? 16.185 3.047 -18.794 1.00 96.94 383 LEU A C 1
ATOM 3055 O O . LEU A 1 383 ? 17.392 3.088 -19.011 1.00 96.94 383 LEU A O 1
ATOM 3059 N N . LEU A 1 384 ? 15.260 3.193 -19.747 1.00 96.06 384 LEU A N 1
ATOM 3060 C CA . LEU A 1 384 ? 15.587 3.454 -21.148 1.00 96.06 384 LEU A CA 1
ATOM 3061 C C . LEU A 1 384 ? 16.473 4.697 -21.293 1.00 96.06 384 LEU A C 1
ATOM 3063 O O . LEU A 1 384 ? 17.482 4.652 -21.988 1.00 96.06 384 LEU A O 1
ATOM 3067 N N . LEU A 1 385 ? 16.105 5.798 -20.636 1.00 95.31 385 LEU A N 1
ATOM 3068 C CA . LEU A 1 385 ? 16.791 7.084 -20.787 1.00 95.31 385 LEU A CA 1
ATOM 3069 C C . LEU A 1 385 ? 18.078 7.202 -19.958 1.00 95.31 385 LEU A C 1
ATOM 3071 O O . LEU A 1 385 ? 18.905 8.079 -20.217 1.00 95.31 385 LEU A O 1
ATOM 3075 N N . TYR A 1 386 ? 18.269 6.353 -18.948 1.00 95.69 386 TYR A N 1
ATOM 3076 C CA . TYR A 1 386 ? 19.448 6.422 -18.094 1.00 95.69 386 TYR A CA 1
ATOM 3077 C C . TYR A 1 386 ? 20.696 5.902 -18.806 1.00 95.69 386 TYR A C 1
ATOM 3079 O O . TYR A 1 386 ? 20.804 4.709 -19.084 1.00 95.69 386 TYR A O 1
ATOM 3087 N N . GLN A 1 387 ? 21.665 6.797 -19.028 1.00 92.44 387 GLN A N 1
ATOM 3088 C CA . GLN A 1 387 ? 22.862 6.503 -19.828 1.00 92.44 387 GLN A CA 1
ATOM 3089 C C . GLN A 1 387 ? 22.479 5.933 -21.201 1.00 92.44 387 GLN A C 1
ATOM 3091 O O . GLN A 1 387 ? 23.029 4.932 -21.656 1.00 92.44 387 GLN A O 1
ATOM 3096 N N . PHE A 1 388 ? 21.489 6.558 -21.846 1.00 92.25 388 PHE A N 1
ATOM 3097 C CA . PHE A 1 388 ? 21.125 6.219 -23.215 1.00 92.25 388 PHE A CA 1
ATOM 3098 C C . PHE A 1 388 ? 22.383 6.254 -24.102 1.00 92.25 388 PHE A C 1
ATOM 3100 O O . PHE A 1 388 ? 23.133 7.233 -24.015 1.00 92.25 388 PHE A O 1
ATOM 3107 N N . PRO A 1 389 ? 22.649 5.226 -24.931 1.00 92.75 389 PRO A N 1
ATOM 3108 C CA . PRO A 1 389 ? 21.740 4.172 -25.402 1.00 92.75 389 PRO A CA 1
ATOM 3109 C C . PRO A 1 389 ? 21.921 2.778 -24.762 1.00 92.75 389 PRO A C 1
ATOM 3111 O O . PRO A 1 389 ? 21.459 1.796 -25.338 1.00 92.75 389 PRO A O 1
ATOM 3114 N N . ASP A 1 390 ? 22.572 2.653 -23.604 1.00 92.56 390 ASP A N 1
ATOM 3115 C CA . ASP A 1 390 ? 22.989 1.361 -23.023 1.00 92.56 390 ASP A CA 1
ATOM 3116 C C . ASP A 1 390 ? 21.903 0.263 -23.008 1.00 92.56 390 ASP A C 1
ATOM 3118 O O . ASP A 1 390 ? 22.170 -0.886 -23.348 1.00 92.56 390 ASP A O 1
ATOM 3122 N N . GLN A 1 391 ? 20.677 0.607 -22.597 1.00 93.50 391 GLN A N 1
ATOM 3123 C CA . GLN A 1 391 ? 19.550 -0.330 -22.437 1.00 93.50 391 GLN A CA 1
ATOM 3124 C C . GLN A 1 391 ? 18.606 -0.366 -23.650 1.00 93.50 391 GLN A C 1
ATOM 3126 O O . GLN A 1 391 ? 17.635 -1.122 -23.661 1.00 93.50 391 GLN A O 1
ATOM 3131 N N . TYR A 1 392 ? 18.866 0.444 -24.679 1.00 95.12 392 TYR A N 1
ATOM 3132 C CA . TYR A 1 392 ? 17.963 0.622 -25.817 1.00 95.12 392 TYR A CA 1
ATOM 3133 C C . TYR A 1 392 ? 17.660 -0.694 -26.548 1.00 95.12 392 TYR A C 1
ATOM 3135 O O . TYR A 1 392 ? 16.499 -1.003 -26.817 1.00 95.12 392 TYR A O 1
ATOM 3143 N N . ASN A 1 393 ? 18.694 -1.493 -26.822 1.00 94.00 393 ASN A N 1
ATOM 3144 C CA . ASN A 1 393 ? 18.548 -2.750 -27.556 1.00 94.00 393 ASN A CA 1
ATOM 3145 C C . ASN A 1 393 ? 17.721 -3.783 -26.778 1.00 94.00 393 ASN A C 1
ATOM 3147 O O . ASN A 1 393 ? 16.886 -4.464 -27.371 1.00 94.00 393 ASN A O 1
ATOM 3151 N N . ASP A 1 394 ? 17.915 -3.886 -25.460 1.00 95.69 394 ASP A N 1
ATOM 3152 C CA . ASP A 1 394 ? 17.138 -4.799 -24.615 1.00 95.69 394 ASP A CA 1
ATOM 3153 C C . ASP A 1 394 ? 15.676 -4.366 -24.505 1.00 95.69 394 ASP A C 1
ATOM 3155 O O . ASP A 1 394 ? 14.779 -5.195 -24.666 1.00 95.69 394 ASP A O 1
ATOM 3159 N N . VAL A 1 395 ? 15.430 -3.065 -24.320 1.00 96.62 395 VAL A N 1
ATOM 3160 C CA . VAL A 1 395 ? 14.085 -2.471 -24.334 1.00 96.62 395 VAL A CA 1
ATOM 3161 C C . VAL A 1 395 ? 13.366 -2.797 -25.641 1.00 96.62 395 VAL A C 1
ATOM 3163 O O . VAL A 1 395 ? 12.259 -3.338 -25.614 1.00 96.62 395 VAL A O 1
ATOM 3166 N N . LEU A 1 396 ? 14.000 -2.522 -26.787 1.00 96.56 396 LEU A N 1
ATOM 3167 C CA . LEU A 1 396 ? 13.415 -2.780 -28.101 1.00 96.56 396 LEU A CA 1
ATOM 3168 C C . LEU A 1 396 ? 13.151 -4.275 -28.313 1.00 96.56 396 LEU A C 1
ATOM 3170 O O . LEU A 1 396 ? 12.072 -4.654 -28.774 1.00 96.56 396 LEU A O 1
ATOM 3174 N N . ARG A 1 397 ? 14.108 -5.130 -27.937 1.00 96.69 397 ARG A N 1
ATOM 3175 C CA . ARG A 1 397 ? 13.984 -6.586 -28.035 1.00 96.69 397 ARG A CA 1
ATOM 3176 C C . ARG A 1 397 ? 12.786 -7.101 -27.241 1.00 96.69 397 ARG A C 1
ATOM 3178 O O . ARG A 1 397 ? 11.966 -7.815 -27.811 1.00 96.69 397 ARG A O 1
ATOM 3185 N N . LEU A 1 398 ? 12.673 -6.751 -25.960 1.00 97.25 398 LEU A N 1
ATOM 3186 C CA . LEU A 1 398 ? 11.592 -7.214 -25.079 1.00 97.25 398 LEU A CA 1
ATOM 3187 C C . LEU A 1 398 ? 10.213 -6.756 -25.574 1.00 97.25 398 LEU A C 1
ATOM 3189 O O . LEU A 1 398 ? 9.262 -7.542 -25.612 1.00 97.25 398 LEU A O 1
ATOM 3193 N N . LEU A 1 399 ? 10.132 -5.498 -26.003 1.00 96.00 399 LEU A N 1
ATOM 3194 C CA . LEU A 1 399 ? 8.927 -4.859 -26.515 1.00 96.00 399 LEU A CA 1
ATOM 3195 C C . LEU A 1 399 ? 8.434 -5.539 -27.802 1.00 96.00 399 LEU A C 1
ATOM 3197 O O . LEU A 1 399 ? 7.272 -5.938 -27.889 1.00 96.00 399 LEU A O 1
ATOM 3201 N N . VAL A 1 400 ? 9.329 -5.779 -28.760 1.00 95.56 400 VAL A N 1
ATOM 3202 C CA . VAL A 1 400 ? 9.023 -6.469 -30.021 1.00 95.56 400 VAL A CA 1
ATOM 3203 C C . VAL A 1 400 ? 8.704 -7.958 -29.804 1.00 95.56 400 VAL A C 1
ATOM 3205 O O . VAL A 1 400 ? 7.745 -8.468 -30.386 1.00 95.56 400 VAL A O 1
ATOM 3208 N N . GLN A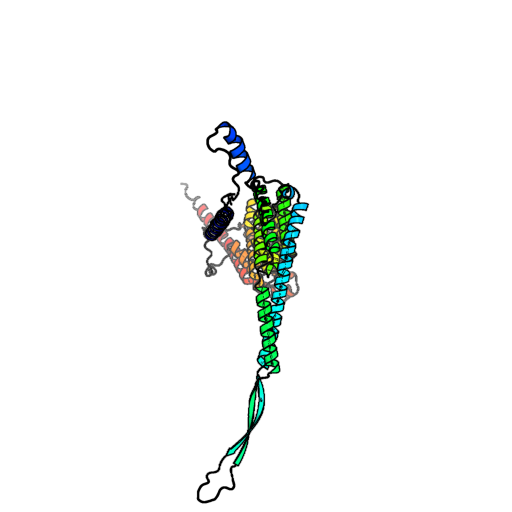 1 401 ? 9.448 -8.652 -28.934 1.00 94.44 401 GLN A N 1
ATOM 3209 C CA . GLN A 1 401 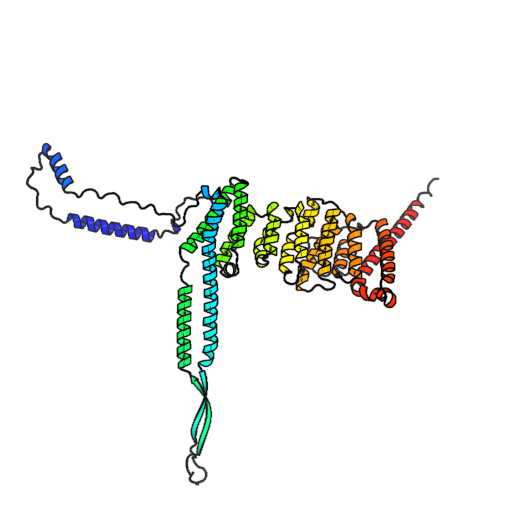? 9.213 -10.067 -28.614 1.00 94.44 401 GLN A CA 1
ATOM 3210 C C . GLN A 1 401 ? 7.844 -10.292 -27.962 1.00 94.44 401 GLN A C 1
ATOM 3212 O O . GLN A 1 401 ? 7.100 -11.166 -28.395 1.00 94.44 401 GLN A O 1
ATOM 3217 N N . SER A 1 402 ? 7.476 -9.476 -26.975 1.00 95.12 402 SER A N 1
ATOM 3218 C CA . SER A 1 402 ? 6.207 -9.655 -26.247 1.00 95.12 402 SER A CA 1
ATOM 3219 C C . SER A 1 402 ? 4.995 -9.208 -27.056 1.00 95.12 402 SER A C 1
ATOM 3221 O O . SER A 1 402 ? 3.921 -9.794 -26.941 1.00 95.12 402 SER A O 1
ATOM 3223 N N . SER A 1 403 ? 5.179 -8.225 -27.942 1.00 94.50 403 SER A N 1
ATOM 3224 C CA . SER A 1 403 ? 4.152 -7.828 -28.912 1.00 94.50 403 SER A CA 1
ATOM 3225 C C . SER A 1 403 ? 3.850 -8.950 -29.910 1.00 94.50 403 SER A C 1
ATOM 3227 O O . SER A 1 403 ? 2.696 -9.155 -30.281 1.00 94.50 403 SER A O 1
ATOM 3229 N N . ALA A 1 404 ? 4.856 -9.742 -30.306 1.00 91.81 404 ALA A N 1
ATOM 3230 C CA . ALA A 1 404 ? 4.656 -10.890 -31.194 1.00 91.81 404 ALA A CA 1
ATOM 3231 C C . ALA A 1 404 ? 3.748 -11.980 -30.590 1.00 91.81 404 ALA A C 1
ATOM 3233 O O . ALA A 1 404 ? 3.145 -12.766 -31.329 1.00 91.81 404 ALA A O 1
ATOM 3234 N N . GLU A 1 405 ? 3.654 -12.021 -29.261 1.00 90.19 405 GLU A N 1
ATOM 3235 C CA . GLU A 1 405 ? 2.811 -12.940 -28.493 1.00 90.19 405 GLU A CA 1
ATOM 3236 C C . GLU A 1 405 ? 1.529 -12.281 -27.961 1.00 90.19 405 GLU A C 1
ATOM 3238 O O . GLU A 1 405 ? 0.724 -12.965 -27.342 1.00 90.19 405 GLU A O 1
ATOM 3243 N N . GLN A 1 406 ? 1.307 -10.992 -28.255 1.00 91.56 406 GLN A N 1
ATOM 3244 C CA . GLN A 1 406 ? 0.180 -10.187 -27.758 1.00 91.56 406 GLN A CA 1
ATOM 3245 C C . GLN A 1 406 ? 0.101 -10.117 -26.224 1.00 91.56 406 GLN A C 1
ATOM 3247 O O . GLN A 1 406 ? -0.977 -9.999 -25.650 1.00 91.56 406 GLN A O 1
ATOM 3252 N N . LEU A 1 407 ? 1.255 -10.181 -25.558 1.00 93.50 407 LEU A N 1
ATOM 3253 C CA . LEU A 1 407 ? 1.347 -10.150 -24.096 1.00 93.50 407 LEU A CA 1
ATOM 3254 C C . LEU A 1 407 ? 1.513 -8.737 -23.535 1.00 93.50 407 LEU A C 1
ATOM 3256 O O . LEU A 1 407 ? 1.525 -8.571 -22.326 1.00 93.50 407 LEU A O 1
ATOM 3260 N N . LEU A 1 408 ? 1.701 -7.730 -24.385 1.00 94.81 408 LEU A N 1
ATOM 3261 C CA . LEU A 1 408 ? 2.064 -6.380 -23.960 1.00 94.81 408 LEU A CA 1
ATOM 3262 C C . LEU A 1 408 ? 1.023 -5.370 -24.428 1.00 94.81 408 LEU A C 1
ATOM 3264 O O . LEU A 1 408 ? 0.606 -5.422 -25.579 1.00 94.81 408 LEU A O 1
ATOM 3268 N N . SER A 1 409 ? 0.648 -4.403 -23.604 1.00 95.69 409 SER A N 1
ATOM 3269 C CA . SER A 1 409 ? -0.251 -3.340 -24.057 1.00 95.69 409 SER A CA 1
ATOM 3270 C C . SER A 1 409 ? 0.427 -2.379 -25.056 1.00 95.69 409 SER A C 1
ATOM 3272 O O . SER A 1 409 ? 1.613 -2.058 -24.891 1.00 95.69 409 SER A O 1
ATOM 3274 N N . PRO A 1 410 ? -0.293 -1.850 -26.072 1.00 94.88 410 PRO A N 1
ATOM 3275 C CA . PRO A 1 410 ? 0.221 -0.805 -26.967 1.00 94.88 410 PRO A CA 1
ATOM 3276 C C . PRO A 1 410 ? 0.692 0.460 -26.232 1.00 94.88 410 PRO A C 1
ATOM 3278 O O . PRO A 1 410 ? 1.552 1.188 -26.725 1.00 94.88 410 PRO A O 1
ATOM 3281 N N . GLU A 1 411 ? 0.213 0.708 -25.011 1.00 94.56 411 GLU A N 1
ATOM 3282 C CA . GLU A 1 411 ? 0.692 1.820 -24.182 1.00 94.56 411 GLU A CA 1
ATOM 3283 C C . GLU A 1 411 ? 2.199 1.741 -23.879 1.00 94.56 411 GLU A C 1
ATOM 3285 O O . GLU A 1 411 ? 2.863 2.776 -23.776 1.00 94.56 411 GLU A O 1
ATOM 3290 N N . CYS A 1 412 ? 2.787 0.540 -23.821 1.00 96.19 412 CYS A N 1
ATOM 3291 C CA . CYS A 1 412 ? 4.235 0.378 -23.662 1.00 96.19 412 CYS A CA 1
ATOM 3292 C C . CYS A 1 412 ? 5.013 0.896 -24.882 1.00 96.19 412 CYS A C 1
ATOM 3294 O O . CYS A 1 412 ? 6.081 1.500 -24.726 1.00 96.19 412 CYS A O 1
ATOM 3296 N N . TRP A 1 413 ? 4.470 0.704 -26.092 1.00 95.88 413 TRP A N 1
ATOM 3297 C CA . TRP A 1 413 ? 5.017 1.297 -27.312 1.00 95.88 413 TRP A CA 1
ATOM 3298 C C . TRP A 1 413 ? 4.922 2.816 -27.253 1.00 95.88 413 TRP A C 1
ATOM 3300 O O . TRP A 1 413 ? 5.944 3.489 -27.375 1.00 95.88 413 TRP A O 1
ATOM 3310 N N . LYS A 1 414 ? 3.737 3.364 -26.967 1.00 94.81 414 LYS A N 1
ATOM 3311 C CA . LYS A 1 414 ? 3.529 4.817 -26.857 1.00 94.81 414 LYS A CA 1
ATOM 3312 C C . LYS A 1 414 ? 4.465 5.461 -25.835 1.00 94.81 414 LYS A C 1
ATOM 3314 O O . LYS A 1 414 ? 5.059 6.500 -26.116 1.00 94.81 414 LYS A O 1
ATOM 3319 N N . ALA A 1 415 ? 4.632 4.848 -24.662 1.00 94.75 415 ALA A N 1
ATOM 3320 C CA . ALA A 1 415 ? 5.547 5.326 -23.627 1.00 94.75 415 ALA A CA 1
ATOM 3321 C C . ALA A 1 415 ? 7.009 5.318 -24.103 1.00 94.75 415 ALA A C 1
ATOM 3323 O O . ALA A 1 415 ? 7.720 6.307 -23.920 1.00 94.75 415 ALA A O 1
ATOM 3324 N N . THR A 1 416 ? 7.440 4.236 -24.758 1.00 95.31 416 THR A N 1
ATOM 3325 C CA . THR A 1 416 ? 8.797 4.093 -25.308 1.00 95.31 416 THR A CA 1
ATOM 3326 C C . THR A 1 416 ? 9.063 5.114 -26.414 1.00 95.31 416 THR A C 1
ATOM 3328 O O . THR A 1 416 ? 10.063 5.824 -26.368 1.00 95.31 416 THR A O 1
ATOM 3331 N N . LEU A 1 417 ? 8.147 5.257 -27.374 1.00 93.75 417 LEU A N 1
ATOM 3332 C CA . LEU A 1 417 ? 8.272 6.212 -28.477 1.00 93.75 417 LEU A CA 1
ATOM 3333 C C . LEU A 1 417 ? 8.274 7.655 -27.986 1.00 93.75 417 LEU A C 1
ATOM 3335 O O . LEU A 1 417 ? 9.095 8.450 -28.440 1.00 93.75 417 LEU A O 1
ATOM 3339 N N . ARG A 1 418 ? 7.424 7.983 -27.007 1.00 92.44 418 ARG A N 1
ATOM 3340 C CA . ARG A 1 418 ? 7.427 9.302 -26.369 1.00 92.44 418 ARG A CA 1
ATOM 3341 C C . ARG A 1 418 ? 8.763 9.596 -25.693 1.00 92.44 418 ARG A C 1
ATOM 3343 O O . ARG A 1 418 ? 9.283 10.694 -25.857 1.00 92.44 418 ARG A O 1
ATOM 3350 N N . ALA A 1 419 ? 9.333 8.624 -24.979 1.00 91.56 419 ALA A N 1
ATOM 3351 C CA . ALA A 1 419 ? 10.646 8.768 -24.352 1.00 91.56 419 ALA A CA 1
ATOM 3352 C C . ALA A 1 419 ? 11.769 8.960 -25.387 1.00 91.56 419 ALA A C 1
ATOM 3354 O O . ALA A 1 419 ? 12.664 9.769 -25.170 1.00 91.56 419 ALA A O 1
ATOM 3355 N N . LEU A 1 420 ? 11.690 8.282 -26.535 1.00 90.00 420 LEU A N 1
ATOM 3356 C CA . LEU A 1 420 ? 12.633 8.436 -27.650 1.00 90.00 420 LEU A CA 1
ATOM 3357 C C . LEU A 1 420 ? 12.409 9.710 -28.488 1.00 90.00 420 LEU A C 1
ATOM 3359 O O . LEU A 1 420 ? 13.123 9.924 -29.466 1.00 90.00 420 LEU A O 1
ATOM 3363 N N . GLY A 1 421 ? 11.410 10.538 -28.164 1.00 86.31 421 GLY A N 1
ATOM 3364 C CA . GLY A 1 421 ? 11.063 11.727 -28.950 1.00 86.31 421 GLY A CA 1
ATOM 3365 C C . GLY A 1 421 ? 10.396 11.423 -30.299 1.00 86.31 421 GLY A C 1
ATOM 3366 O O . GLY A 1 421 ? 10.288 12.306 -31.145 1.00 86.31 421 GLY A O 1
ATOM 3367 N N . CYS A 1 422 ? 9.912 10.196 -30.509 1.00 83.31 422 CYS A N 1
ATOM 3368 C CA . CYS A 1 422 ? 9.251 9.730 -31.732 1.00 83.31 422 CYS A CA 1
ATOM 3369 C C . CYS A 1 422 ? 7.759 10.132 -31.779 1.00 83.31 422 CYS A C 1
ATOM 3371 O O . CYS A 1 422 ? 6.901 9.308 -32.086 1.00 83.31 422 CYS A O 1
ATOM 3373 N N . CYS A 1 423 ? 7.416 11.374 -31.423 1.00 67.94 423 CYS A N 1
ATOM 3374 C CA . CYS A 1 423 ? 6.023 11.832 -31.360 1.00 67.94 423 CYS A CA 1
ATOM 3375 C C . CYS A 1 423 ? 5.579 12.530 -32.652 1.00 67.94 423 CYS A C 1
ATOM 3377 O O . CYS A 1 423 ? 6.282 13.395 -33.176 1.00 67.94 423 CYS A O 1
ATOM 3379 N N . THR A 1 424 ? 4.360 12.235 -33.112 1.00 55.00 424 THR A N 1
ATOM 3380 C CA . THR A 1 424 ? 3.680 13.046 -34.129 1.00 55.00 424 THR A CA 1
ATOM 3381 C C . THR A 1 424 ? 3.197 14.370 -33.512 1.00 55.00 424 THR A C 1
ATOM 3383 O O . THR A 1 424 ? 2.749 14.388 -32.361 1.00 55.00 424 THR A O 1
ATOM 3386 N N . PRO A 1 425 ? 3.227 15.496 -34.248 1.00 48.72 425 PRO A N 1
ATOM 3387 C CA . PRO A 1 425 ? 2.823 16.809 -33.728 1.00 48.72 425 PRO A CA 1
ATOM 3388 C C . PRO A 1 425 ? 1.335 16.924 -33.328 1.00 48.72 425 PRO A C 1
ATOM 3390 O O . PRO A 1 425 ? 0.931 17.954 -32.799 1.00 48.72 425 PRO A O 1
ATOM 3393 N N . SER A 1 426 ? 0.510 15.891 -33.532 1.00 42.88 426 SER A N 1
ATOM 3394 C CA . SER A 1 426 ? -0.931 15.907 -33.240 1.00 42.88 426 SER A CA 1
ATOM 3395 C C . SER A 1 426 ? -1.325 15.487 -31.813 1.00 42.88 426 SER A C 1
ATOM 3397 O O . SER A 1 426 ? -2.479 15.670 -31.444 1.00 42.88 426 SER A O 1
ATOM 3399 N N . SER A 1 427 ? -0.413 14.944 -30.996 1.00 42.50 427 SER A N 1
ATOM 3400 C CA . SER A 1 427 ? -0.753 14.379 -29.669 1.00 42.50 427 SER A CA 1
ATOM 3401 C C . SER A 1 427 ? -0.511 15.315 -28.472 1.00 42.50 427 SER A C 1
ATOM 3403 O O . SER A 1 427 ? -0.587 14.873 -27.330 1.00 42.50 427 SER A O 1
ATOM 3405 N N . GLN A 1 428 ? -0.221 16.603 -28.691 1.00 44.91 428 GLN A N 1
ATOM 3406 C CA . GLN A 1 428 ? 0.025 17.571 -27.602 1.00 44.91 428 GLN A CA 1
ATOM 3407 C C . GLN A 1 428 ? -1.241 18.248 -27.042 1.00 44.91 428 GLN A C 1
ATOM 3409 O O . GLN A 1 428 ? -1.147 19.136 -26.197 1.00 44.91 428 GLN A O 1
ATOM 3414 N N . GLN A 1 429 ? -2.436 17.829 -27.459 1.00 35.94 429 GLN A N 1
ATOM 3415 C CA . GLN A 1 429 ? -3.698 18.388 -26.971 1.00 35.94 429 GLN A CA 1
ATOM 3416 C C . GLN A 1 429 ? -4.363 17.441 -25.968 1.00 35.94 429 GLN A C 1
ATOM 3418 O O . GLN A 1 429 ? -5.298 16.716 -26.286 1.00 35.94 429 GLN A O 1
ATOM 3423 N N . GLY A 1 430 ? -3.858 17.443 -24.732 1.00 31.88 430 GLY A N 1
ATOM 3424 C CA . GLY A 1 430 ? -4.506 16.747 -23.621 1.00 31.88 430 GLY A CA 1
ATOM 3425 C C . GLY A 1 430 ? -3.656 16.673 -22.355 1.00 31.88 430 GLY A C 1
ATOM 3426 O O . GLY A 1 430 ? -2.708 15.902 -22.299 1.00 31.88 430 GLY A O 1
ATOM 3427 N N . ALA A 1 431 ? -4.072 17.437 -21.341 1.00 33.16 431 ALA A N 1
ATOM 3428 C CA . ALA A 1 431 ? -3.618 17.450 -19.944 1.00 33.16 431 ALA A CA 1
ATOM 3429 C C . ALA A 1 431 ? -2.196 17.983 -19.660 1.00 33.16 431 ALA A C 1
ATOM 3431 O O . ALA A 1 431 ? -1.170 17.342 -19.869 1.00 33.16 431 ALA A O 1
ATOM 3432 N N . ALA A 1 432 ? -2.174 19.189 -19.091 1.00 38.59 432 ALA A N 1
ATOM 3433 C CA . ALA A 1 432 ? -1.005 19.849 -18.541 1.00 38.59 432 ALA A CA 1
ATOM 3434 C C . ALA A 1 432 ? -0.375 19.065 -17.372 1.00 38.59 432 ALA A C 1
ATOM 3436 O O . ALA A 1 432 ? -1.042 18.723 -16.400 1.00 38.59 432 ALA A O 1
ATOM 3437 N N . SER A 1 433 ? 0.946 18.905 -17.424 1.00 32.59 433 SER A N 1
ATOM 3438 C CA . SER A 1 433 ? 1.822 18.911 -16.251 1.00 32.59 433 SER A CA 1
ATOM 3439 C C . SER A 1 433 ? 3.040 19.749 -16.628 1.00 32.59 433 SER A C 1
ATOM 3441 O O . SER A 1 433 ? 3.838 19.379 -17.490 1.00 32.59 433 SER A O 1
ATOM 3443 N N . ALA A 1 434 ? 3.115 20.937 -16.036 1.00 36.22 434 ALA A N 1
ATOM 3444 C CA . ALA A 1 434 ? 4.060 21.996 -16.365 1.00 36.22 434 ALA A CA 1
ATOM 3445 C C . ALA A 1 434 ? 5.488 21.770 -15.816 1.00 36.22 434 ALA A C 1
ATOM 3447 O O . ALA A 1 434 ? 6.279 22.705 -15.817 1.00 36.22 434 ALA A O 1
ATOM 3448 N N . ASP A 1 435 ? 5.851 20.546 -15.414 1.00 32.62 435 ASP A N 1
ATOM 3449 C CA . ASP A 1 435 ? 7.167 20.253 -14.814 1.00 32.62 435 ASP A CA 1
ATOM 3450 C C . ASP A 1 435 ? 8.185 19.617 -15.779 1.00 32.62 435 ASP A C 1
ATOM 3452 O O . ASP A 1 435 ? 9.357 19.470 -15.440 1.00 32.62 435 ASP A O 1
ATOM 3456 N N . ASN A 1 436 ? 7.790 19.295 -17.015 1.00 34.44 436 ASN A N 1
ATOM 3457 C CA . ASN A 1 436 ? 8.707 18.762 -18.039 1.00 34.44 436 ASN A CA 1
ATOM 3458 C C . ASN A 1 436 ? 9.217 19.826 -19.031 1.00 34.44 436 ASN A C 1
ATOM 3460 O O . ASN A 1 436 ? 9.910 19.501 -19.995 1.00 34.44 436 ASN A O 1
ATOM 3464 N N . ALA A 1 437 ? 8.911 21.106 -18.800 1.00 30.17 437 ALA A N 1
ATOM 3465 C CA . ALA A 1 437 ? 9.173 22.193 -19.746 1.00 30.17 437 ALA A CA 1
ATOM 3466 C C . ALA A 1 437 ? 10.649 22.647 -19.846 1.00 30.17 437 ALA A C 1
ATOM 3468 O O . ALA A 1 437 ? 10.936 23.589 -20.578 1.00 30.17 437 ALA A O 1
ATOM 3469 N N . VAL A 1 438 ? 11.598 21.993 -19.162 1.00 32.88 438 VAL A N 1
ATOM 3470 C CA . VAL A 1 438 ? 13.024 22.403 -19.154 1.00 32.88 438 VAL A CA 1
ATOM 3471 C C . VAL A 1 438 ? 13.934 21.498 -20.008 1.00 32.88 438 VAL A C 1
ATOM 3473 O O . VAL A 1 438 ? 15.110 21.797 -20.166 1.00 32.88 438 VAL A O 1
ATOM 3476 N N . LEU A 1 439 ? 13.423 20.427 -20.633 1.00 37.59 439 LEU A N 1
ATOM 3477 C CA . LEU A 1 439 ? 14.242 19.526 -21.476 1.00 37.59 439 LEU A CA 1
ATOM 3478 C C . LEU A 1 439 ? 13.916 19.544 -22.976 1.00 37.59 439 LEU A C 1
ATOM 3480 O O . LEU A 1 439 ? 14.512 18.790 -23.739 1.00 37.59 439 LEU A O 1
ATOM 3484 N N . HIS A 1 440 ? 13.019 20.418 -23.430 1.00 43.31 440 HIS A N 1
ATOM 3485 C CA . HIS A 1 440 ? 12.685 20.524 -24.850 1.00 43.31 440 HIS A CA 1
ATOM 3486 C C . HIS A 1 440 ? 13.079 21.881 -25.423 1.00 43.31 440 HIS A C 1
ATOM 3488 O O . HIS A 1 440 ? 12.244 22.727 -25.730 1.00 43.31 440 HIS A O 1
ATOM 3494 N N . SER A 1 441 ? 14.384 22.045 -25.626 1.00 27.78 441 SER A N 1
ATOM 3495 C CA . SER A 1 441 ? 14.929 22.981 -26.603 1.00 27.78 441 SER A CA 1
ATOM 3496 C C . SER A 1 441 ? 15.880 22.227 -27.533 1.00 27.78 441 SER A C 1
ATOM 3498 O O . SER A 1 441 ? 16.907 21.739 -27.080 1.00 27.78 441 SER A O 1
ATOM 3500 N N . ALA A 1 442 ? 15.516 22.180 -28.817 1.00 31.64 442 ALA A N 1
ATOM 3501 C CA . ALA A 1 442 ? 16.349 21.853 -29.978 1.00 31.64 442 ALA A CA 1
ATOM 3502 C C . ALA A 1 442 ? 16.961 20.431 -30.090 1.00 31.64 442 ALA A C 1
ATOM 3504 O O . ALA A 1 442 ? 17.963 20.111 -29.477 1.00 31.64 442 ALA A O 1
ATOM 3505 N N . SER A 1 443 ? 16.399 19.626 -31.002 1.00 41.19 443 SER A N 1
ATOM 3506 C CA . SER A 1 443 ? 17.130 18.854 -32.030 1.00 41.19 443 SER A CA 1
ATOM 3507 C C . SER A 1 443 ? 18.391 18.040 -31.661 1.00 41.19 443 SER A C 1
ATOM 3509 O O . SER A 1 443 ? 19.303 17.973 -32.484 1.00 41.19 443 SER A O 1
ATOM 3511 N N . ASP A 1 444 ? 18.423 17.326 -30.538 1.00 51.09 444 ASP A N 1
ATOM 3512 C CA . ASP A 1 444 ? 19.365 16.209 -30.376 1.00 51.09 444 ASP A CA 1
ATOM 3513 C C . ASP A 1 444 ? 18.632 14.889 -30.627 1.00 51.09 444 ASP A C 1
ATOM 3515 O O . ASP A 1 444 ? 17.824 14.419 -29.824 1.00 51.09 444 ASP A O 1
ATOM 3519 N N . ALA A 1 445 ? 18.879 14.296 -31.794 1.00 61.28 445 ALA A N 1
ATOM 3520 C CA . ALA A 1 445 ? 18.451 12.934 -32.064 1.00 61.28 445 ALA A CA 1
ATOM 3521 C C . ALA A 1 445 ? 19.147 11.998 -31.067 1.00 61.28 445 ALA A C 1
ATOM 3523 O O . ALA A 1 445 ? 20.370 11.891 -31.066 1.00 61.28 445 ALA A O 1
ATOM 3524 N N . LEU A 1 446 ? 18.365 11.315 -30.224 1.00 79.81 446 LEU A N 1
ATOM 3525 C CA . LEU A 1 446 ? 18.900 10.419 -29.192 1.00 79.81 446 LEU A CA 1
ATOM 3526 C C . LEU A 1 446 ? 19.727 9.272 -29.797 1.00 79.81 446 LEU A C 1
ATOM 3528 O O . LEU A 1 446 ? 20.728 8.859 -29.219 1.00 79.81 446 LEU A O 1
ATOM 3532 N N . LEU A 1 447 ? 19.310 8.760 -30.960 1.00 86.19 447 LEU A N 1
ATOM 3533 C CA . LEU A 1 447 ? 19.977 7.664 -31.666 1.00 86.19 447 LEU A CA 1
ATOM 3534 C C . LEU A 1 447 ? 21.024 8.185 -32.650 1.00 86.19 447 LEU A C 1
ATOM 3536 O O . LEU A 1 447 ? 20.722 9.030 -33.494 1.00 86.19 447 LEU A O 1
ATOM 3540 N N . SER A 1 448 ? 22.217 7.591 -32.597 1.00 88.38 448 SER A N 1
ATOM 3541 C CA . SER A 1 448 ? 23.245 7.796 -33.620 1.00 88.38 448 SER A CA 1
ATOM 3542 C C . SER A 1 448 ? 22.877 7.116 -34.941 1.00 88.38 448 SER A C 1
ATOM 3544 O O . SER A 1 448 ? 22.135 6.134 -34.981 1.00 88.38 448 SER A O 1
ATOM 3546 N N . ASP A 1 449 ? 23.461 7.596 -36.032 1.00 87.94 449 ASP A N 1
ATOM 3547 C CA . ASP A 1 449 ? 23.171 7.141 -37.397 1.00 87.94 449 ASP A CA 1
ATOM 3548 C C . ASP A 1 449 ? 23.434 5.643 -37.582 1.00 87.94 449 ASP A C 1
ATOM 3550 O O . ASP A 1 449 ? 22.634 4.913 -38.173 1.00 87.94 449 ASP A O 1
ATOM 3554 N N . LYS A 1 450 ? 24.525 5.155 -36.978 1.00 89.06 450 LYS A N 1
ATOM 3555 C CA . LYS A 1 450 ? 24.857 3.730 -36.944 1.00 89.06 450 LYS A CA 1
ATOM 3556 C C . LYS A 1 450 ? 23.757 2.916 -36.260 1.00 89.06 450 LYS A C 1
ATOM 3558 O O . LYS A 1 450 ? 23.356 1.880 -36.780 1.00 89.06 450 LYS A O 1
ATOM 3563 N N . GLN A 1 451 ? 23.232 3.400 -35.136 1.00 91.06 451 GLN A N 1
ATOM 3564 C CA . GLN A 1 451 ? 22.167 2.713 -34.405 1.00 91.06 451 GLN A CA 1
ATOM 3565 C C . GLN A 1 451 ? 20.842 2.733 -35.158 1.00 91.06 451 GLN A C 1
ATOM 3567 O O . GLN A 1 451 ? 20.114 1.746 -35.112 1.00 91.06 451 GLN A O 1
ATOM 3572 N N . VAL A 1 452 ? 20.529 3.816 -35.874 1.00 92.06 452 VAL A N 1
ATOM 3573 C CA . VAL A 1 452 ? 19.347 3.873 -36.747 1.00 92.06 452 VAL A CA 1
ATOM 3574 C C . VAL A 1 452 ? 19.437 2.780 -37.816 1.00 92.06 452 VAL A C 1
ATOM 3576 O O . VAL A 1 452 ? 18.501 1.992 -37.965 1.00 92.06 452 VAL A O 1
ATOM 3579 N N . MET A 1 453 ? 20.583 2.667 -38.496 1.00 92.06 453 MET A N 1
ATOM 3580 C CA . MET A 1 453 ? 20.817 1.619 -39.495 1.00 92.06 453 MET A CA 1
ATOM 3581 C C . MET A 1 453 ? 20.737 0.212 -38.893 1.00 92.06 453 MET A C 1
ATOM 3583 O O . MET A 1 453 ? 20.039 -0.643 -39.440 1.00 92.06 453 MET A O 1
ATOM 3587 N N . GLU A 1 454 ? 21.404 -0.038 -37.765 1.00 94.00 454 GLU A N 1
ATOM 3588 C CA . GLU A 1 454 ? 21.372 -1.336 -37.074 1.00 94.00 454 GLU A CA 1
ATOM 3589 C C . GLU A 1 454 ? 19.953 -1.714 -36.634 1.00 94.00 454 GLU A C 1
ATOM 3591 O O . GLU A 1 454 ? 19.537 -2.858 -36.813 1.00 94.00 454 GLU A O 1
ATOM 3596 N N . THR A 1 455 ? 19.177 -0.746 -36.142 1.00 95.62 455 THR A N 1
ATOM 3597 C CA . THR A 1 455 ? 17.783 -0.944 -35.726 1.00 95.62 455 THR A CA 1
ATOM 3598 C C . THR A 1 455 ? 16.901 -1.337 -36.906 1.00 95.62 455 THR A C 1
ATOM 3600 O O . THR A 1 455 ? 16.126 -2.287 -36.800 1.00 95.62 455 THR A O 1
ATOM 3603 N N . ILE A 1 456 ? 17.030 -0.655 -38.049 1.00 94.75 456 ILE A N 1
ATOM 3604 C CA . ILE A 1 456 ? 16.266 -0.982 -39.264 1.00 94.75 456 ILE A CA 1
ATOM 3605 C C . ILE A 1 456 ? 16.608 -2.392 -39.755 1.00 94.75 456 ILE A C 1
ATOM 3607 O O . ILE A 1 456 ? 15.699 -3.170 -40.066 1.00 94.75 456 ILE A O 1
ATOM 3611 N N . HIS A 1 457 ? 17.897 -2.746 -39.799 1.00 94.75 457 HIS A N 1
ATOM 3612 C CA . HIS A 1 457 ? 18.333 -4.086 -40.201 1.00 94.75 457 HIS A CA 1
ATOM 3613 C C . HIS A 1 457 ? 17.799 -5.156 -39.246 1.00 94.75 457 HIS A C 1
ATOM 3615 O O . HIS A 1 457 ? 17.248 -6.162 -39.694 1.00 94.75 457 HIS A O 1
ATOM 3621 N N . TRP A 1 458 ? 17.908 -4.922 -37.937 1.00 96.75 458 TRP A N 1
ATOM 3622 C CA . TRP A 1 458 ? 17.437 -5.852 -36.918 1.00 96.75 458 TRP A CA 1
ATOM 3623 C C . TRP A 1 458 ? 15.917 -6.044 -36.962 1.00 96.75 458 TRP A C 1
ATOM 3625 O O . TRP A 1 458 ? 15.453 -7.182 -36.952 1.00 96.75 458 TRP A O 1
ATOM 3635 N N . LEU A 1 459 ? 15.133 -4.965 -37.079 1.00 95.94 459 LEU A N 1
ATOM 3636 C CA . LEU A 1 459 ? 13.674 -5.049 -37.221 1.00 95.94 459 LEU A CA 1
ATOM 3637 C C . LEU A 1 459 ? 13.279 -5.818 -38.485 1.00 95.94 459 LEU A C 1
ATOM 3639 O O . LEU A 1 459 ? 12.386 -6.664 -38.437 1.00 95.94 459 LEU A O 1
ATOM 3643 N N . SER A 1 460 ? 13.958 -5.552 -39.604 1.00 94.06 460 SER A N 1
ATOM 3644 C CA . SER A 1 460 ? 13.702 -6.234 -40.877 1.00 94.06 460 SER A CA 1
ATOM 3645 C C . SER A 1 460 ? 13.934 -7.742 -40.758 1.00 94.06 460 SER A C 1
ATOM 3647 O O . SER A 1 460 ? 13.066 -8.534 -41.130 1.00 94.06 460 SER A O 1
ATOM 3649 N N . ASP A 1 461 ? 15.069 -8.145 -40.179 1.00 95.50 461 ASP A N 1
ATOM 3650 C CA . ASP A 1 461 ? 15.395 -9.551 -39.932 1.00 95.50 461 ASP A CA 1
ATOM 3651 C C . ASP A 1 461 ? 14.421 -10.199 -38.933 1.00 95.50 461 ASP A C 1
ATOM 3653 O O . ASP A 1 461 ? 13.935 -11.310 -39.165 1.00 95.50 461 ASP A O 1
ATOM 3657 N N . PHE A 1 462 ? 14.059 -9.490 -37.858 1.00 94.81 462 PHE A N 1
ATOM 3658 C CA . PHE A 1 462 ? 13.096 -9.969 -36.869 1.00 94.81 462 PHE A CA 1
ATOM 3659 C C . PHE A 1 462 ? 11.729 -10.255 -37.500 1.00 94.81 462 PHE A C 1
ATOM 3661 O O . PHE A 1 462 ? 11.212 -11.365 -37.359 1.00 94.81 462 PHE A O 1
ATOM 3668 N N . PHE A 1 463 ? 11.138 -9.295 -38.218 1.00 93.44 463 PHE A N 1
ATOM 3669 C CA . PHE A 1 463 ? 9.818 -9.474 -38.831 1.00 93.44 463 PHE A CA 1
ATOM 3670 C C . PHE A 1 463 ? 9.833 -10.526 -39.944 1.00 93.44 463 PHE A C 1
ATOM 3672 O O . PHE A 1 463 ? 8.872 -11.292 -40.071 1.00 93.44 463 PHE A O 1
ATOM 3679 N N . TYR A 1 464 ? 10.927 -10.624 -40.706 1.00 92.75 464 TYR A N 1
ATOM 3680 C CA . TYR A 1 464 ? 11.113 -11.686 -41.693 1.00 92.75 464 TYR A CA 1
ATOM 3681 C C . TYR A 1 464 ? 11.120 -13.072 -41.032 1.00 92.75 464 TYR A C 1
ATOM 3683 O O . TYR A 1 464 ? 10.343 -13.953 -41.412 1.00 92.75 464 TYR A O 1
ATOM 3691 N N . LYS A 1 465 ? 11.924 -13.257 -39.978 1.00 93.81 465 LYS A N 1
ATOM 3692 C CA . LYS A 1 465 ? 11.955 -14.503 -39.197 1.00 93.81 465 LYS A CA 1
ATOM 3693 C C . LYS A 1 465 ? 10.605 -14.798 -38.553 1.00 93.81 465 LYS A C 1
ATOM 3695 O O . LYS A 1 465 ? 10.134 -15.935 -38.610 1.00 93.81 465 LYS A O 1
ATOM 3700 N N . LEU A 1 466 ? 9.939 -13.785 -37.999 1.00 92.12 466 LEU A N 1
ATOM 3701 C CA . LEU A 1 466 ? 8.632 -13.936 -37.370 1.00 92.12 466 LEU A CA 1
ATOM 3702 C C . LEU A 1 466 ? 7.575 -14.417 -38.373 1.00 92.12 466 LEU A C 1
ATOM 3704 O O . LEU A 1 466 ? 6.845 -15.362 -38.066 1.00 92.12 466 LEU A O 1
ATOM 3708 N N . ARG A 1 467 ? 7.548 -13.858 -39.594 1.00 90.19 467 ARG A N 1
ATOM 3709 C CA . ARG A 1 467 ? 6.649 -14.284 -40.687 1.00 90.19 467 ARG A CA 1
ATOM 3710 C C . ARG A 1 467 ? 6.807 -15.771 -41.012 1.00 90.19 467 ARG A C 1
ATOM 3712 O O . ARG A 1 467 ? 5.823 -16.427 -41.354 1.00 90.19 467 ARG A O 1
ATOM 3719 N N . LEU A 1 468 ? 8.029 -16.293 -40.892 1.00 91.62 468 LEU A N 1
ATOM 3720 C CA . LEU A 1 468 ? 8.382 -17.680 -41.197 1.00 91.62 468 LEU A CA 1
ATOM 3721 C C . LEU A 1 468 ? 8.295 -18.634 -39.991 1.00 91.62 468 LEU A C 1
ATOM 3723 O O . LEU A 1 468 ? 8.389 -19.848 -40.189 1.00 91.62 468 LEU A O 1
ATOM 3727 N N . SER A 1 469 ? 8.099 -18.121 -38.773 1.00 90.06 469 SER A N 1
ATOM 3728 C CA . SER A 1 469 ? 8.187 -18.902 -37.529 1.00 90.06 469 SER A CA 1
ATOM 3729 C C . SER A 1 469 ? 6.988 -19.827 -37.271 1.00 90.06 469 SER A C 1
ATOM 3731 O O . SER A 1 469 ? 7.171 -21.004 -36.970 1.00 90.06 469 SER A O 1
ATOM 3733 N N . LYS A 1 470 ? 5.755 -19.316 -37.400 1.00 84.75 470 LYS A N 1
ATOM 3734 C CA . LYS A 1 470 ? 4.499 -20.024 -37.082 1.00 84.75 470 LYS A CA 1
ATOM 3735 C C . LYS A 1 470 ? 3.647 -20.210 -38.341 1.00 84.75 470 LYS A C 1
ATOM 3737 O O . LYS A 1 470 ? 3.716 -19.397 -39.263 1.00 84.75 470 LYS A O 1
ATOM 3742 N N . MET A 1 471 ? 2.828 -21.263 -38.385 1.00 81.69 471 MET A N 1
ATOM 3743 C CA . MET A 1 471 ? 1.940 -21.517 -39.531 1.00 81.69 471 MET A CA 1
ATOM 3744 C C . MET A 1 471 ? 0.874 -20.427 -39.694 1.00 81.69 471 MET A C 1
ATOM 3746 O O . MET A 1 471 ? 0.640 -19.996 -40.818 1.00 81.69 471 MET A O 1
ATOM 3750 N N . ASP A 1 472 ? 0.336 -19.885 -38.597 1.00 81.25 472 ASP A N 1
ATOM 3751 C CA . ASP A 1 472 ? -0.582 -18.730 -38.630 1.00 81.25 472 ASP A CA 1
ATOM 3752 C C . ASP A 1 472 ? 0.085 -17.511 -39.290 1.00 81.25 472 ASP A C 1
ATOM 3754 O O . ASP A 1 472 ? -0.455 -16.928 -40.230 1.00 81.25 472 ASP A O 1
ATOM 3758 N N . PHE A 1 473 ? 1.324 -17.240 -38.849 1.00 86.31 473 PHE A N 1
ATOM 3759 C CA . PHE A 1 473 ? 2.395 -16.513 -39.539 1.00 86.31 473 PHE A CA 1
ATOM 3760 C C . PHE A 1 473 ? 2.284 -16.591 -41.052 1.00 86.31 473 PHE A C 1
ATOM 3762 O O . PHE A 1 473 ? 2.039 -15.590 -41.726 1.00 86.31 473 PHE A O 1
ATOM 3769 N N . LYS A 1 474 ? 2.495 -17.805 -41.563 1.00 85.31 474 LYS A N 1
ATOM 3770 C CA . LYS A 1 474 ? 2.602 -18.150 -42.984 1.00 85.31 474 LYS A CA 1
ATOM 3771 C C . LYS A 1 474 ? 1.302 -17.923 -43.755 1.00 85.31 474 LYS A C 1
ATOM 3773 O O . LYS A 1 474 ? 1.353 -17.323 -44.831 1.00 85.31 474 LYS A O 1
ATOM 3778 N N . SER A 1 475 ? 0.175 -18.313 -43.181 1.00 85.62 475 SER A N 1
ATOM 3779 C CA . SER A 1 475 ? -1.119 -18.309 -43.864 1.00 85.62 475 SER A CA 1
ATOM 3780 C C . SER A 1 475 ? -1.825 -16.951 -43.837 1.00 85.62 475 SER A C 1
ATOM 3782 O O . SER A 1 475 ? -2.347 -16.526 -44.862 1.00 85.62 475 SER A O 1
ATOM 3784 N N . PHE A 1 476 ? -1.808 -16.243 -42.702 1.00 84.31 476 PHE A N 1
ATOM 3785 C CA . PHE A 1 476 ? -2.613 -15.026 -42.491 1.00 84.31 476 PHE A CA 1
ATOM 3786 C C . PHE A 1 476 ? -1.782 -13.738 -42.408 1.00 84.31 476 PHE A C 1
ATOM 3788 O O . PHE A 1 476 ? -2.331 -12.639 -42.342 1.00 84.31 476 PHE A O 1
ATOM 3795 N N . GLY A 1 477 ? -0.451 -13.853 -42.432 1.00 87.94 477 GLY A N 1
ATOM 3796 C CA . GLY A 1 477 ? 0.455 -12.715 -42.320 1.00 87.94 477 GLY A CA 1
ATOM 3797 C C . GLY A 1 477 ? 0.542 -12.137 -40.903 1.00 87.94 477 GLY A C 1
ATOM 3798 O O . GLY A 1 477 ? -0.181 -12.524 -39.986 1.00 87.94 477 GLY A O 1
ATOM 3799 N N . LEU A 1 478 ? 1.464 -11.187 -40.717 1.00 88.75 478 LEU A N 1
ATOM 3800 C CA . LEU A 1 478 ? 1.770 -10.607 -39.402 1.00 88.75 478 LEU A CA 1
ATOM 3801 C C . LEU A 1 478 ? 0.625 -9.756 -38.838 1.00 88.75 478 LEU A C 1
ATOM 3803 O O . LEU A 1 478 ? 0.446 -9.698 -37.623 1.00 88.75 478 LEU A O 1
ATOM 3807 N N . PHE A 1 479 ? -0.173 -9.137 -39.715 1.00 87.00 479 PHE A N 1
ATOM 3808 C CA . PHE A 1 479 ? -1.234 -8.204 -39.327 1.00 87.00 479 PHE A CA 1
ATOM 3809 C C . PHE A 1 479 ? -2.295 -8.847 -38.426 1.00 87.00 479 PHE A C 1
ATOM 3811 O O . PHE A 1 479 ? -2.831 -8.182 -37.547 1.00 87.00 479 PHE A O 1
ATOM 3818 N N . SER A 1 480 ? -2.517 -10.157 -38.575 1.00 86.38 480 SER A N 1
ATOM 3819 C CA . SER A 1 480 ? -3.444 -10.936 -37.746 1.00 86.38 480 SER A CA 1
ATOM 3820 C C . SER A 1 480 ? -3.211 -10.790 -36.236 1.00 86.38 480 SER A C 1
ATOM 3822 O O . SER A 1 480 ? -4.178 -10.818 -35.482 1.00 86.38 480 SER A O 1
ATOM 3824 N N . LYS A 1 481 ? -1.958 -10.601 -35.789 1.00 86.94 481 LYS A N 1
ATOM 3825 C CA . LYS A 1 481 ? -1.635 -10.369 -34.365 1.00 86.94 481 LYS A CA 1
ATOM 3826 C C . LYS A 1 481 ? -1.030 -8.999 -34.079 1.00 86.94 481 LYS A C 1
ATOM 3828 O O . LYS A 1 481 ? -1.132 -8.516 -32.958 1.00 86.94 481 LYS A O 1
ATOM 3833 N N . TRP A 1 482 ? -0.424 -8.361 -35.081 1.00 92.38 482 TRP A N 1
ATOM 3834 C CA . TRP A 1 482 ? 0.249 -7.068 -34.925 1.00 92.38 482 TRP A CA 1
ATOM 3835 C C . TRP A 1 482 ? -0.657 -5.851 -35.116 1.00 92.38 482 TRP A C 1
ATOM 3837 O O . TRP A 1 482 ? -0.208 -4.734 -34.866 1.00 92.38 482 TRP A O 1
ATOM 3847 N N . SER A 1 483 ? -1.919 -6.041 -35.522 1.00 92.50 483 SER A N 1
ATOM 3848 C CA . SER A 1 483 ? -2.878 -4.943 -35.707 1.00 92.50 483 SER A CA 1
ATOM 3849 C C . SER A 1 483 ? -2.917 -3.939 -34.538 1.00 92.50 483 SER A C 1
ATOM 3851 O O . SER A 1 483 ? -2.891 -2.744 -34.831 1.00 92.50 483 SER A O 1
ATOM 3853 N N . PRO A 1 484 ? -2.905 -4.349 -33.247 1.00 93.75 484 PRO A N 1
ATOM 3854 C CA . PRO A 1 484 ? -2.945 -3.404 -32.123 1.00 93.75 484 PRO A CA 1
ATOM 3855 C C . PRO A 1 484 ? -1.722 -2.477 -32.022 1.00 93.75 484 PRO A C 1
ATOM 3857 O O . PRO A 1 484 ? -1.841 -1.369 -31.515 1.00 93.75 484 PRO A O 1
ATOM 3860 N N . TYR A 1 485 ? -0.558 -2.908 -32.519 1.00 95.06 485 TYR A N 1
ATOM 3861 C CA . TYR A 1 485 ? 0.713 -2.177 -32.406 1.00 95.06 485 TYR A CA 1
ATOM 3862 C C . TYR A 1 485 ? 1.105 -1.441 -33.689 1.00 95.06 485 TYR A C 1
ATOM 3864 O O . TYR A 1 485 ? 2.068 -0.678 -33.700 1.00 95.06 485 TYR A O 1
ATOM 3872 N N . MET A 1 486 ? 0.411 -1.694 -34.804 1.00 92.00 486 MET A N 1
ATOM 3873 C CA . MET A 1 486 ? 0.847 -1.235 -36.125 1.00 92.00 486 MET A CA 1
ATOM 3874 C C . MET A 1 486 ? 0.930 0.294 -36.223 1.00 92.00 486 MET A C 1
ATOM 3876 O O . MET A 1 486 ? 1.794 0.808 -36.930 1.00 92.00 486 MET A O 1
ATOM 3880 N N . GLY A 1 487 ? 0.069 1.019 -35.500 1.00 92.38 487 GLY A N 1
ATOM 3881 C CA . GLY A 1 487 ? 0.146 2.479 -35.409 1.00 92.38 487 GLY A CA 1
ATOM 3882 C C . GLY A 1 487 ? 1.493 2.943 -34.853 1.00 92.38 487 GLY A C 1
ATOM 3883 O O . GLY A 1 487 ? 2.186 3.729 -35.494 1.00 92.38 487 GLY A O 1
ATOM 3884 N N . ASP A 1 488 ? 1.903 2.380 -33.720 1.00 94.12 488 ASP A N 1
ATOM 3885 C CA . ASP A 1 488 ? 3.151 2.739 -33.050 1.00 94.12 488 ASP A CA 1
ATOM 3886 C C . ASP A 1 488 ? 4.389 2.257 -33.823 1.00 94.12 488 ASP A C 1
ATOM 3888 O O . ASP A 1 488 ? 5.350 3.006 -34.005 1.00 94.12 488 ASP A O 1
ATOM 3892 N N . VAL A 1 489 ? 4.356 1.032 -34.362 1.00 93.75 489 VAL A N 1
ATOM 3893 C CA . VAL A 1 489 ? 5.436 0.498 -35.211 1.00 93.75 489 VAL A CA 1
ATOM 3894 C C . VAL A 1 489 ? 5.636 1.374 -36.447 1.00 93.75 489 VAL A C 1
ATOM 3896 O O . VAL A 1 489 ? 6.773 1.659 -36.823 1.00 93.75 489 VAL A O 1
ATOM 3899 N N . LYS A 1 490 ? 4.544 1.842 -37.066 1.00 93.12 490 LYS A N 1
ATOM 3900 C CA . LYS A 1 490 ? 4.605 2.778 -38.191 1.00 93.12 490 LYS A CA 1
ATOM 3901 C C . LYS A 1 490 ? 5.277 4.085 -37.775 1.00 93.12 490 LYS A C 1
ATOM 3903 O O . LYS A 1 490 ? 6.215 4.497 -38.448 1.00 93.12 490 LYS A O 1
ATOM 3908 N N . THR A 1 491 ? 4.854 4.697 -36.668 1.00 93.38 491 THR A N 1
ATOM 3909 C CA . THR A 1 491 ? 5.468 5.933 -36.155 1.00 93.38 491 THR A CA 1
ATOM 3910 C C . THR A 1 491 ? 6.965 5.761 -35.899 1.00 93.38 491 THR A C 1
ATOM 3912 O O . THR A 1 491 ? 7.762 6.639 -36.233 1.00 93.38 491 THR A O 1
ATOM 3915 N N . PHE A 1 492 ? 7.373 4.612 -35.360 1.00 94.44 492 PHE A N 1
ATOM 3916 C CA . PHE A 1 492 ? 8.781 4.324 -35.123 1.00 94.44 492 PHE A CA 1
ATOM 3917 C C . PHE A 1 492 ? 9.587 4.185 -36.419 1.00 94.44 492 PHE A C 1
ATOM 3919 O O . PHE A 1 492 ? 10.652 4.785 -36.553 1.00 94.44 492 PHE A O 1
ATOM 3926 N N . LEU A 1 493 ? 9.073 3.434 -37.396 1.00 93.06 493 LEU A N 1
ATOM 3927 C CA . LEU A 1 493 ? 9.720 3.275 -38.699 1.00 93.06 493 LEU A CA 1
ATOM 3928 C C . LEU A 1 493 ? 9.795 4.602 -39.463 1.00 93.06 493 LEU A C 1
ATOM 3930 O O . LEU A 1 493 ? 10.831 4.898 -40.049 1.00 93.06 493 LEU A O 1
ATOM 3934 N N . GLU A 1 494 ? 8.741 5.420 -39.421 1.00 92.19 494 GLU A N 1
ATOM 3935 C CA . GLU A 1 494 ? 8.741 6.767 -40.004 1.00 92.19 494 GLU A CA 1
ATOM 3936 C C . GLU A 1 494 ? 9.840 7.641 -39.393 1.00 92.19 494 GLU A C 1
ATOM 3938 O O . GLU A 1 494 ? 10.564 8.309 -40.130 1.00 92.19 494 GLU A O 1
ATOM 3943 N N . TYR A 1 495 ? 10.016 7.596 -38.068 1.00 91.31 495 TYR A N 1
ATOM 3944 C CA . TYR A 1 495 ? 11.105 8.297 -37.390 1.00 91.31 495 TYR A CA 1
ATOM 3945 C C . TYR A 1 495 ? 12.486 7.819 -37.868 1.00 91.31 495 TYR A C 1
ATOM 3947 O O . TYR A 1 495 ? 13.325 8.642 -38.238 1.00 91.31 495 TYR A O 1
ATOM 3955 N N . LEU A 1 496 ? 12.717 6.503 -37.907 1.00 92.06 496 LEU A N 1
ATOM 3956 C CA . LEU A 1 496 ? 14.000 5.929 -38.330 1.00 92.06 496 LEU A CA 1
ATOM 3957 C C . LEU A 1 496 ? 14.320 6.262 -39.797 1.00 92.06 496 LEU A C 1
ATOM 3959 O O . LEU A 1 496 ? 15.434 6.680 -40.107 1.00 92.06 496 LEU A O 1
ATOM 3963 N N . VAL A 1 497 ? 13.342 6.129 -40.697 1.00 91.25 497 VAL A N 1
ATOM 3964 C CA . VAL A 1 497 ? 13.505 6.439 -42.127 1.00 91.25 497 VAL A CA 1
ATOM 3965 C C . VAL A 1 497 ? 13.732 7.931 -42.341 1.00 91.25 497 VAL A C 1
ATOM 3967 O O . VAL A 1 497 ? 14.630 8.304 -43.091 1.00 91.25 497 VAL A O 1
ATOM 3970 N N . LYS A 1 498 ? 12.973 8.796 -41.658 1.00 89.31 498 LYS A N 1
ATOM 3971 C CA . LYS A 1 498 ? 13.177 10.245 -41.738 1.00 89.31 498 LYS A CA 1
ATOM 3972 C C . LYS A 1 498 ? 14.589 10.630 -41.298 1.00 89.31 498 LYS A C 1
ATOM 3974 O O . LYS A 1 498 ? 15.229 11.414 -41.984 1.00 89.31 498 LYS A O 1
ATOM 3979 N N . ARG A 1 499 ? 15.104 10.027 -40.220 1.00 86.81 499 ARG A N 1
ATOM 3980 C CA . ARG A 1 499 ? 16.491 10.238 -39.777 1.00 86.81 499 ARG A CA 1
ATOM 3981 C C . ARG A 1 499 ? 17.506 9.853 -40.850 1.00 86.81 499 ARG A C 1
ATOM 3983 O O . ARG A 1 499 ? 18.437 10.614 -41.065 1.00 86.81 499 ARG A O 1
ATOM 3990 N N . LEU A 1 500 ? 17.318 8.732 -41.549 1.00 87.25 500 LEU A N 1
ATOM 3991 C CA . LEU A 1 500 ? 18.195 8.363 -42.667 1.00 87.25 500 LEU A CA 1
ATOM 3992 C C . LEU A 1 500 ? 18.124 9.354 -43.832 1.00 87.25 500 LEU A C 1
ATOM 3994 O O . LEU A 1 500 ? 19.155 9.701 -44.397 1.00 87.25 500 LEU A O 1
ATOM 3998 N N . ILE A 1 501 ? 16.924 9.827 -44.177 1.00 87.88 501 ILE A N 1
ATOM 3999 C CA . ILE A 1 501 ? 16.742 10.822 -45.240 1.00 87.88 501 ILE A CA 1
ATOM 4000 C C . ILE A 1 501 ? 17.425 12.140 -44.859 1.00 87.88 501 ILE A C 1
ATOM 4002 O O . ILE A 1 501 ? 18.158 12.698 -45.668 1.00 87.88 501 ILE A O 1
ATOM 4006 N N . ASP A 1 502 ? 17.223 12.619 -43.630 1.00 87.06 502 ASP A N 1
ATOM 4007 C CA . ASP A 1 502 ? 17.831 13.858 -43.138 1.00 87.06 502 ASP A CA 1
ATOM 4008 C C . ASP A 1 502 ? 19.370 13.772 -43.151 1.00 87.06 502 ASP A C 1
ATOM 4010 O O . ASP A 1 502 ? 20.040 14.759 -43.454 1.00 87.06 502 ASP A O 1
ATOM 4014 N N . LEU A 1 503 ? 19.934 12.589 -42.876 1.00 83.44 503 LEU A N 1
ATOM 4015 C CA . LEU A 1 503 ? 21.375 12.334 -42.958 1.00 83.44 503 LEU A CA 1
ATOM 4016 C C . LEU A 1 503 ? 21.907 12.372 -44.388 1.00 83.44 503 LEU A C 1
ATOM 4018 O O . LEU A 1 503 ? 22.927 13.011 -44.633 1.00 83.44 503 LEU A O 1
ATOM 4022 N N . GLU A 1 504 ? 21.212 11.729 -45.326 1.00 85.81 504 GLU A N 1
ATOM 4023 C CA . GLU A 1 504 ? 21.597 11.743 -46.740 1.00 85.81 504 GLU A CA 1
ATOM 4024 C C . GLU A 1 504 ? 21.471 13.155 -47.336 1.00 85.81 504 GLU A C 1
ATOM 4026 O O . GLU A 1 504 ? 22.301 13.603 -48.117 1.00 85.81 504 GLU A O 1
ATOM 4031 N N . ILE A 1 505 ? 20.457 13.921 -46.925 1.00 86.00 505 ILE A N 1
ATOM 4032 C CA . ILE A 1 505 ? 20.339 15.331 -47.313 1.00 86.00 505 ILE A CA 1
ATOM 4033 C C . ILE A 1 505 ? 21.505 16.141 -46.728 1.00 86.00 505 ILE A C 1
ATOM 4035 O O . ILE A 1 505 ? 22.092 16.969 -47.428 1.00 86.00 505 ILE A O 1
ATOM 4039 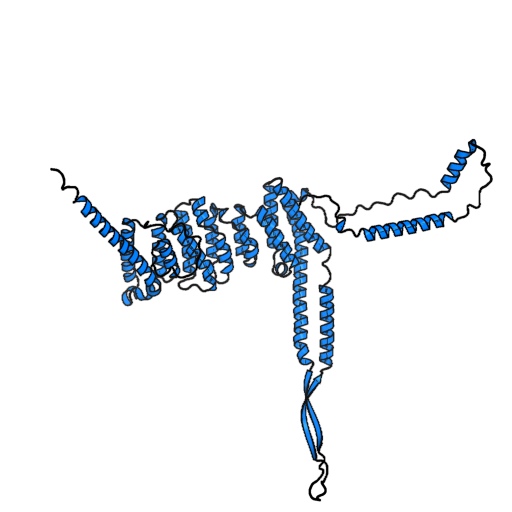N N . ALA A 1 506 ? 21.872 15.902 -45.465 1.00 84.88 506 ALA A N 1
ATOM 4040 C CA . ALA A 1 506 ? 22.987 16.590 -44.824 1.00 84.88 506 ALA A CA 1
ATOM 4041 C C . ALA A 1 506 ? 24.334 16.288 -45.509 1.00 84.88 506 ALA A C 1
ATOM 4043 O O . ALA A 1 506 ? 25.090 17.229 -45.763 1.00 84.88 506 ALA A O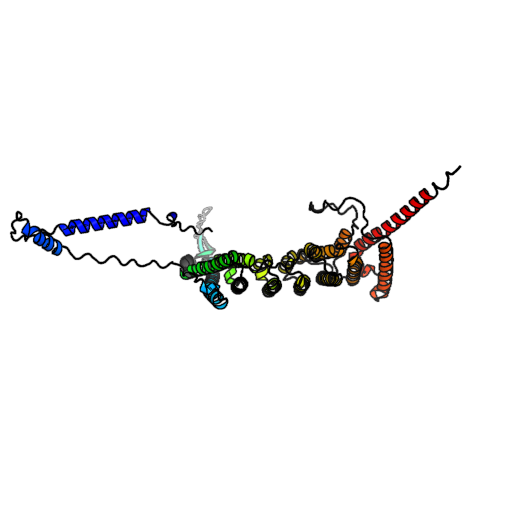 1
ATOM 4044 N N . SER A 1 507 ? 24.616 15.031 -45.873 1.00 81.88 507 SER A N 1
ATOM 4045 C CA . SER A 1 507 ? 25.839 14.664 -46.608 1.00 81.88 507 SER A CA 1
ATOM 4046 C C . SER A 1 507 ? 25.903 15.354 -47.975 1.00 81.88 507 SER A C 1
ATOM 4048 O O . SER A 1 507 ? 26.896 16.014 -48.283 1.00 81.88 507 SER A O 1
ATOM 4050 N N . LEU A 1 508 ? 24.801 15.342 -48.733 1.00 82.75 508 LEU A N 1
ATOM 4051 C CA . LEU A 1 508 ? 24.702 16.018 -50.031 1.00 82.75 508 LEU A CA 1
ATOM 4052 C C . LEU A 1 508 ? 24.914 17.539 -49.923 1.00 82.75 508 LEU A C 1
ATOM 4054 O O . LEU A 1 508 ? 25.557 18.148 -50.783 1.00 82.75 508 LEU A O 1
ATOM 4058 N N . THR A 1 509 ? 24.409 18.176 -48.860 1.00 78.94 509 THR A N 1
ATOM 4059 C CA . THR A 1 509 ? 24.646 19.612 -48.629 1.00 78.94 509 THR A CA 1
ATOM 4060 C C . THR A 1 509 ? 26.095 19.921 -48.240 1.00 78.94 509 THR A C 1
ATOM 4062 O O . THR A 1 509 ? 26.636 20.925 -48.709 1.00 78.94 509 THR A O 1
ATOM 4065 N N . GLN A 1 510 ? 26.765 19.064 -47.463 1.00 69.31 510 GLN A N 1
ATOM 4066 C CA . GLN A 1 510 ? 28.177 19.248 -47.105 1.00 69.31 510 GLN A CA 1
ATOM 4067 C C . GLN A 1 510 ? 29.110 19.069 -48.313 1.00 69.31 510 GLN A C 1
ATOM 4069 O O . GLN A 1 510 ? 29.968 19.928 -48.542 1.00 69.31 510 GLN A O 1
ATOM 4074 N N . ASP A 1 511 ? 28.881 18.052 -49.147 1.00 59.59 511 ASP A N 1
ATOM 4075 C CA . ASP A 1 511 ? 29.686 17.791 -50.349 1.00 59.59 511 ASP A CA 1
ATOM 4076 C C . ASP A 1 511 ? 29.603 18.938 -51.376 1.00 59.59 511 ASP A C 1
ATOM 4078 O O . ASP A 1 511 ? 30.606 19.309 -51.992 1.00 59.59 511 ASP A O 1
ATOM 4082 N N . SER A 1 512 ? 28.444 19.600 -51.488 1.00 58.12 512 SER A N 1
ATOM 4083 C CA . SER A 1 512 ? 28.269 20.776 -52.360 1.00 58.12 512 SER A CA 1
ATOM 4084 C C . SER A 1 512 ? 29.077 22.012 -51.915 1.00 58.12 512 SER A C 1
ATOM 4086 O O . SER A 1 512 ? 29.526 22.817 -52.738 1.00 58.12 512 SER A O 1
ATOM 4088 N N . THR A 1 513 ? 29.321 22.164 -50.609 1.00 54.88 513 THR A N 1
ATOM 4089 C CA . THR A 1 513 ? 30.115 23.280 -50.062 1.00 54.88 513 THR A CA 1
ATOM 4090 C C . THR A 1 513 ? 31.623 23.028 -50.106 1.00 54.88 513 THR A C 1
ATOM 4092 O O . THR A 1 513 ? 32.394 23.984 -50.219 1.00 54.88 513 THR A O 1
ATOM 4095 N N . ALA A 1 514 ? 32.057 21.763 -50.088 1.00 53.22 514 ALA A N 1
ATOM 4096 C CA . ALA A 1 514 ? 33.458 21.383 -50.262 1.00 53.22 514 ALA A CA 1
ATOM 4097 C C . ALA A 1 514 ? 33.932 21.574 -51.716 1.00 53.22 514 ALA A C 1
ATOM 4099 O O . ALA A 1 514 ? 35.010 22.128 -51.934 1.00 53.22 514 ALA A O 1
ATOM 4100 N N . SER A 1 515 ? 33.096 21.249 -52.713 1.00 51.09 515 SER A N 1
ATOM 4101 C CA . SER A 1 515 ? 33.445 21.448 -54.133 1.00 51.09 515 SER A CA 1
ATOM 4102 C C . SER A 1 515 ? 33.522 22.925 -54.553 1.00 51.09 515 SER A C 1
ATOM 4104 O O . SER A 1 515 ? 34.055 23.246 -55.611 1.00 51.09 515 SER A O 1
ATOM 4106 N N . SER A 1 516 ? 33.000 23.839 -53.730 1.00 51.25 516 SER A N 1
ATOM 4107 C CA . SER A 1 516 ? 33.009 25.285 -53.988 1.00 51.25 516 SER A CA 1
ATOM 4108 C C . SER A 1 516 ? 34.299 25.982 -53.516 1.00 51.25 516 SER A C 1
ATOM 4110 O O . SER A 1 516 ? 34.509 27.150 -53.838 1.00 51.25 516 SER A O 1
ATOM 4112 N N . LYS A 1 517 ? 35.172 25.298 -52.755 1.00 47.47 517 LYS A N 1
ATOM 4113 C CA . LYS A 1 517 ? 36.427 25.865 -52.213 1.00 47.47 517 LYS A CA 1
ATOM 4114 C C . LYS A 1 517 ? 37.700 25.489 -52.978 1.00 47.47 517 LYS A C 1
ATOM 4116 O O . LYS A 1 517 ? 38.724 26.122 -52.748 1.00 47.47 517 LYS A O 1
ATOM 4121 N N . GLU A 1 518 ? 37.651 24.553 -53.924 1.00 43.72 518 GLU A N 1
ATOM 4122 C CA . GLU A 1 518 ? 38.795 24.243 -54.809 1.00 43.72 518 GLU A CA 1
ATOM 4123 C C . GLU A 1 518 ? 38.885 25.158 -56.048 1.00 43.72 518 GLU A C 1
ATOM 4125 O O . GLU A 1 518 ? 39.777 25.011 -56.878 1.00 43.72 518 GLU A O 1
ATOM 4130 N N . GLY A 1 519 ? 38.000 26.153 -56.161 1.00 46.84 519 GLY A N 1
ATOM 4131 C CA . GLY A 1 519 ? 37.908 27.058 -57.309 1.00 46.84 519 GLY A CA 1
ATOM 4132 C C . GLY A 1 519 ? 38.323 28.508 -57.049 1.00 46.84 519 GLY A C 1
ATOM 4133 O O . GLY A 1 519 ? 37.724 29.389 -57.647 1.00 46.84 519 GLY A O 1
ATOM 4134 N N . MET A 1 520 ? 39.285 28.799 -56.167 1.00 45.72 520 MET A N 1
ATOM 4135 C CA . MET A 1 520 ? 39.905 30.136 -56.078 1.00 45.72 520 MET A CA 1
ATOM 4136 C C . MET A 1 520 ? 41.375 30.039 -55.641 1.00 45.72 520 MET A C 1
ATOM 4138 O O . MET A 1 520 ? 41.729 30.306 -54.498 1.00 45.72 520 MET A O 1
ATOM 4142 N N . CYS A 1 521 ? 42.235 29.663 -56.585 1.00 45.72 521 CYS A N 1
ATOM 4143 C CA . CYS A 1 521 ? 43.655 30.002 -56.577 1.00 45.72 521 CYS A CA 1
ATOM 4144 C C . CYS A 1 521 ? 44.040 30.393 -58.008 1.00 45.72 521 CYS A C 1
ATOM 4146 O O . CYS A 1 521 ? 44.328 29.518 -58.820 1.00 45.72 521 CYS A O 1
ATOM 4148 N N . PHE A 1 522 ? 43.981 31.692 -58.302 1.00 39.81 522 PHE A N 1
ATOM 4149 C CA . PHE A 1 522 ? 44.793 32.391 -59.301 1.00 39.81 522 PHE A CA 1
ATOM 4150 C C . PHE A 1 522 ? 44.935 33.852 -58.888 1.00 39.81 522 PHE A C 1
ATOM 4152 O O . PHE A 1 522 ? 43.905 34.441 -58.484 1.00 39.81 522 PHE A O 1
#

Radius of gyration: 44.45 Å; chains: 1; bounding box: 142×60×154 Å

Foldseek 3Di:
DPPPPPDPCVPPPVVVVVVVVVVVVVVVVVVVVVVVPPPPPDDPDDPPPDPVCVVVVVVVVVVVDDDPDPPDPPDDPDPLADDDDPVCLLDLVSLLVLLLVLLVLLLVVLVVVVVLVVVLVVLVVVLVVLVVVQKDWDKDKDWDFAADPDDDPDDDPGTDTDIDIDTDIDGDVVSVVVSVVSVVVSVVSVVVVPDDDDSSNVSSLVNSVVSLVVLLVVCVVPPDPSSLVSLVSVLVSLVVSDDPSLCVDVVSVVSSLVSNVSSLVRRQALDQVCLVVLLVSCLVPVVCLVSRLVSNALLSNLVCNLVSLLVLLVSDDLVCLVSSLSNLVNDPLLSSCVVVVDDLVSLLSSLVSLLSSQLVCFADRDPSNVRSNVSSLVSNLSSPPRPPPSCVVVLVVSVVVSLLVRSHYLVSLVSNCVSQVLDDPPPPPDDDDPPVVPPDDDDDRSDDLVRLVVVVVVVVVVQVCSCVPDVCSVPVNSCVRNVRNVVSVVSVVCVSVVVVVVVVVVVVVVVVVVVVPVPDDD

Secondary structure (DSSP, 8-state):
--------GGGS-HHHHHHHHHHHHHHHHHHHHHHT-S---------TT-GGGHHHHHHHHHTTSPPPPPPP-------SSPPPPTTGGG-HHHHHHHHHHHHHHHHHHHHHHHHHHHHHHHHHHHHHHHGGGGEEEEEEEEEEEE----STTPPP-S-EEEEEEEEEEEE-HHHHHHHHHHHHHHHHHHHHHTSPPPHHHHHHHHHHHHHHHHHHHHHHHS--HHHHHHHHHHHHHHHHT--HHHHHSHHHHHHHHHHHHHHIIIIITT-HHHHHHHHHHHHH-GGGHHHHGGG--GGG-TTTHHHHHHHHHTT--GGGHHHHHHHHTT--HHHHHHHH---HHHHHHHHHHHHHHHHHT-SS--GGGHHHHHHHHHHHHHHHHTTTTTTHHHHHHHHHHHHHTT-S-HHHHHHHHHHTT---TT---S---TTSTTS-SS---SS-HHHHHHHHHHHHHHHHHHHHHSHHHHHH-THHHHGGGHHHHHHHHHHHHHHHHHHHHHHHHHHHHHTTSSS---

Sequence (522 aa):
MQNQQDLWMEYLNMERIHHEFQETVGQWTETKLESHSLSCSSSAQLDFTDPLLAKERVLSNLRKHEAPQPPLVLHLVRPPVPLISSAVLLSQKDTTQLMCTDLNLLQQRARTAALRESQQVALDGELLETMPKQYVNREEQTTLHLECRGSGGKKCQGAAVVTVQFEGMHKNDAISQQIHILQKEVRQFQAEAAQPPALNVVEAAVHAENLITALVNSYKLQPTPGAQKIGISLFFTVVDYVSDETQRHPPTRQFFTSCIEILGQVFISGTKSECRKVLQTILKNRRLCSLLSPFFTPNAAPAEFIQLYEKVVKFLSEDNSDMIFMLLTKFDVKQWLMATKPPLSDRTRLLESIHLALTAWGLEPDEDILMPFNLFCKHWTHLLLYQFPDQYNDVLRLLVQSSAEQLLSPECWKATLRALGCCTPSSQQGAASADNAVLHSASDALLSDKQVMETIHWLSDFFYKLRLSKMDFKSFGLFSKWSPYMGDVKTFLEYLVKRLIDLEIASLTQDSTASSKEGMCF

InterPro domains:
  IPR051436 Autophagy-related EPG5 [PTHR31139] (1-511)
  IPR059030 Epg5-like, central TPR repeats [PF26103] (271-517)

Organism: Cricetulus griseus (NCBI:txid10029)